Protein AF-A8LVW7-F1 (afdb_monomer_lite)

Sequence (489 aa):
MTRQVVLPPLFDLSLEPVLAPGDGLLDANAEFLGRLAGPTGLHTLSATFARPQPGVEATEQATKALFVQAAKTIMDRGRYDWGRLRAVGLALRLAAETDPAIRLAVDDVELVNGTTESGADVVSAAARTPLFAPEADRARAYAPGARVHLLVETDQQLPAAAALAVALGPHRVVLCGRFAAAHQEALRTLAPFAAAGFEDWSPSWRLRREWTPEGDGVRWVRDASEWSPGGPWAGWMAPEQAALLPAQAWRECQGVTLTVARLTSWSAVTGASGARTDLEPVRRLAGDDRLAVELLVGSPGMDADATATTVRLLRSGPGPRLAGLSPFRLTSLARQRGPSHWDGVPLTRLPSPRHDLPRWDRFHGPGSLDDVDRQLTTSTLTTELGAETDLYPGRLACCSLARGIQSPTTWEPSATVVAASGPGPDGRGPGSFVVNLRTGSAFRLHPRLAPVVQRLASGDATVWQHLSETVRSKLSGQLVRAGAIRSAQ

Secondary structure (DSSP, 8-state):
---EEEE-SSS-TTEEEEPPTT-EEEEHHHHHHHHHHSHHHHHHHHHHHTSPPTTS-HHHHHHHHHHHHHHHHHHTT---SHHHHHHHHHHHHHHTTT-SSEEE-SS-EEESSS-TT-HHHHHHHHHH--TTHHHHHHHHHHSSSS-EEEE--SGGGHHHHHHHHHHH-GGGEEEESHHHHHTHHHHHHSTTTTT-EE-----EEEE-GGGSGGG---EEESSGGG--SSS-EEEEE-HHHHHHS-HHHHHHEEEEEEEESEEEETTEEE-TT--EE--HHHHHHH-TTTEEEEEEET-TT--HHHHHHHHHHHHHSSSSEEEEEEE--EE--TT--SEEEETTEEEEEE--TT-SS--EEEEE-TT---HHHHHHHHHHHHHHHTTTS---SSS-GGGGS-GGGS---SB-TTEEEEEESS--TTS-SSEEEEEETTTTEEEEPPTTTHHHHHHHHTT-GGGGGGS-HHHHHHHHHHHHHTTSBPPP-

pLDDT: mean 90.96, std 9.02, range [37.56, 98.44]

Structure (mmCIF, N/CA/C/O backbone):
data_AF-A8LVW7-F1
#
_entry.id   AF-A8LVW7-F1
#
loop_
_atom_site.group_PDB
_atom_site.id
_atom_site.type_symbol
_atom_site.label_atom_id
_atom_site.label_alt_id
_atom_site.label_comp_id
_atom_site.label_asym_id
_atom_site.label_entity_id
_atom_site.label_seq_id
_atom_site.pdbx_PDB_ins_code
_atom_site.Cartn_x
_atom_site.Cartn_y
_atom_site.Cartn_z
_atom_site.occupancy
_atom_site.B_iso_or_equiv
_atom_site.auth_seq_id
_atom_site.auth_comp_id
_atom_site.auth_asym_id
_atom_site.auth_atom_id
_atom_site.pdbx_PDB_model_num
ATOM 1 N N . MET A 1 1 ? -27.072 -9.237 17.062 1.00 66.50 1 MET A N 1
ATOM 2 C CA . MET A 1 1 ? -27.368 -7.947 16.403 1.00 66.50 1 MET A CA 1
ATOM 3 C C . MET A 1 1 ? -26.669 -7.955 15.060 1.00 66.50 1 MET A C 1
ATOM 5 O O . MET A 1 1 ? -25.513 -8.348 15.034 1.00 66.50 1 MET A O 1
ATOM 9 N N . THR A 1 2 ? -27.357 -7.582 13.984 1.00 89.12 2 THR A N 1
ATOM 10 C CA . THR A 1 2 ? -26.773 -7.435 12.641 1.00 89.12 2 THR A CA 1
ATOM 11 C C . THR A 1 2 ? -26.102 -6.070 12.520 1.00 89.12 2 THR A C 1
ATOM 13 O O . THR A 1 2 ? -26.735 -5.049 12.811 1.00 89.12 2 THR A O 1
ATOM 16 N N . ARG A 1 3 ? -24.840 -6.031 12.101 1.00 94.62 3 ARG A N 1
ATOM 17 C CA . ARG A 1 3 ? -24.076 -4.798 11.896 1.00 94.62 3 ARG A CA 1
ATOM 18 C C . ARG A 1 3 ? -24.273 -4.271 10.480 1.00 94.62 3 ARG A C 1
ATOM 20 O O . ARG A 1 3 ? -24.298 -5.028 9.518 1.00 94.62 3 ARG A O 1
ATOM 27 N N . GLN A 1 4 ? -24.382 -2.952 10.359 1.00 97.00 4 GLN A N 1
ATOM 28 C CA . GLN A 1 4 ? -24.204 -2.239 9.095 1.00 97.00 4 GLN A CA 1
ATOM 29 C C . GLN A 1 4 ? -22.781 -1.694 9.084 1.00 97.00 4 GLN A C 1
ATOM 31 O O . GLN A 1 4 ? -22.493 -0.759 9.829 1.00 97.00 4 GLN A O 1
ATOM 36 N N . VAL A 1 5 ? -21.893 -2.324 8.322 1.00 97.81 5 VAL A N 1
ATOM 37 C CA . VAL A 1 5 ? -20.460 -2.023 8.300 1.00 97.81 5 VAL A CA 1
ATOM 38 C C . VAL A 1 5 ? -20.143 -1.166 7.082 1.00 97.81 5 VAL A C 1
ATOM 40 O O . VAL A 1 5 ? -20.546 -1.489 5.969 1.00 97.81 5 VAL A O 1
ATOM 43 N N . VAL A 1 6 ? -19.400 -0.083 7.285 1.00 98.38 6 VAL A N 1
ATOM 44 C CA . VAL A 1 6 ? -18.794 0.707 6.210 1.00 98.38 6 VAL A CA 1
ATOM 45 C C . VAL A 1 6 ? -17.285 0.564 6.333 1.00 98.38 6 VAL A C 1
ATOM 47 O O . VAL A 1 6 ? -16.729 0.875 7.388 1.00 98.38 6 VAL A O 1
ATOM 50 N N . LEU A 1 7 ? -16.630 0.114 5.261 1.00 98.44 7 LEU A N 1
ATOM 51 C CA . LEU A 1 7 ? -15.171 0.113 5.142 1.00 98.44 7 LEU A CA 1
ATOM 52 C C . LEU A 1 7 ? -14.733 1.411 4.443 1.00 98.44 7 LEU A C 1
ATOM 54 O O . LEU A 1 7 ? -14.944 1.524 3.233 1.00 98.44 7 LEU A O 1
ATOM 58 N N . PRO A 1 8 ? -14.160 2.399 5.161 1.00 98.19 8 PRO A N 1
ATOM 59 C CA . PRO A 1 8 ? -13.695 3.643 4.562 1.00 98.19 8 PRO A CA 1
ATOM 60 C C . PRO A 1 8 ? -12.640 3.409 3.474 1.00 98.19 8 PRO A C 1
ATOM 62 O O . PRO A 1 8 ? -11.858 2.458 3.594 1.00 98.19 8 PRO A O 1
ATOM 65 N N . PRO A 1 9 ? -12.564 4.307 2.473 1.00 97.75 9 PRO A N 1
ATOM 66 C CA . PRO A 1 9 ? -11.459 4.367 1.526 1.00 97.75 9 PRO A CA 1
ATOM 67 C C . PRO A 1 9 ? -10.074 4.332 2.166 1.00 97.75 9 PRO A C 1
ATOM 69 O O . PRO A 1 9 ? -9.906 4.732 3.317 1.00 97.75 9 PRO A O 1
ATOM 72 N N . LEU A 1 10 ? -9.087 3.948 1.349 1.00 95.50 10 LEU A N 1
ATOM 73 C CA . LEU A 1 10 ? -7.662 3.880 1.698 1.00 95.50 10 LEU A CA 1
ATOM 74 C C . LEU A 1 10 ? -7.335 2.731 2.659 1.00 95.50 10 LEU A C 1
ATOM 76 O O . LEU A 1 10 ? -6.474 2.838 3.527 1.00 95.50 10 LEU A O 1
ATOM 80 N N . PHE A 1 11 ? -8.040 1.617 2.477 1.00 96.25 11 PHE A N 1
ATOM 81 C CA . PHE A 1 11 ? -7.673 0.326 3.041 1.00 96.25 11 PHE A CA 1
ATOM 82 C C . PHE A 1 11 ? -7.082 -0.579 1.957 1.00 96.25 11 PHE A C 1
ATOM 84 O O . PHE A 1 11 ? -7.279 -0.346 0.761 1.00 96.25 11 PHE A O 1
ATOM 91 N N . ASP A 1 12 ? -6.396 -1.644 2.370 1.00 96.81 12 ASP A N 1
ATOM 92 C CA . ASP A 1 12 ? -5.823 -2.634 1.463 1.00 96.81 12 ASP A CA 1
ATOM 93 C C . ASP A 1 12 ? -6.878 -3.173 0.481 1.00 96.81 12 ASP A C 1
ATOM 95 O O . ASP A 1 12 ? -7.842 -3.849 0.851 1.00 96.81 12 ASP A O 1
ATOM 99 N N . LEU A 1 13 ? -6.677 -2.867 -0.802 1.00 95.31 13 LEU A N 1
ATOM 100 C CA . LEU A 1 13 ? -7.590 -3.220 -1.887 1.00 95.31 13 LEU A CA 1
ATOM 101 C C . LEU A 1 13 ? -7.696 -4.726 -2.136 1.00 95.31 13 LEU A C 1
ATOM 103 O O . LEU A 1 13 ? -8.623 -5.181 -2.807 1.00 95.31 13 LEU A O 1
ATOM 107 N N . SER A 1 14 ? -6.732 -5.498 -1.640 1.00 95.56 14 SER A N 1
ATOM 108 C CA . SER A 1 14 ? -6.681 -6.945 -1.809 1.00 95.56 14 SER A CA 1
ATOM 109 C C . SER A 1 14 ? -7.354 -7.711 -0.678 1.00 95.56 14 SER A C 1
ATOM 111 O O . SER A 1 14 ? -7.515 -8.924 -0.790 1.00 95.56 14 SER A O 1
ATOM 113 N N . LEU A 1 15 ? -7.801 -7.018 0.371 1.00 96.44 15 LEU A N 1
ATOM 114 C CA . LEU A 1 15 ? -8.477 -7.611 1.515 1.00 96.44 15 LEU A CA 1
ATOM 115 C C . LEU A 1 15 ? -9.973 -7.296 1.526 1.00 96.44 15 LEU A C 1
ATOM 117 O O . LEU A 1 15 ? -10.426 -6.238 1.078 1.00 96.44 15 LEU A O 1
ATOM 121 N N . GLU A 1 16 ? -10.737 -8.224 2.092 1.00 95.94 16 GLU A N 1
ATOM 122 C CA . GLU A 1 16 ? -12.136 -8.034 2.461 1.00 95.94 16 GLU A CA 1
ATOM 123 C C . GLU A 1 16 ? -12.413 -8.589 3.869 1.00 95.94 16 GLU A C 1
ATOM 125 O O . GLU A 1 16 ? -11.780 -9.572 4.286 1.00 95.94 16 GLU A O 1
ATOM 130 N N . PRO A 1 17 ? -13.332 -7.963 4.629 1.00 96.50 17 PRO A N 1
ATOM 131 C CA . PRO A 1 17 ? -13.667 -8.416 5.969 1.00 96.50 17 PRO A CA 1
ATOM 132 C C . PRO A 1 17 ? -14.543 -9.673 5.919 1.00 96.50 17 PRO A C 1
ATOM 134 O O . PRO A 1 17 ? -15.473 -9.784 5.118 1.00 96.50 17 PRO A O 1
ATOM 137 N N . VAL A 1 18 ? -14.289 -10.614 6.826 1.00 94.94 18 VAL A N 1
ATOM 138 C CA . VAL A 1 18 ? -15.161 -11.768 7.065 1.00 94.94 18 VAL A CA 1
ATOM 139 C C . VAL A 1 18 ? -16.237 -11.356 8.065 1.00 94.94 18 VAL A C 1
ATOM 141 O O . VAL A 1 18 ? -15.959 -11.165 9.249 1.00 94.94 18 VAL A O 1
ATOM 144 N N . LEU A 1 19 ? -17.467 -11.200 7.578 1.00 94.81 19 LEU A N 1
ATOM 145 C CA . LEU A 1 19 ? -18.609 -10.759 8.378 1.00 94.81 19 LEU A CA 1
ATOM 146 C C . LEU A 1 19 ? -19.485 -11.926 8.845 1.00 94.81 19 LEU A C 1
ATOM 148 O O . LEU A 1 19 ? -19.512 -12.993 8.224 1.00 94.81 19 LEU A O 1
ATOM 152 N N . ALA A 1 20 ? -20.219 -11.715 9.940 1.00 93.81 20 ALA A N 1
ATOM 153 C CA . ALA A 1 20 ? -21.175 -12.698 10.429 1.00 93.81 20 ALA A CA 1
ATOM 154 C C . ALA A 1 20 ? -22.404 -12.781 9.500 1.00 93.81 20 ALA A C 1
ATOM 156 O O . ALA A 1 20 ? -22.741 -11.805 8.823 1.00 93.81 20 ALA A O 1
ATOM 157 N N . PRO A 1 21 ? -23.123 -13.919 9.476 1.00 93.69 21 PRO A N 1
ATOM 158 C CA . PRO A 1 21 ? -24.373 -14.020 8.732 1.00 93.69 21 PRO A CA 1
ATOM 159 C C . PRO A 1 21 ? -25.363 -12.909 9.120 1.00 93.69 21 PRO A C 1
ATOM 161 O O . PRO A 1 21 ? -25.699 -12.747 10.292 1.00 93.69 21 PRO A O 1
ATOM 164 N N . GLY A 1 22 ? -25.846 -12.164 8.122 1.00 91.38 22 GLY A N 1
ATOM 165 C CA . GLY A 1 22 ? -26.803 -11.066 8.300 1.00 91.38 22 GLY A CA 1
ATOM 166 C C . GLY A 1 22 ? -26.182 -9.683 8.526 1.00 91.38 22 GLY A C 1
ATOM 167 O O . GLY A 1 22 ? -26.917 -8.697 8.501 1.00 91.38 22 GLY A O 1
ATOM 168 N N . ASP A 1 23 ? -24.863 -9.583 8.704 1.00 95.44 23 ASP A N 1
ATOM 169 C CA . ASP A 1 23 ? -24.168 -8.295 8.656 1.00 95.44 23 ASP A CA 1
ATOM 170 C C . ASP A 1 23 ? -24.134 -7.772 7.210 1.00 95.44 23 ASP A C 1
ATOM 172 O O . ASP A 1 23 ? -23.942 -8.530 6.256 1.00 95.44 23 ASP A O 1
ATOM 176 N N . GLY A 1 24 ? -24.330 -6.466 7.046 1.00 95.75 24 GLY A N 1
ATOM 177 C CA . GLY A 1 24 ? -24.229 -5.781 5.760 1.00 95.75 24 GLY A CA 1
ATOM 178 C C . GLY A 1 24 ? -22.894 -5.051 5.616 1.00 95.75 24 GLY A C 1
ATOM 179 O O . GLY A 1 24 ? -22.373 -4.522 6.600 1.00 95.75 24 GLY A O 1
ATOM 180 N N . LEU A 1 25 ? -22.373 -4.983 4.387 1.00 97.06 25 LEU A N 1
ATOM 181 C CA . LEU A 1 25 ? -21.156 -4.249 4.043 1.00 97.06 25 LEU A CA 1
ATOM 182 C C . LEU A 1 25 ? -21.421 -3.214 2.947 1.00 97.06 25 LEU A C 1
ATOM 184 O O . LEU A 1 25 ? -21.842 -3.570 1.847 1.00 97.06 25 LEU A O 1
ATOM 188 N N . LEU A 1 26 ? -21.055 -1.963 3.216 1.00 97.81 26 LEU A N 1
ATOM 189 C CA . LEU A 1 26 ? -20.708 -0.986 2.190 1.00 97.81 26 LEU A CA 1
ATOM 190 C C . LEU A 1 26 ? -19.185 -0.884 2.097 1.00 97.81 26 LEU A C 1
ATOM 192 O O . LEU A 1 26 ? -18.519 -0.323 2.972 1.00 97.81 26 LEU A O 1
ATOM 196 N N . ASP A 1 27 ? -18.635 -1.406 1.009 1.00 98.00 27 ASP A N 1
ATOM 197 C CA . ASP A 1 27 ? -17.208 -1.346 0.716 1.00 98.00 27 ASP A CA 1
ATOM 198 C C . ASP A 1 27 ? -16.858 -0.041 -0.016 1.00 98.00 27 ASP A C 1
ATOM 200 O O . ASP A 1 27 ? -16.608 -0.015 -1.224 1.00 98.00 27 ASP A O 1
ATOM 204 N N . ALA A 1 28 ? -16.872 1.071 0.725 1.00 98.38 28 ALA A N 1
ATOM 205 C CA . ALA A 1 28 ? -16.548 2.385 0.173 1.00 98.38 28 ALA A CA 1
ATOM 206 C C . ALA A 1 28 ? -15.102 2.449 -0.359 1.00 98.38 28 ALA A C 1
ATOM 208 O O . ALA A 1 28 ? -14.818 3.229 -1.267 1.00 98.38 28 ALA A O 1
ATOM 209 N N . ASN A 1 29 ? -14.201 1.595 0.139 1.00 97.81 29 ASN A N 1
ATOM 210 C CA . ASN A 1 29 ? -12.860 1.431 -0.412 1.00 97.81 29 ASN A CA 1
ATOM 211 C C . ASN A 1 29 ? -12.870 0.888 -1.844 1.00 97.81 29 ASN A C 1
ATOM 213 O O . ASN A 1 29 ? -12.290 1.508 -2.738 1.00 97.81 29 ASN A O 1
ATOM 217 N N . ALA A 1 30 ? -13.561 -0.225 -2.094 1.00 96.94 30 ALA A N 1
ATOM 218 C CA . ALA A 1 30 ? -13.669 -0.783 -3.441 1.00 96.94 30 ALA A CA 1
ATOM 219 C C . ALA A 1 30 ? -14.346 0.194 -4.416 1.00 96.94 30 ALA A C 1
ATOM 221 O O . ALA A 1 30 ? -13.919 0.322 -5.565 1.00 96.94 30 ALA A O 1
ATOM 222 N N . GLU A 1 31 ? -15.364 0.925 -3.961 1.00 97.19 31 GLU A N 1
ATOM 223 C CA . GLU A 1 31 ? -16.053 1.927 -4.774 1.00 97.19 31 GLU A CA 1
ATOM 224 C C . GLU A 1 31 ? -15.165 3.124 -5.138 1.00 97.19 31 GLU A C 1
ATOM 226 O O . GLU A 1 31 ? -15.127 3.527 -6.305 1.00 97.19 31 GLU A O 1
ATOM 231 N N . PHE A 1 32 ? -14.419 3.652 -4.164 1.00 98.12 32 PHE A N 1
ATOM 232 C CA . PHE A 1 32 ? -13.451 4.729 -4.362 1.00 98.12 32 PHE A CA 1
ATOM 233 C C . PHE A 1 32 ? -12.390 4.336 -5.396 1.00 98.12 32 PHE A C 1
ATOM 235 O O . PHE A 1 32 ? -12.142 5.059 -6.367 1.00 98.12 32 PHE A O 1
ATOM 242 N N . LEU A 1 33 ? -11.817 3.139 -5.243 1.00 96.88 33 LEU A N 1
ATOM 243 C CA . LEU A 1 33 ? -10.830 2.593 -6.173 1.00 96.88 33 LEU A CA 1
ATOM 244 C C . LEU A 1 33 ? -11.433 2.344 -7.559 1.00 96.88 33 LEU A C 1
ATOM 246 O O . LEU A 1 33 ? -10.821 2.691 -8.567 1.00 96.88 33 LEU A O 1
ATOM 250 N N . GLY A 1 34 ? -12.647 1.798 -7.635 1.00 96.31 34 GLY A N 1
ATOM 251 C CA . GLY A 1 34 ? -13.356 1.586 -8.896 1.00 96.31 34 GLY A CA 1
ATOM 252 C C . GLY A 1 34 ? -13.629 2.892 -9.644 1.00 96.31 34 GLY A C 1
ATOM 253 O O . GLY A 1 34 ? -13.507 2.944 -10.869 1.00 96.31 34 GLY A O 1
ATOM 254 N N . ARG A 1 35 ? -13.934 3.974 -8.923 1.00 96.75 35 ARG A N 1
ATOM 255 C CA . ARG A 1 35 ? -14.161 5.299 -9.509 1.00 96.75 35 ARG A CA 1
ATOM 256 C C . ARG A 1 35 ? -12.876 5.939 -10.029 1.00 96.75 35 ARG A C 1
ATOM 258 O O . ARG A 1 35 ? -12.891 6.484 -11.131 1.00 96.75 35 ARG A O 1
ATOM 265 N N . LEU A 1 36 ? -11.788 5.889 -9.258 1.00 96.56 36 LEU A N 1
ATOM 266 C CA . LEU A 1 36 ? -10.534 6.563 -9.617 1.00 96.56 36 LEU A CA 1
ATOM 267 C C . LEU A 1 36 ? -9.658 5.748 -10.576 1.00 96.56 36 LEU A C 1
ATOM 269 O O . LEU A 1 36 ? -9.094 6.306 -11.514 1.00 96.56 36 LEU A O 1
ATOM 273 N N . ALA A 1 37 ? -9.564 4.437 -10.366 1.00 96.00 37 ALA A N 1
ATOM 274 C CA . ALA A 1 37 ? -8.673 3.548 -11.110 1.00 96.00 37 ALA A CA 1
ATOM 275 C C . ALA A 1 37 ? -9.401 2.609 -12.087 1.00 96.00 37 ALA A C 1
ATOM 277 O O . ALA A 1 37 ? -8.750 1.915 -12.868 1.00 96.00 37 ALA A O 1
ATOM 278 N N . GLY A 1 38 ? -10.737 2.570 -12.075 1.00 94.44 38 GLY A N 1
ATOM 279 C CA . GLY A 1 38 ? -11.511 1.803 -13.050 1.00 94.44 38 GLY A CA 1
ATOM 280 C C . GLY A 1 38 ? -11.515 2.426 -14.455 1.00 94.44 38 GLY A C 1
ATOM 281 O O . GLY A 1 38 ? -10.975 3.517 -14.666 1.00 94.44 38 GLY A O 1
ATOM 282 N N . PRO A 1 39 ? -12.166 1.767 -15.434 1.00 92.81 39 PRO A N 1
ATOM 283 C CA . PRO A 1 39 ? -12.170 2.204 -16.834 1.00 92.81 39 PRO A CA 1
ATOM 284 C C . PRO A 1 39 ? -12.610 3.662 -17.029 1.00 92.81 39 PRO A C 1
ATOM 286 O O . PRO A 1 39 ? -11.987 4.403 -17.791 1.00 92.81 39 PRO A O 1
ATOM 289 N N . THR A 1 40 ? -13.647 4.093 -16.304 1.00 92.81 40 THR A N 1
ATOM 290 C CA . THR A 1 40 ? -14.154 5.472 -16.352 1.00 92.81 40 THR A CA 1
ATOM 291 C C . THR A 1 40 ? -13.152 6.472 -15.775 1.00 92.81 40 THR A C 1
ATOM 293 O O . THR A 1 40 ? -12.930 7.522 -16.375 1.00 92.81 40 THR A O 1
ATOM 296 N N . GLY A 1 41 ? -12.510 6.149 -14.647 1.00 94.00 41 GLY A N 1
ATOM 297 C CA . GLY A 1 41 ? -11.494 7.003 -14.025 1.00 94.00 41 GLY A CA 1
ATOM 298 C C . GLY A 1 41 ? -10.283 7.208 -14.934 1.00 94.00 41 GLY A C 1
ATOM 299 O O . GLY A 1 41 ? -9.891 8.341 -15.210 1.00 94.00 41 GLY A O 1
ATOM 300 N N . LEU A 1 42 ? -9.766 6.123 -15.516 1.00 94.12 42 LEU A N 1
ATOM 301 C CA . LEU A 1 42 ? -8.651 6.175 -16.466 1.00 94.12 42 LEU A CA 1
ATOM 302 C C . LEU A 1 42 ? -9.008 6.901 -17.767 1.00 94.12 42 LEU A C 1
ATOM 304 O O . LEU A 1 42 ? -8.168 7.609 -18.322 1.00 94.12 42 LEU A O 1
ATOM 308 N N . HIS A 1 43 ? -10.247 6.775 -18.251 1.00 92.25 43 HIS A N 1
ATOM 309 C CA . HIS A 1 43 ? -10.721 7.564 -19.389 1.00 92.25 43 HIS A CA 1
ATOM 310 C C . HIS A 1 43 ? -10.741 9.064 -19.063 1.00 92.25 43 HIS A C 1
ATOM 312 O O . HIS A 1 43 ? -10.269 9.870 -19.863 1.00 92.25 43 HIS A O 1
ATOM 318 N N . THR A 1 44 ? -11.234 9.441 -17.881 1.00 93.38 44 THR A N 1
ATOM 319 C CA . THR A 1 44 ? -11.220 10.834 -17.411 1.00 93.38 44 THR A CA 1
ATOM 320 C C . THR A 1 44 ? -9.794 11.371 -17.318 1.00 93.38 44 THR A C 1
ATOM 32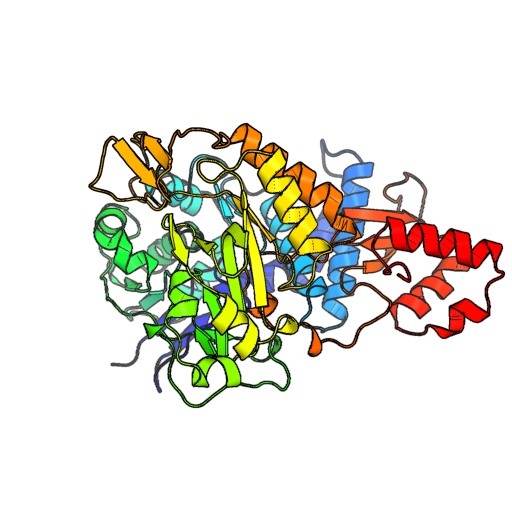2 O O . THR A 1 44 ? -9.517 12.432 -17.870 1.00 93.38 44 THR A O 1
ATOM 325 N N . LEU A 1 45 ? -8.863 10.622 -16.714 1.00 94.38 45 LEU A N 1
ATOM 326 C CA . LEU A 1 45 ? -7.448 11.007 -16.653 1.00 94.38 45 LEU A CA 1
ATOM 327 C C . LEU A 1 45 ? -6.841 11.169 -18.054 1.00 94.38 45 LEU A C 1
ATOM 329 O O . LEU A 1 45 ? -6.156 12.153 -18.322 1.00 94.38 45 LEU A O 1
ATOM 333 N N . SER A 1 46 ? -7.130 10.246 -18.974 1.00 90.56 46 SER A N 1
ATOM 334 C CA . SER A 1 46 ? -6.644 10.321 -20.356 1.00 90.56 46 SER A CA 1
ATOM 335 C C . SER A 1 46 ? -7.144 11.587 -21.060 1.00 90.56 46 SER A C 1
ATOM 337 O O . SER A 1 46 ? -6.354 12.303 -21.675 1.00 90.56 46 SER A O 1
ATOM 339 N N . ALA A 1 47 ? -8.429 11.919 -20.906 1.00 89.31 47 ALA A N 1
ATOM 340 C CA . ALA A 1 47 ? -9.011 13.140 -21.455 1.00 89.31 47 ALA A CA 1
ATOM 341 C C . ALA A 1 47 ? -8.408 14.414 -20.834 1.00 89.31 47 ALA A C 1
ATOM 343 O O . ALA A 1 47 ? -8.175 15.389 -21.552 1.00 89.31 47 ALA A O 1
ATOM 344 N N . THR A 1 48 ? -8.122 14.397 -19.528 1.00 89.81 48 THR A N 1
ATOM 345 C CA . THR A 1 48 ? -7.458 15.497 -18.813 1.00 89.81 48 THR A CA 1
ATOM 346 C C . THR A 1 48 ? -6.060 15.757 -19.363 1.00 89.81 48 THR A C 1
ATOM 348 O O . THR A 1 48 ? -5.727 16.904 -19.661 1.00 89.81 48 THR A O 1
ATOM 351 N N . PHE A 1 49 ? -5.252 14.711 -19.555 1.00 88.56 49 PHE A N 1
ATOM 352 C CA . PHE A 1 49 ? -3.875 14.871 -20.028 1.00 88.56 49 PHE A CA 1
ATOM 353 C C . PHE A 1 49 ? -3.748 15.035 -21.547 1.00 88.56 49 PHE A C 1
ATOM 355 O O . PHE A 1 49 ? -2.696 15.466 -22.011 1.00 88.56 49 PHE A O 1
ATOM 362 N N . ALA A 1 50 ? -4.806 14.785 -22.322 1.00 82.69 50 ALA A N 1
ATOM 363 C CA . ALA A 1 50 ? -4.829 15.055 -23.762 1.00 82.69 50 ALA A CA 1
ATOM 364 C C . ALA A 1 50 ? -4.882 16.556 -24.117 1.00 82.69 50 ALA A C 1
ATOM 366 O O . ALA A 1 50 ? -4.609 16.922 -25.260 1.00 82.69 50 ALA A O 1
ATOM 367 N N . ARG A 1 51 ? -5.254 17.433 -23.173 1.00 81.44 51 ARG A N 1
ATOM 368 C CA . ARG A 1 51 ? -5.398 18.883 -23.398 1.00 81.44 51 ARG A CA 1
ATOM 369 C C . ARG A 1 51 ? -4.245 19.652 -22.754 1.00 81.44 51 ARG A C 1
ATOM 371 O O . ARG A 1 51 ? -4.011 19.408 -21.577 1.00 81.44 51 ARG A O 1
ATOM 378 N N . PRO A 1 52 ? -3.593 20.611 -23.438 1.00 78.31 52 PRO A N 1
ATOM 379 C CA . PRO A 1 52 ? -2.532 21.418 -22.835 1.00 78.31 52 PRO A CA 1
ATOM 380 C C . PRO A 1 52 ? -2.972 22.056 -21.513 1.00 78.31 52 PRO A C 1
ATOM 382 O O . PRO A 1 52 ? -4.027 22.694 -21.458 1.00 78.31 52 PRO A O 1
ATOM 385 N N . GLN A 1 53 ? -2.173 21.884 -20.461 1.00 80.00 53 GLN A N 1
ATOM 386 C CA . GLN A 1 53 ? -2.407 22.497 -19.158 1.00 80.00 53 GLN A CA 1
ATOM 387 C C . GLN A 1 53 ? -1.512 23.731 -18.968 1.00 80.00 53 GLN A C 1
ATOM 389 O O . GLN A 1 53 ? -0.317 23.675 -19.265 1.00 80.00 53 GLN A O 1
ATOM 394 N N . PRO A 1 54 ? -2.057 24.861 -18.477 1.00 76.62 54 PRO A N 1
ATOM 395 C CA . PRO A 1 54 ? -1.250 26.035 -18.162 1.00 76.62 54 PRO A CA 1
ATOM 396 C C . PRO A 1 54 ? -0.156 25.705 -17.140 1.00 76.62 54 PRO A C 1
ATOM 398 O O . PRO A 1 54 ? -0.444 25.137 -16.091 1.00 76.62 54 PRO A O 1
ATOM 401 N N . GLY A 1 55 ? 1.088 26.089 -17.434 1.00 78.88 55 GLY A N 1
ATOM 402 C CA . GLY A 1 55 ? 2.220 25.924 -16.514 1.00 78.88 55 GLY A CA 1
ATOM 403 C C . GLY A 1 55 ? 2.832 24.520 -16.453 1.00 78.88 55 GLY A C 1
ATOM 404 O O . GLY A 1 55 ? 3.776 24.332 -15.695 1.00 78.88 55 GLY A O 1
ATOM 405 N N . VAL A 1 56 ? 2.346 23.562 -17.250 1.00 81.38 56 VAL A N 1
ATOM 406 C CA . VAL A 1 56 ? 2.933 22.216 -17.369 1.00 81.38 56 VAL A CA 1
ATOM 407 C C . VAL A 1 56 ? 3.724 22.120 -18.670 1.00 81.38 56 VAL A C 1
ATOM 409 O O . VAL A 1 56 ? 3.242 22.519 -19.734 1.00 81.38 56 VAL A O 1
ATOM 412 N N . GLU A 1 57 ? 4.943 21.584 -18.611 1.00 86.38 57 GLU A N 1
ATOM 413 C CA . GLU A 1 57 ? 5.747 21.377 -19.815 1.00 86.38 57 GLU A CA 1
ATOM 414 C C . GLU A 1 57 ? 5.091 20.345 -20.745 1.00 86.38 57 GLU A C 1
ATOM 416 O O . GLU A 1 57 ? 4.624 19.289 -20.313 1.00 86.38 57 GLU A O 1
ATOM 421 N N . ALA A 1 58 ? 5.104 20.606 -22.058 1.00 85.44 58 ALA A N 1
ATOM 422 C CA . ALA A 1 58 ? 4.482 19.717 -23.045 1.00 85.44 58 ALA A CA 1
ATOM 423 C C . ALA A 1 58 ? 5.023 18.275 -22.973 1.00 85.44 58 ALA A C 1
ATOM 425 O O . ALA A 1 58 ? 4.274 17.318 -23.168 1.00 85.44 58 ALA A O 1
ATOM 426 N N . THR A 1 59 ? 6.310 18.115 -22.654 1.00 87.31 59 THR A N 1
ATOM 427 C CA . THR A 1 59 ? 6.968 16.813 -22.481 1.00 87.31 59 THR A CA 1
ATOM 428 C C . THR A 1 59 ? 6.459 16.063 -21.250 1.00 87.31 59 THR A C 1
ATOM 430 O O . THR A 1 59 ? 6.195 14.860 -21.321 1.00 87.31 59 THR A O 1
ATOM 433 N N . GLU A 1 60 ? 6.282 16.761 -20.127 1.00 90.12 60 GLU A N 1
ATOM 434 C CA . GLU A 1 60 ? 5.727 16.187 -18.899 1.00 90.12 60 GLU A CA 1
ATOM 435 C C . GLU A 1 60 ? 4.290 15.719 -19.140 1.00 90.12 60 GLU A C 1
ATOM 437 O O . GLU A 1 60 ? 3.921 14.587 -18.817 1.00 90.12 60 GLU A O 1
ATOM 442 N N . GLN A 1 61 ? 3.497 16.553 -19.807 1.00 89.00 61 GLN A N 1
ATOM 443 C CA . GLN A 1 61 ? 2.124 16.226 -20.147 1.00 89.00 61 GLN A CA 1
ATOM 444 C C . GLN A 1 61 ? 2.020 15.033 -21.110 1.00 89.00 61 GLN A C 1
ATOM 446 O O . GLN A 1 61 ? 1.229 14.115 -20.873 1.00 89.00 61 GLN A O 1
ATOM 451 N N . ALA A 1 62 ? 2.849 14.995 -22.158 1.00 89.62 62 ALA A N 1
ATOM 452 C CA . ALA A 1 62 ? 2.928 13.856 -23.072 1.00 89.62 62 ALA A CA 1
ATOM 453 C C . ALA A 1 62 ? 3.329 12.565 -22.341 1.00 89.62 62 ALA A C 1
ATOM 455 O O . ALA A 1 62 ? 2.800 11.490 -22.632 1.00 89.62 62 ALA A O 1
ATOM 456 N N . THR A 1 63 ? 4.218 12.672 -21.350 1.00 92.44 63 THR A N 1
ATOM 457 C CA . THR A 1 63 ? 4.606 11.553 -20.484 1.00 92.44 63 THR A CA 1
ATOM 458 C C . THR A 1 63 ? 3.423 11.067 -19.659 1.00 92.44 63 THR A C 1
ATOM 460 O O . THR A 1 63 ? 3.078 9.889 -19.737 1.00 92.44 63 THR A O 1
ATOM 463 N N . LYS A 1 64 ? 2.722 11.951 -18.944 1.00 93.44 64 LYS A N 1
ATOM 464 C CA . LYS A 1 64 ? 1.537 11.579 -18.154 1.00 93.44 64 LYS A CA 1
ATOM 465 C C . LYS A 1 64 ? 0.462 10.910 -19.014 1.00 93.44 64 LYS A C 1
ATOM 467 O O . LYS A 1 64 ? -0.019 9.835 -18.658 1.00 93.44 64 LYS A O 1
ATOM 472 N N . ALA A 1 65 ? 0.150 11.473 -20.183 1.00 92.31 65 ALA A N 1
ATOM 473 C CA . ALA A 1 65 ? -0.811 10.886 -21.117 1.00 92.31 65 ALA A CA 1
ATOM 474 C C . ALA A 1 65 ? -0.403 9.468 -21.561 1.00 92.31 65 ALA A C 1
ATOM 476 O O . ALA A 1 65 ? -1.230 8.551 -21.570 1.00 92.31 65 ALA A O 1
ATOM 477 N N . LEU A 1 66 ? 0.882 9.267 -21.875 1.00 94.62 66 LEU A N 1
ATOM 478 C CA . LEU A 1 66 ? 1.421 7.968 -22.273 1.00 94.62 66 LEU A CA 1
ATOM 479 C C . LEU A 1 66 ? 1.311 6.926 -21.147 1.00 94.62 66 LEU A C 1
ATOM 481 O O . LEU A 1 66 ? 0.911 5.786 -21.389 1.00 94.62 66 LEU A O 1
ATOM 485 N N . PHE A 1 67 ? 1.629 7.317 -19.913 1.00 96.31 67 PHE A N 1
ATOM 486 C CA . PHE A 1 67 ? 1.565 6.441 -18.744 1.00 96.31 67 PHE A CA 1
ATOM 487 C C . PHE A 1 67 ? 0.123 6.097 -18.346 1.00 96.31 67 PHE A C 1
ATOM 489 O O . PHE A 1 67 ? -0.150 4.949 -17.996 1.00 96.31 67 PHE A O 1
ATOM 496 N N . VAL A 1 68 ? -0.827 7.028 -18.485 1.00 96.25 68 VAL A N 1
ATOM 497 C CA . VAL A 1 68 ? -2.259 6.729 -18.305 1.00 96.25 68 VAL A CA 1
ATOM 498 C C . VAL A 1 68 ? -2.745 5.725 -19.348 1.00 96.25 68 VAL A C 1
ATOM 500 O O . VAL A 1 68 ? -3.442 4.770 -19.003 1.00 96.25 68 VAL A O 1
ATOM 503 N N . GLN A 1 69 ? -2.337 5.879 -20.611 1.00 95.56 69 GLN A N 1
ATOM 504 C CA . GLN A 1 69 ? -2.680 4.912 -21.655 1.00 95.56 69 GLN A CA 1
ATOM 505 C C . GLN A 1 69 ? -2.076 3.528 -21.369 1.00 95.56 69 GLN A C 1
ATOM 507 O O . GLN A 1 69 ? -2.709 2.502 -21.642 1.00 95.56 69 GLN A O 1
ATOM 512 N N . ALA A 1 70 ? -0.873 3.484 -20.792 1.00 96.69 70 ALA A N 1
ATOM 513 C CA . ALA A 1 70 ? -0.240 2.242 -20.367 1.00 96.69 70 ALA A CA 1
ATOM 514 C C . ALA A 1 70 ? -1.009 1.574 -19.220 1.00 96.69 70 ALA A C 1
ATOM 516 O O . ALA A 1 70 ? -1.322 0.388 -19.322 1.00 96.69 70 ALA A O 1
ATOM 517 N N . ALA A 1 71 ? -1.393 2.333 -18.188 1.00 97.56 71 ALA A N 1
ATOM 518 C CA . ALA A 1 71 ? -2.240 1.839 -17.103 1.00 97.56 71 ALA A CA 1
ATOM 519 C C . ALA A 1 71 ? -3.579 1.309 -17.619 1.00 97.56 71 ALA A C 1
ATOM 521 O O . ALA A 1 71 ? -3.952 0.194 -17.272 1.00 97.56 71 ALA A O 1
ATOM 522 N N . LYS A 1 72 ? -4.253 2.039 -18.514 1.00 96.50 72 LYS A N 1
ATOM 523 C CA . LYS A 1 72 ? -5.477 1.563 -19.172 1.00 96.50 72 LYS A CA 1
ATOM 524 C C . LYS A 1 72 ? -5.260 0.228 -19.880 1.00 96.50 72 LYS A C 1
ATOM 526 O O . LYS A 1 72 ? -5.972 -0.728 -19.604 1.00 96.50 72 LYS A O 1
ATOM 531 N N . THR A 1 73 ? -4.226 0.137 -20.713 1.00 95.19 73 THR A N 1
ATOM 532 C CA . THR A 1 73 ? -3.910 -1.096 -21.451 1.00 95.19 73 THR A CA 1
ATOM 533 C C . THR A 1 73 ? -3.616 -2.267 -20.511 1.00 95.19 73 THR A C 1
ATOM 535 O O . THR A 1 73 ? -3.964 -3.399 -20.824 1.00 95.19 73 THR A O 1
ATOM 538 N N . ILE A 1 74 ? -2.979 -2.021 -19.362 1.00 95.31 74 ILE A N 1
ATOM 539 C CA . ILE A 1 74 ? -2.719 -3.045 -18.342 1.00 95.31 74 ILE A CA 1
ATOM 540 C C . ILE A 1 74 ? -4.016 -3.470 -17.643 1.00 95.31 74 ILE A C 1
ATOM 542 O O . ILE A 1 74 ? -4.252 -4.667 -17.495 1.00 95.31 74 ILE A O 1
ATOM 546 N N . MET A 1 75 ? -4.876 -2.522 -17.269 1.00 94.81 75 MET A N 1
ATOM 547 C CA . MET A 1 75 ? -6.172 -2.804 -16.641 1.00 94.81 75 MET A CA 1
ATOM 548 C C . MET A 1 75 ? -7.110 -3.585 -17.571 1.00 94.81 75 MET A C 1
ATOM 550 O O . MET A 1 75 ? -7.763 -4.527 -17.119 1.00 94.81 75 MET A O 1
ATOM 554 N N . ASP A 1 76 ? -7.119 -3.255 -18.867 1.00 94.00 76 ASP A N 1
ATOM 555 C CA . ASP A 1 76 ? -7.940 -3.901 -19.901 1.00 94.00 76 ASP A CA 1
ATOM 556 C C . ASP A 1 76 ? -7.566 -5.381 -20.124 1.00 94.00 76 ASP A C 1
ATOM 558 O O . ASP A 1 76 ? -8.364 -6.148 -20.661 1.00 94.00 76 ASP A O 1
ATOM 562 N N . ARG A 1 77 ? -6.386 -5.829 -19.663 1.00 91.19 77 ARG A N 1
ATOM 563 C CA . ARG A 1 77 ? -6.002 -7.257 -19.684 1.00 91.19 77 ARG A CA 1
ATOM 564 C C . ARG A 1 77 ? -6.851 -8.111 -18.744 1.00 91.19 77 ARG A C 1
ATOM 566 O O . ARG A 1 77 ? -6.820 -9.332 -18.868 1.00 91.19 77 ARG A O 1
ATOM 573 N N . GLY A 1 78 ? -7.523 -7.501 -17.764 1.00 89.69 78 GLY A N 1
ATOM 574 C CA . GLY A 1 78 ? -8.354 -8.206 -16.783 1.00 89.69 78 GLY A CA 1
ATOM 575 C C . GLY A 1 78 ? -7.582 -9.097 -15.802 1.00 89.69 78 GLY A C 1
ATOM 576 O O . GLY A 1 78 ? -8.198 -9.872 -15.077 1.00 89.69 78 GLY A O 1
ATOM 577 N N . ARG A 1 79 ? -6.246 -9.006 -15.763 1.00 90.06 79 ARG A N 1
ATOM 578 C CA . ARG A 1 79 ? -5.397 -9.790 -14.853 1.00 90.06 79 ARG A CA 1
ATOM 579 C C . ARG A 1 79 ? -5.257 -9.095 -13.501 1.00 90.06 79 ARG A C 1
ATOM 581 O O . ARG A 1 79 ? -5.131 -7.873 -13.441 1.00 90.06 79 ARG A O 1
ATOM 588 N N . TYR A 1 80 ? -5.246 -9.885 -12.433 1.00 89.69 80 TYR A N 1
ATOM 589 C CA . TYR A 1 80 ? -5.012 -9.439 -11.060 1.00 89.69 80 TYR A CA 1
ATOM 590 C C . TYR A 1 80 ? -3.570 -9.770 -10.667 1.00 89.69 80 TYR A C 1
ATOM 592 O O . TYR A 1 80 ? -3.272 -10.777 -10.031 1.00 89.69 80 TYR A O 1
ATOM 600 N N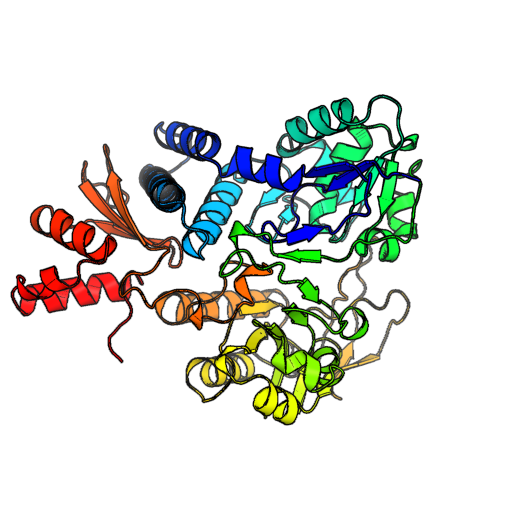 . ASP A 1 81 ? -2.654 -8.928 -11.140 1.00 89.81 81 ASP A N 1
ATOM 601 C CA . ASP A 1 81 ? -1.211 -9.073 -10.968 1.00 89.81 81 ASP A CA 1
ATOM 602 C C . ASP A 1 81 ? -0.561 -7.755 -10.508 1.00 89.81 81 ASP A C 1
ATOM 604 O O . ASP A 1 81 ? -1.228 -6.749 -10.250 1.00 89.81 81 ASP A O 1
ATOM 608 N N . TRP A 1 82 ? 0.767 -7.740 -10.388 1.00 90.19 82 TRP A N 1
ATOM 609 C CA . TRP A 1 82 ? 1.499 -6.544 -9.960 1.00 90.19 82 TRP A CA 1
ATOM 610 C C . TRP A 1 82 ? 1.423 -5.397 -10.974 1.00 90.19 82 TRP A C 1
ATOM 612 O O . TRP A 1 82 ? 1.522 -4.233 -10.582 1.00 90.19 82 TRP A O 1
ATOM 622 N N . GLY A 1 83 ? 1.181 -5.697 -12.255 1.00 92.75 83 GLY A N 1
ATOM 623 C CA . GLY A 1 83 ? 0.913 -4.684 -13.270 1.00 92.75 83 GLY A CA 1
ATOM 624 C C . GLY A 1 83 ? -0.362 -3.913 -12.943 1.00 92.75 83 GLY A C 1
ATOM 625 O O . GLY A 1 83 ? -0.351 -2.679 -12.955 1.00 92.75 83 GLY A O 1
ATOM 626 N N . ARG A 1 84 ? -1.433 -4.623 -12.562 1.00 95.19 84 ARG A N 1
ATOM 627 C CA . ARG A 1 84 ? -2.689 -4.014 -12.091 1.00 95.19 84 ARG A CA 1
ATOM 628 C C . ARG A 1 84 ? -2.461 -3.113 -10.879 1.00 95.19 84 ARG A C 1
ATOM 630 O O . ARG A 1 84 ? -2.933 -1.982 -10.874 1.00 95.19 84 ARG A O 1
ATOM 637 N N . LEU A 1 85 ? -1.709 -3.574 -9.880 1.00 95.56 85 LEU A N 1
ATOM 638 C CA . LEU A 1 85 ? -1.411 -2.780 -8.679 1.00 95.56 85 LEU A CA 1
ATOM 639 C C . LEU A 1 85 ? -0.661 -1.484 -9.012 1.00 95.56 85 LEU A C 1
ATOM 641 O O . LEU A 1 85 ? -1.030 -0.416 -8.528 1.00 95.56 85 LEU A O 1
ATOM 645 N N . ARG A 1 86 ? 0.348 -1.549 -9.891 1.00 95.44 86 ARG A N 1
ATOM 646 C CA . ARG A 1 86 ? 1.086 -0.359 -10.345 1.00 95.44 86 ARG A CA 1
ATOM 647 C C . ARG A 1 86 ? 0.206 0.578 -11.181 1.00 95.44 86 ARG A C 1
ATOM 649 O O . ARG A 1 86 ? 0.326 1.794 -11.049 1.00 95.44 86 ARG A O 1
ATOM 656 N N . ALA A 1 87 ? -0.709 0.040 -11.990 1.00 97.38 87 ALA A N 1
ATOM 657 C CA . ALA A 1 87 ? -1.694 0.833 -12.727 1.00 97.38 87 ALA A CA 1
ATOM 658 C C . ALA A 1 87 ? -2.672 1.561 -11.788 1.00 97.38 87 ALA A C 1
ATOM 660 O O . ALA A 1 87 ? -2.919 2.752 -11.980 1.00 97.38 87 ALA A O 1
ATOM 661 N N . VAL A 1 88 ? -3.167 0.885 -10.744 1.00 97.50 88 VAL A N 1
ATOM 662 C CA . VAL A 1 88 ? -4.002 1.498 -9.698 1.00 97.50 88 VAL A CA 1
ATOM 663 C C . VAL A 1 88 ? -3.223 2.586 -8.960 1.00 97.50 88 VAL A C 1
ATOM 665 O O . VAL A 1 88 ? -3.716 3.704 -8.842 1.00 97.50 88 VAL A O 1
ATOM 668 N N . GLY A 1 89 ? -1.986 2.309 -8.537 1.00 96.88 89 GLY A N 1
ATOM 669 C CA . GLY A 1 89 ? -1.133 3.295 -7.869 1.00 96.88 89 GLY A CA 1
ATOM 670 C C . GLY A 1 89 ? -0.870 4.543 -8.715 1.00 96.88 89 GLY A C 1
ATOM 671 O O . GLY A 1 89 ? -0.946 5.660 -8.206 1.00 96.88 89 GLY A O 1
ATOM 672 N N . LEU A 1 90 ? -0.628 4.377 -10.021 1.00 97.56 90 LEU A N 1
ATOM 673 C CA . LEU A 1 90 ? -0.499 5.506 -10.944 1.00 97.56 90 LEU A CA 1
ATOM 674 C C . LEU A 1 90 ? -1.805 6.307 -11.046 1.00 97.56 90 LEU A C 1
ATOM 676 O O . LEU A 1 90 ? -1.768 7.535 -10.990 1.00 97.56 90 LEU A O 1
ATOM 680 N N . ALA A 1 91 ? -2.948 5.630 -11.191 1.00 97.62 91 ALA A N 1
ATOM 681 C CA . ALA A 1 91 ? -4.245 6.291 -11.297 1.00 97.62 91 ALA A CA 1
ATOM 682 C C . ALA A 1 91 ? -4.569 7.113 -10.042 1.00 97.62 91 ALA A C 1
ATOM 684 O O . ALA A 1 91 ? -4.982 8.263 -10.161 1.00 97.62 91 ALA A O 1
ATOM 685 N N . LEU A 1 92 ? -4.317 6.558 -8.853 1.00 97.44 92 LEU A N 1
ATOM 686 C CA . LEU A 1 92 ? -4.505 7.250 -7.577 1.00 97.44 92 LEU A CA 1
ATOM 687 C C . LEU A 1 92 ? -3.621 8.493 -7.468 1.00 97.44 92 LEU A C 1
ATOM 689 O O . LEU A 1 92 ? -4.124 9.574 -7.158 1.00 97.44 92 LEU A O 1
ATOM 693 N N . ARG A 1 93 ? -2.330 8.361 -7.793 1.00 97.12 93 ARG A N 1
ATOM 694 C CA . ARG A 1 93 ? -1.382 9.479 -7.759 1.00 97.12 93 ARG A CA 1
ATOM 695 C C . ARG A 1 93 ? -1.817 10.621 -8.671 1.00 97.12 93 ARG A C 1
ATOM 697 O O . ARG A 1 93 ? -1.812 11.770 -8.248 1.00 97.12 93 ARG A O 1
ATOM 704 N N . LEU A 1 94 ? -2.209 10.306 -9.906 1.00 96.19 94 LEU A N 1
ATOM 705 C CA . LEU A 1 94 ? -2.638 11.311 -10.881 1.00 96.19 94 LEU A CA 1
ATOM 706 C C . LEU A 1 94 ? -4.005 11.914 -10.534 1.00 96.19 94 LEU A C 1
ATOM 708 O O . LEU A 1 94 ? -4.210 13.105 -10.737 1.00 96.19 94 LEU A O 1
ATOM 712 N N . ALA A 1 95 ? -4.930 11.128 -9.978 1.00 95.19 95 ALA A N 1
ATOM 713 C CA . ALA A 1 95 ? -6.233 11.629 -9.541 1.00 95.19 95 ALA A CA 1
ATOM 714 C C . ALA A 1 95 ? -6.125 12.604 -8.356 1.00 95.19 95 ALA A C 1
ATOM 716 O O . ALA A 1 95 ? -6.921 13.535 -8.261 1.00 95.19 95 ALA A O 1
ATOM 717 N N . ALA A 1 96 ? -5.144 12.403 -7.472 1.00 95.38 96 ALA A N 1
ATOM 718 C CA . ALA A 1 96 ? -4.887 13.268 -6.322 1.00 95.38 96 ALA A CA 1
ATOM 719 C C . ALA A 1 96 ? -3.810 14.338 -6.570 1.00 95.38 96 ALA A C 1
ATOM 721 O O . ALA A 1 96 ? -3.487 15.096 -5.658 1.00 95.38 96 ALA A O 1
ATOM 722 N N . GLU A 1 97 ? -3.249 14.429 -7.779 1.00 92.88 97 GLU A N 1
ATOM 723 C CA . GLU A 1 97 ? -2.150 15.354 -8.087 1.00 92.88 97 GLU A CA 1
ATOM 724 C C . GLU A 1 97 ? -2.536 16.815 -7.812 1.00 92.88 97 GLU A C 1
ATOM 726 O O . GLU A 1 97 ? -1.768 17.570 -7.216 1.00 92.88 97 GLU A O 1
ATOM 731 N N . THR A 1 98 ? -3.762 17.192 -8.183 1.00 90.38 98 THR A N 1
ATOM 732 C CA . THR A 1 98 ? -4.307 18.541 -7.982 1.00 90.38 98 THR A CA 1
ATOM 733 C C . THR A 1 98 ? -5.157 18.671 -6.718 1.00 90.38 98 THR A C 1
ATOM 735 O O . THR A 1 98 ? -5.783 19.711 -6.512 1.00 90.38 98 THR A O 1
ATOM 738 N N . ASP A 1 99 ? -5.238 17.633 -5.882 1.00 95.81 99 ASP A N 1
ATOM 739 C CA . ASP A 1 99 ? -5.999 17.715 -4.637 1.00 95.81 99 ASP A CA 1
ATOM 740 C C . ASP A 1 99 ? -5.302 18.693 -3.665 1.00 95.81 99 ASP A C 1
ATOM 742 O O . ASP A 1 99 ? -4.073 18.699 -3.552 1.00 95.81 99 ASP A O 1
ATOM 746 N N . PRO A 1 100 ? -6.032 19.578 -2.969 1.00 95.94 100 PRO A N 1
ATOM 747 C CA . PRO A 1 100 ? -5.408 20.589 -2.116 1.00 95.94 100 PRO A CA 1
ATOM 748 C C . PRO A 1 100 ? -4.984 20.066 -0.731 1.00 95.94 100 PRO A C 1
ATOM 750 O O . PRO A 1 100 ? -4.382 20.819 0.045 1.00 95.94 100 PRO A O 1
ATOM 753 N N . ALA A 1 101 ? -5.350 18.834 -0.379 1.00 97.50 101 ALA A N 1
ATOM 754 C CA . ALA A 1 101 ? -5.315 18.316 0.981 1.00 97.50 101 ALA A CA 1
ATOM 755 C C . ALA A 1 101 ? -4.575 16.984 1.119 1.00 97.50 101 ALA A C 1
ATOM 757 O O . ALA A 1 101 ? -3.890 16.801 2.125 1.00 97.50 101 ALA A O 1
ATOM 758 N N . ILE A 1 102 ? -4.673 16.086 0.137 1.00 97.69 102 ILE A N 1
ATOM 759 C CA . ILE A 1 102 ? -4.079 14.748 0.200 1.00 97.69 102 ILE A CA 1
ATOM 760 C C . ILE A 1 102 ? -3.307 14.375 -1.070 1.00 97.69 102 ILE A C 1
ATOM 762 O O . ILE A 1 102 ? -3.600 14.828 -2.175 1.00 97.69 102 ILE A O 1
ATOM 766 N N . ARG A 1 103 ? -2.306 13.514 -0.912 1.00 97.50 103 ARG A N 1
ATOM 767 C CA . ARG A 1 103 ? -1.610 12.797 -1.984 1.00 97.50 103 ARG A CA 1
ATOM 768 C C . ARG A 1 103 ? -1.844 11.311 -1.777 1.00 97.50 103 ARG A C 1
ATOM 770 O O . ARG A 1 103 ? -1.848 10.845 -0.642 1.00 97.50 103 ARG A O 1
ATOM 777 N N . LEU A 1 104 ? -2.057 10.582 -2.867 1.00 96.88 104 LEU A N 1
ATOM 778 C CA . LEU A 1 104 ? -2.400 9.164 -2.817 1.00 96.88 104 LEU A CA 1
ATOM 779 C C . LEU A 1 104 ? -1.309 8.305 -3.453 1.00 96.88 104 LEU A C 1
ATOM 781 O O . LEU A 1 104 ? -0.816 8.602 -4.545 1.00 96.88 104 LEU A O 1
ATOM 785 N N . ALA A 1 105 ? -1.003 7.202 -2.784 1.00 93.75 105 ALA A N 1
ATOM 786 C CA . ALA A 1 105 ? -0.296 6.046 -3.310 1.00 93.75 105 ALA A CA 1
ATOM 787 C C . ALA A 1 105 ? -1.211 4.812 -3.217 1.00 93.75 105 ALA A C 1
ATOM 789 O O . ALA A 1 105 ? -2.341 4.895 -2.739 1.00 93.75 105 ALA A O 1
ATOM 790 N N . VAL A 1 106 ? -0.757 3.662 -3.724 1.00 93.38 106 VAL A N 1
ATOM 791 C CA . VAL A 1 106 ? -1.574 2.433 -3.698 1.00 93.38 106 VAL A CA 1
ATOM 792 C C . VAL A 1 106 ? -1.764 1.887 -2.279 1.00 93.38 106 VAL A C 1
ATOM 794 O O . VAL A 1 106 ? -2.762 1.235 -1.994 1.00 93.38 106 VAL A O 1
ATOM 797 N N . ASP A 1 107 ? -0.806 2.167 -1.408 1.00 90.88 107 ASP A N 1
ATOM 798 C CA . ASP A 1 107 ? -0.672 1.656 -0.050 1.00 90.88 107 ASP A CA 1
ATOM 799 C C . ASP A 1 107 ? -0.430 2.774 0.973 1.00 90.88 107 ASP A C 1
ATOM 801 O O . ASP A 1 107 ? -0.101 2.478 2.120 1.00 90.88 107 ASP A O 1
ATOM 805 N N . ASP A 1 108 ? -0.556 4.045 0.569 1.00 91.94 108 ASP A N 1
ATOM 806 C CA . ASP A 1 108 ? -0.343 5.182 1.463 1.00 91.94 108 ASP A CA 1
ATOM 807 C C . ASP A 1 108 ? -1.146 6.434 1.094 1.00 91.94 108 ASP A C 1
ATOM 809 O O . ASP A 1 108 ? -1.600 6.615 -0.041 1.00 91.94 108 ASP A O 1
ATOM 813 N N . VAL A 1 109 ? -1.289 7.316 2.082 1.00 94.88 109 VAL A N 1
ATOM 814 C CA . VAL A 1 109 ? -1.822 8.668 1.932 1.00 94.88 109 VAL A CA 1
ATOM 815 C C . VAL A 1 109 ? -0.950 9.649 2.699 1.00 94.88 109 VAL A C 1
ATOM 817 O O . VAL A 1 109 ? -0.674 9.479 3.885 1.00 94.88 109 VAL A O 1
ATOM 820 N N . GLU A 1 110 ? -0.567 10.725 2.026 1.00 95.31 110 GLU A N 1
ATOM 821 C CA . GLU A 1 110 ? 0.149 11.833 2.646 1.00 95.31 110 GLU A CA 1
ATOM 822 C C . GLU A 1 110 ? -0.765 13.053 2.709 1.00 95.31 110 GLU A C 1
ATOM 824 O O . GLU A 1 110 ? -1.484 13.365 1.755 1.00 95.31 110 GLU A O 1
ATOM 829 N N . LEU A 1 111 ? -0.736 13.768 3.832 1.00 96.12 111 LEU A N 1
ATOM 830 C CA . LEU A 1 111 ? -1.403 15.060 3.927 1.00 96.12 111 LEU A CA 1
ATOM 831 C C . LEU A 1 111 ? -0.493 16.114 3.296 1.00 96.12 111 LEU A C 1
ATOM 833 O O . LEU A 1 111 ? 0.680 16.205 3.641 1.00 96.12 111 LEU A O 1
ATOM 837 N N . VAL A 1 112 ? -1.037 16.943 2.404 1.00 96.44 112 VAL A N 1
ATOM 838 C CA . VAL A 1 112 ? -0.278 18.037 1.766 1.00 96.44 112 VAL A CA 1
ATOM 839 C C . VAL A 1 112 ? 0.270 19.001 2.818 1.00 96.44 112 VAL A C 1
ATOM 841 O O . VAL A 1 112 ? 1.391 19.484 2.699 1.00 96.44 112 VAL A O 1
ATOM 844 N N . ASN A 1 113 ? -0.525 19.262 3.858 1.00 93.00 113 ASN A N 1
ATOM 845 C CA . ASN A 1 113 ? -0.139 20.069 5.006 1.00 93.00 113 ASN A CA 1
ATOM 846 C C . ASN A 1 113 ? -0.398 19.261 6.282 1.00 93.00 113 ASN A C 1
ATOM 848 O O . ASN A 1 113 ? -1.559 19.049 6.632 1.00 93.00 113 ASN A O 1
ATOM 852 N N . GLY A 1 114 ? 0.666 18.853 6.977 1.00 92.56 114 GLY A N 1
ATOM 853 C CA . GLY A 1 114 ? 0.572 18.162 8.266 1.00 92.56 114 GLY A CA 1
ATOM 854 C C . GLY A 1 114 ? 0.882 16.667 8.197 1.00 92.56 114 GLY A C 1
ATOM 855 O O . GLY A 1 114 ? 1.626 16.217 7.331 1.00 92.56 114 GLY A O 1
ATOM 856 N N . THR A 1 115 ? 0.342 15.899 9.142 1.00 92.00 115 THR A N 1
ATOM 857 C CA . THR A 1 115 ? 0.577 14.448 9.267 1.00 92.00 115 THR A CA 1
ATOM 858 C C . THR A 1 115 ? -0.681 13.714 9.722 1.00 92.00 115 THR A C 1
ATOM 860 O O . THR A 1 115 ? -1.477 14.257 10.483 1.00 92.00 115 THR A O 1
ATOM 863 N N . THR A 1 116 ? -0.844 12.447 9.331 1.00 93.00 116 THR A N 1
ATOM 864 C CA . THR A 1 116 ? -1.921 11.598 9.874 1.00 93.00 116 THR A CA 1
ATOM 865 C C . THR A 1 116 ? -1.706 11.218 11.348 1.00 93.00 116 THR A C 1
ATOM 867 O O . THR A 1 116 ? -2.595 10.641 11.964 1.00 93.00 116 THR A O 1
ATOM 870 N N . GLU A 1 117 ? -0.563 11.585 11.948 1.00 91.44 117 GLU A N 1
ATOM 871 C CA . GLU A 1 117 ? -0.342 11.509 13.404 1.00 91.44 117 GLU A CA 1
ATOM 872 C C . GLU A 1 117 ? -0.955 12.687 14.187 1.00 91.44 117 GLU A C 1
ATOM 874 O O . GLU A 1 117 ? -0.922 12.680 15.416 1.00 91.44 117 GLU A O 1
ATOM 879 N N . SER A 1 118 ? -1.505 13.690 13.494 1.00 93.69 118 SER A N 1
ATOM 880 C CA . SER A 1 118 ? -2.194 14.853 14.063 1.00 93.69 118 SER A CA 1
ATOM 881 C C . SER A 1 118 ? -3.667 14.808 13.668 1.00 93.69 118 SER A C 1
ATOM 883 O O . SER A 1 118 ? -4.027 14.991 12.502 1.00 93.69 118 SER A O 1
ATOM 885 N N . GLY A 1 119 ? -4.548 14.589 14.640 1.00 95.00 119 GLY A N 1
ATOM 886 C CA . GLY A 1 119 ? -5.989 14.545 14.428 1.00 95.00 119 GLY A CA 1
ATOM 887 C C . GLY A 1 119 ? -6.536 15.861 13.869 1.00 95.00 119 GLY A C 1
ATOM 888 O O . GLY A 1 119 ? -7.426 15.850 13.020 1.00 95.00 119 GLY A O 1
ATOM 889 N N . ALA A 1 120 ? -5.958 17.000 14.261 1.00 95.06 120 ALA A N 1
ATOM 890 C CA . ALA A 1 120 ? -6.313 18.304 13.704 1.00 95.06 120 ALA A CA 1
ATOM 891 C C . ALA A 1 120 ? -5.985 18.410 12.202 1.00 95.06 120 ALA A C 1
ATOM 893 O O . ALA A 1 120 ? -6.811 18.898 11.425 1.00 95.06 120 ALA A O 1
ATOM 894 N N . ASP A 1 121 ? -4.817 17.912 11.782 1.00 96.50 121 ASP A N 1
ATOM 895 C CA . ASP A 1 121 ? -4.410 17.919 10.372 1.00 96.50 121 ASP A CA 1
ATOM 896 C C . ASP A 1 121 ? -5.295 16.976 9.549 1.00 96.50 121 ASP A C 1
ATOM 898 O O . ASP A 1 121 ? -5.747 17.340 8.464 1.00 96.50 121 ASP A O 1
ATOM 902 N N . VAL A 1 122 ? -5.624 15.801 10.096 1.00 96.81 122 VAL A N 1
ATOM 903 C CA . VAL A 1 122 ? -6.559 14.839 9.492 1.00 96.81 122 VAL A CA 1
ATOM 904 C C . VAL A 1 122 ? -7.931 15.468 9.255 1.00 96.81 122 VAL A C 1
ATOM 906 O O . VAL A 1 122 ? -8.463 15.375 8.149 1.00 96.81 122 VAL A O 1
ATOM 909 N N . VAL A 1 123 ? -8.514 16.120 10.267 1.00 96.81 123 VAL A N 1
ATOM 910 C CA . VAL A 1 123 ? -9.834 16.765 10.147 1.00 96.81 123 VAL A CA 1
ATOM 911 C C . VAL A 1 123 ? -9.790 17.909 9.131 1.00 96.81 123 VAL A C 1
ATOM 913 O O . VAL A 1 123 ? -10.701 18.044 8.312 1.00 96.81 123 VAL A O 1
ATOM 916 N N . SER A 1 124 ? -8.715 18.701 9.138 1.00 97.00 124 SER A N 1
ATOM 917 C CA . SER A 1 124 ? -8.488 19.767 8.157 1.00 97.00 124 SER A CA 1
ATOM 918 C C . SER A 1 124 ? -8.398 19.219 6.729 1.00 97.00 124 SER A C 1
ATOM 920 O O . SER A 1 124 ? -9.036 19.746 5.814 1.00 97.00 124 SER A O 1
ATOM 922 N N . ALA A 1 125 ? -7.657 18.127 6.528 1.00 97.56 125 ALA A N 1
ATOM 923 C CA . ALA A 1 125 ? -7.529 17.482 5.230 1.00 97.56 125 ALA A CA 1
ATOM 924 C C . ALA A 1 125 ? -8.865 16.900 4.748 1.00 97.56 125 ALA A C 1
ATOM 926 O O . ALA A 1 125 ? -9.262 17.154 3.610 1.00 97.56 125 ALA A O 1
ATOM 927 N N . ALA A 1 126 ? -9.594 16.202 5.626 1.00 97.56 126 ALA A N 1
ATOM 928 C CA . ALA A 1 126 ? -10.910 15.631 5.335 1.00 97.56 126 ALA A CA 1
ATOM 929 C C . ALA A 1 126 ? -11.928 16.687 4.876 1.00 97.56 126 ALA A C 1
ATOM 931 O O . ALA A 1 126 ? -12.717 16.428 3.973 1.00 97.56 126 ALA A O 1
ATOM 932 N N . ALA A 1 127 ? -11.893 17.886 5.465 1.00 96.56 127 ALA A N 1
ATOM 933 C CA . ALA A 1 127 ? -12.785 18.985 5.096 1.00 96.56 127 ALA A CA 1
ATOM 934 C C . ALA A 1 127 ? -12.421 19.656 3.758 1.00 96.56 127 ALA A C 1
ATOM 936 O O . ALA A 1 127 ? -13.272 20.287 3.132 1.00 96.56 127 ALA A O 1
ATOM 937 N N . ARG A 1 128 ? -11.155 19.565 3.332 1.00 97.19 128 ARG A N 1
ATOM 938 C CA . ARG A 1 128 ? -10.633 20.259 2.143 1.00 97.19 128 ARG A CA 1
ATOM 939 C C . ARG A 1 128 ? -10.583 19.383 0.894 1.00 97.19 128 ARG A C 1
ATOM 941 O O . ARG A 1 128 ? -10.590 19.932 -0.207 1.00 97.19 128 ARG A O 1
ATOM 948 N N . THR A 1 129 ? -10.507 18.061 1.039 1.00 97.44 129 THR A N 1
ATOM 949 C CA . THR A 1 129 ? -10.507 17.148 -0.110 1.00 97.44 129 THR A CA 1
ATOM 950 C C . THR A 1 129 ? -11.932 16.890 -0.618 1.00 97.44 129 THR A C 1
ATOM 952 O O . THR A 1 129 ? -12.801 16.477 0.152 1.00 97.44 129 THR A O 1
ATOM 955 N N . PRO A 1 130 ? -12.207 17.070 -1.922 1.00 96.00 130 PRO A N 1
ATOM 956 C CA . PRO A 1 130 ? -13.472 16.651 -2.519 1.00 96.00 130 PRO A CA 1
ATOM 957 C C . PRO A 1 130 ? -13.510 15.147 -2.832 1.00 96.00 130 PRO A C 1
ATOM 959 O O . PRO A 1 130 ? -14.556 14.632 -3.231 1.00 96.00 130 PRO A O 1
ATOM 962 N N . LEU A 1 131 ? -12.386 14.430 -2.698 1.00 96.69 131 LEU A N 1
ATOM 963 C CA . LEU A 1 131 ? -12.238 13.080 -3.240 1.00 96.69 131 LEU A CA 1
ATOM 964 C C . LEU A 1 131 ? -13.157 12.049 -2.584 1.00 96.69 131 LEU A C 1
ATOM 966 O O . LEU A 1 131 ? -13.492 11.081 -3.257 1.00 96.69 131 LEU A O 1
ATOM 970 N N . PHE A 1 132 ? -13.584 12.249 -1.335 1.00 97.12 132 PHE A N 1
ATOM 971 C CA . PHE A 1 132 ? -14.432 11.298 -0.599 1.00 97.12 132 PHE A CA 1
ATOM 972 C C . PHE A 1 132 ? -15.932 11.612 -0.658 1.00 97.12 132 PHE A C 1
ATOM 974 O O . PHE A 1 132 ? -16.738 10.847 -0.126 1.00 97.12 132 PHE A O 1
ATOM 981 N N . ALA A 1 133 ? -16.330 12.732 -1.272 1.00 96.19 133 ALA A N 1
ATOM 982 C CA . ALA A 1 133 ? -17.729 13.160 -1.283 1.00 96.19 133 ALA A CA 1
ATOM 983 C C . ALA A 1 133 ? -18.689 12.108 -1.888 1.00 96.19 133 ALA A C 1
ATOM 985 O O . ALA A 1 133 ? -19.714 11.833 -1.261 1.00 96.19 133 ALA A O 1
ATOM 986 N N . PRO A 1 134 ? -18.369 11.445 -3.024 1.00 97.00 134 PRO A N 1
ATOM 987 C CA . PRO A 1 134 ? -19.254 10.427 -3.592 1.00 97.00 134 PRO A CA 1
ATOM 988 C C . PRO A 1 134 ? -19.496 9.238 -2.654 1.00 97.00 134 PRO A C 1
ATOM 990 O O . PRO A 1 134 ? -20.623 8.755 -2.539 1.00 97.00 134 PRO A O 1
ATOM 993 N N . GLU A 1 135 ? -18.460 8.769 -1.959 1.00 97.50 135 GLU A N 1
ATOM 994 C CA . GLU A 1 135 ? -18.572 7.658 -1.011 1.00 97.50 135 GLU A CA 1
ATOM 995 C C . GLU A 1 135 ? -19.324 8.075 0.263 1.00 97.50 135 GLU A C 1
ATOM 997 O O . GLU A 1 135 ? -20.079 7.282 0.826 1.00 97.50 135 GLU A O 1
ATOM 1002 N N . ALA A 1 136 ? -19.197 9.337 0.678 1.00 95.75 136 ALA A N 1
ATOM 1003 C CA . ALA A 1 136 ? -19.951 9.904 1.793 1.00 95.75 136 ALA A CA 1
ATOM 1004 C C . ALA A 1 136 ? -21.459 9.985 1.521 1.00 95.75 136 ALA A C 1
ATOM 1006 O O . ALA A 1 136 ? -22.265 9.644 2.394 1.00 95.75 136 ALA A O 1
ATOM 1007 N N . ASP A 1 137 ? -21.856 10.357 0.305 1.00 95.69 137 ASP A N 1
ATOM 1008 C CA . ASP A 1 137 ? -23.265 10.358 -0.090 1.00 95.69 137 ASP A CA 1
ATOM 1009 C C . ASP A 1 137 ? -23.845 8.938 -0.157 1.00 95.69 137 ASP A C 1
ATOM 1011 O O . ASP A 1 137 ? -24.967 8.700 0.302 1.00 95.69 137 ASP A O 1
ATOM 1015 N N . ARG A 1 138 ? -23.068 7.963 -0.644 1.00 95.81 138 ARG A N 1
ATOM 1016 C CA . ARG A 1 138 ? -23.479 6.549 -0.659 1.00 95.81 138 ARG A CA 1
ATOM 1017 C C . ARG A 1 138 ? -23.606 5.963 0.741 1.00 95.81 138 ARG A C 1
ATOM 1019 O O . ARG A 1 138 ? -24.597 5.292 1.021 1.00 95.81 138 ARG A O 1
ATOM 1026 N N . ALA A 1 139 ? -22.676 6.270 1.645 1.00 95.06 139 ALA A N 1
ATOM 1027 C CA . ALA A 1 139 ? -22.764 5.848 3.041 1.00 95.06 139 ALA A CA 1
ATOM 1028 C C . ALA A 1 139 ? -24.043 6.364 3.715 1.00 95.06 139 ALA A C 1
ATOM 1030 O O . ALA A 1 139 ? -24.710 5.617 4.434 1.00 95.06 139 ALA A O 1
ATOM 1031 N N . ARG A 1 140 ? -24.444 7.610 3.428 1.00 93.56 140 ARG A N 1
ATOM 1032 C CA . ARG A 1 140 ? -25.706 8.180 3.924 1.00 93.56 140 ARG A CA 1
ATOM 1033 C C . ARG A 1 140 ? -26.930 7.401 3.432 1.00 93.56 140 ARG A C 1
ATOM 1035 O O . ARG A 1 140 ? -27.860 7.193 4.211 1.00 93.56 140 ARG A O 1
ATOM 1042 N N . ALA A 1 141 ? -26.922 6.973 2.169 1.00 93.62 141 ALA A N 1
ATOM 1043 C CA . ALA A 1 141 ? -28.013 6.215 1.557 1.00 93.62 141 ALA A CA 1
ATOM 1044 C C . ALA A 1 141 ? -28.070 4.746 2.013 1.00 93.62 141 ALA A C 1
ATOM 1046 O O . ALA A 1 141 ? -29.155 4.176 2.091 1.00 93.62 141 ALA A O 1
ATOM 1047 N N . TYR A 1 142 ? -26.922 4.145 2.329 1.00 93.25 142 TYR A N 1
ATOM 1048 C CA . TYR A 1 142 ? -26.790 2.725 2.661 1.00 93.25 142 TYR A CA 1
ATOM 1049 C C . TYR A 1 142 ? -27.565 2.307 3.920 1.00 93.25 142 TYR A C 1
ATOM 1051 O O . TYR A 1 142 ? -28.169 1.239 3.965 1.00 93.25 142 TYR A O 1
ATOM 1059 N N . ALA A 1 143 ? -27.581 3.161 4.942 1.00 83.94 143 ALA A N 1
ATOM 1060 C CA . ALA A 1 143 ? -28.225 2.867 6.215 1.00 83.94 143 ALA A CA 1
ATOM 1061 C C . ALA A 1 143 ? -29.069 4.069 6.663 1.00 83.94 143 ALA A C 1
ATOM 1063 O O . ALA A 1 143 ? -28.616 4.833 7.514 1.00 83.94 143 ALA A O 1
ATOM 1064 N N . PRO A 1 144 ? -30.276 4.300 6.114 1.00 83.81 144 PRO A N 1
ATOM 1065 C CA . PRO A 1 144 ? -31.097 5.450 6.487 1.00 83.81 144 PRO A CA 1
ATOM 1066 C C . PRO A 1 144 ? -31.593 5.304 7.933 1.00 83.81 144 PRO A C 1
ATOM 1068 O O . PRO A 1 144 ? -32.231 4.320 8.295 1.00 83.81 144 PRO A O 1
ATOM 1071 N N . GLY A 1 145 ? -31.261 6.265 8.795 1.00 79.88 145 GLY A N 1
ATOM 1072 C CA . GLY A 1 145 ? -31.669 6.288 10.208 1.00 79.88 145 GLY A CA 1
ATOM 1073 C C . GLY A 1 145 ? -30.985 5.275 11.144 1.00 79.88 145 GLY A C 1
ATOM 1074 O O . GLY A 1 145 ? -31.022 5.469 12.355 1.00 79.88 145 GLY A O 1
ATOM 1075 N N . ALA A 1 146 ? -30.308 4.242 10.634 1.00 87.62 146 ALA A N 1
ATOM 1076 C CA . ALA A 1 146 ? -29.632 3.237 11.463 1.00 87.62 146 ALA A CA 1
ATOM 1077 C C . ALA A 1 146 ? -28.244 3.691 11.958 1.00 87.62 146 ALA A C 1
ATOM 1079 O O . ALA A 1 146 ? -27.659 4.638 11.419 1.00 87.62 146 ALA A O 1
ATOM 1080 N N . ARG A 1 147 ? -27.716 3.005 12.984 1.00 94.38 147 ARG A N 1
ATOM 1081 C CA . ARG A 1 147 ? -26.314 3.142 13.407 1.00 94.38 147 ARG A CA 1
ATOM 1082 C C . ARG A 1 147 ? -25.399 2.345 12.478 1.00 94.38 147 ARG A C 1
ATOM 1084 O O . ARG A 1 147 ? -25.753 1.245 12.059 1.00 94.38 147 ARG A O 1
ATOM 1091 N N . VAL A 1 148 ? -24.224 2.895 12.197 1.00 97.00 148 VAL A N 1
ATOM 1092 C CA . VAL A 1 148 ? -23.239 2.355 11.256 1.00 97.00 148 VAL A CA 1
ATOM 1093 C C . VAL A 1 148 ? -21.924 2.093 11.977 1.00 97.00 148 VAL A C 1
ATOM 1095 O O . VAL A 1 148 ? -21.442 2.953 12.711 1.00 97.00 148 VAL A O 1
ATOM 1098 N N . HIS A 1 149 ? -21.340 0.922 11.739 1.00 98.19 149 HIS A N 1
ATOM 1099 C CA . HIS A 1 149 ? -20.013 0.550 12.213 1.00 98.19 149 HIS A CA 1
ATOM 1100 C C . HIS A 1 149 ? -19.003 0.986 11.158 1.00 98.19 149 HIS A C 1
ATOM 1102 O O . HIS A 1 149 ? -18.976 0.445 10.054 1.00 98.19 149 HIS A O 1
ATOM 1108 N N . LEU A 1 150 ? -18.216 2.006 11.476 1.00 98.25 150 LEU A N 1
ATOM 1109 C CA . LEU A 1 150 ? -17.184 2.525 10.593 1.00 98.25 150 LEU A CA 1
ATOM 1110 C C . LEU A 1 150 ? -15.865 1.837 10.953 1.00 98.25 150 LEU A C 1
ATOM 1112 O O . LEU A 1 150 ? -15.341 2.035 12.052 1.00 98.25 150 LEU A O 1
ATOM 1116 N N . LEU A 1 151 ? -15.385 0.979 10.053 1.00 98.38 151 LEU A N 1
ATOM 1117 C CA . LEU A 1 151 ? -14.264 0.074 10.299 1.00 98.38 151 LEU A CA 1
ATOM 1118 C C . LEU A 1 151 ? -12.924 0.746 9.973 1.00 98.38 151 LEU A C 1
ATOM 1120 O O . LEU A 1 151 ? -12.526 0.816 8.812 1.00 98.38 151 LEU A O 1
ATOM 1124 N N . VAL A 1 152 ? -12.234 1.238 11.001 1.00 98.06 152 VAL A N 1
ATOM 1125 C CA . VAL A 1 152 ? -10.955 1.955 10.904 1.00 98.06 152 VAL A CA 1
ATOM 1126 C C . VAL A 1 152 ? -9.829 1.067 11.440 1.00 98.06 152 VAL A C 1
ATOM 1128 O O . VAL A 1 152 ? -9.621 0.918 12.646 1.00 98.06 152 VAL A O 1
ATOM 1131 N N . GLU A 1 153 ? -9.096 0.462 10.514 1.00 95.94 153 GLU A N 1
ATOM 1132 C CA . GLU A 1 153 ? -7.994 -0.469 10.762 1.00 95.94 153 GLU A CA 1
ATOM 1133 C C . GLU A 1 153 ? -6.623 0.197 10.709 1.00 95.94 153 GLU A C 1
ATOM 1135 O O . GLU A 1 153 ? -5.698 -0.264 11.378 1.00 95.94 153 GLU A O 1
ATOM 1140 N N . THR A 1 154 ? -6.486 1.265 9.926 1.00 94.00 154 THR A N 1
ATOM 1141 C CA . THR A 1 154 ? -5.235 2.010 9.757 1.00 94.00 154 THR A CA 1
ATOM 1142 C C . THR A 1 154 ? -5.488 3.509 9.857 1.00 94.00 154 THR A C 1
ATOM 1144 O O . THR A 1 154 ? -6.607 3.990 9.668 1.00 94.00 154 THR A O 1
ATOM 1147 N N . ASP A 1 155 ? -4.435 4.273 10.131 1.00 93.19 155 ASP A N 1
ATOM 1148 C CA . ASP A 1 155 ? -4.524 5.732 10.164 1.00 93.19 155 ASP A CA 1
ATOM 1149 C C . ASP A 1 155 ? -4.788 6.342 8.775 1.00 93.19 155 ASP A C 1
ATOM 1151 O O . ASP A 1 155 ? -5.390 7.408 8.666 1.00 93.19 155 ASP A O 1
ATOM 1155 N N . GLN A 1 156 ? -4.386 5.644 7.707 1.00 94.00 156 GLN A N 1
ATOM 1156 C CA . GLN A 1 156 ? -4.568 6.073 6.318 1.00 94.00 156 GLN A CA 1
ATOM 1157 C C . GLN A 1 156 ? -6.051 6.246 5.965 1.00 94.00 156 GLN A C 1
ATOM 1159 O O . GLN A 1 156 ? -6.418 7.091 5.152 1.00 94.00 156 GLN A O 1
ATOM 1164 N N . GLN A 1 157 ? -6.927 5.496 6.633 1.00 96.88 157 GLN A N 1
ATOM 1165 C CA . GLN A 1 157 ? -8.371 5.609 6.462 1.00 96.88 157 GLN A CA 1
ATOM 1166 C C . GLN A 1 157 ? -8.963 6.850 7.143 1.00 96.88 157 GLN A C 1
ATOM 1168 O O . GLN A 1 157 ? -10.107 7.202 6.854 1.00 96.88 157 GLN A O 1
ATOM 1173 N N . LEU A 1 158 ? -8.244 7.524 8.051 1.00 97.06 158 LEU A N 1
ATOM 1174 C CA . LEU A 1 158 ? -8.824 8.563 8.906 1.00 97.06 158 LEU A CA 1
ATOM 1175 C C . LEU A 1 158 ? -9.399 9.770 8.157 1.00 97.06 158 LEU A C 1
ATOM 1177 O O . LEU A 1 158 ? -10.498 10.188 8.530 1.00 97.06 158 LEU A O 1
ATOM 1181 N N . PRO A 1 159 ? -8.751 10.336 7.116 1.00 97.81 159 PRO A N 1
ATOM 1182 C CA . PRO A 1 159 ? -9.346 11.445 6.374 1.00 97.81 159 PRO A CA 1
ATOM 1183 C C . PRO A 1 159 ? -10.696 11.055 5.757 1.00 97.81 159 PRO A C 1
ATOM 1185 O O . PRO A 1 159 ? -11.672 11.802 5.849 1.00 97.81 159 PRO A O 1
ATOM 1188 N N . ALA A 1 160 ? -10.784 9.844 5.201 1.00 98.19 160 ALA A N 1
ATOM 1189 C CA . ALA A 1 160 ? -12.021 9.332 4.633 1.00 98.19 160 ALA A CA 1
ATOM 1190 C C . ALA A 1 160 ? -13.052 9.012 5.727 1.00 98.19 160 ALA A C 1
ATOM 1192 O O . ALA A 1 160 ? -14.212 9.399 5.615 1.00 98.19 160 ALA A O 1
ATOM 1193 N N . ALA A 1 161 ? -12.637 8.381 6.827 1.00 98.31 161 ALA A N 1
ATOM 1194 C CA . ALA A 1 161 ? -13.500 8.076 7.964 1.00 98.31 161 ALA A CA 1
ATOM 1195 C C . ALA A 1 161 ? -14.102 9.346 8.592 1.00 98.31 161 ALA A C 1
ATOM 1197 O O . ALA A 1 161 ? -15.285 9.360 8.926 1.00 98.31 161 ALA A O 1
ATOM 1198 N N . ALA A 1 162 ? -13.327 10.429 8.698 1.00 98.31 162 ALA A N 1
ATOM 1199 C CA . ALA A 1 162 ? -13.807 11.722 9.173 1.00 98.31 162 ALA A CA 1
ATOM 1200 C C . ALA A 1 162 ? -14.869 12.314 8.230 1.00 98.31 162 ALA A C 1
ATOM 1202 O O . ALA A 1 162 ? -15.937 12.718 8.695 1.00 98.31 162 ALA A O 1
ATOM 1203 N N . ALA A 1 163 ? -14.626 12.303 6.914 1.00 97.75 163 ALA A N 1
ATOM 1204 C CA . ALA A 1 163 ? -15.600 12.765 5.921 1.00 97.75 163 ALA A CA 1
ATOM 1205 C C . ALA A 1 163 ? -16.906 11.944 5.965 1.00 97.75 163 ALA A C 1
ATOM 1207 O O . ALA A 1 163 ? -18.004 12.507 5.978 1.00 97.75 163 ALA A O 1
ATOM 1208 N N . LEU A 1 164 ? -16.793 10.615 6.067 1.00 97.81 164 LEU A N 1
ATOM 1209 C CA . LEU A 1 164 ? -17.931 9.702 6.204 1.00 97.81 164 LEU A CA 1
ATOM 1210 C C . LEU A 1 164 ? -18.712 9.956 7.503 1.00 97.81 164 LEU A C 1
ATOM 1212 O O . LEU A 1 164 ? -19.940 10.033 7.474 1.00 97.81 164 LEU A O 1
ATOM 1216 N N . ALA A 1 165 ? -18.028 10.126 8.637 1.00 97.62 165 ALA A N 1
ATOM 1217 C CA . ALA A 1 165 ? -18.672 10.359 9.929 1.00 97.62 165 ALA A CA 1
ATOM 1218 C C . ALA A 1 165 ? -19.446 11.685 9.969 1.00 97.62 165 ALA A C 1
ATOM 1220 O O . ALA A 1 165 ? -20.572 11.725 10.472 1.00 97.62 165 ALA A O 1
ATOM 1221 N N . VAL A 1 166 ? -18.893 12.746 9.371 1.00 96.56 166 VAL A N 1
ATOM 1222 C CA . VAL A 1 166 ? -19.600 14.025 9.196 1.00 96.56 166 VAL A CA 1
ATOM 1223 C C . VAL A 1 166 ? -20.858 13.836 8.344 1.00 96.56 166 VAL A C 1
ATOM 1225 O O . VAL A 1 166 ? -21.931 14.294 8.731 1.00 96.56 166 VAL A O 1
ATOM 1228 N N . ALA A 1 167 ? -20.762 13.122 7.220 1.00 95.06 167 ALA A N 1
ATOM 1229 C CA .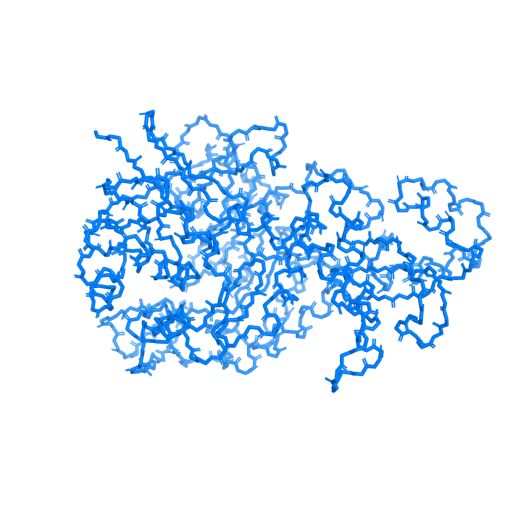 ALA A 1 167 ? -21.889 12.916 6.310 1.00 95.06 167 ALA A CA 1
ATOM 1230 C C . ALA A 1 167 ? -23.006 12.023 6.876 1.00 95.06 167 ALA A C 1
ATOM 1232 O O . ALA A 1 167 ? -24.178 12.229 6.544 1.00 95.06 167 ALA A O 1
ATOM 1233 N N . LEU A 1 168 ? -22.648 11.036 7.703 1.00 95.44 168 LEU A N 1
ATOM 1234 C CA . LEU A 1 168 ? -23.574 10.125 8.382 1.00 95.44 168 LEU A CA 1
ATOM 1235 C C . LEU A 1 168 ? -24.253 10.772 9.597 1.00 95.44 168 LEU A C 1
ATOM 1237 O O . LEU A 1 168 ? -25.389 10.414 9.921 1.00 95.44 168 LEU A O 1
ATOM 1241 N N . GLY A 1 169 ? -23.564 11.711 10.251 1.00 95.56 169 GLY A N 1
ATOM 1242 C CA . GLY A 1 169 ? -23.908 12.248 11.563 1.00 95.56 169 GLY A CA 1
ATOM 1243 C C . GLY A 1 169 ? -23.179 11.477 12.677 1.00 95.56 169 GLY A C 1
ATOM 1244 O O . GLY A 1 169 ? -23.473 10.295 12.865 1.00 95.56 169 GLY A O 1
ATOM 1245 N N . PRO A 1 170 ? -22.292 12.112 13.473 1.00 95.00 170 PRO A N 1
ATOM 1246 C CA . PRO A 1 170 ? -21.418 11.406 14.422 1.00 95.00 170 PRO A CA 1
ATOM 1247 C C . PRO A 1 170 ? -22.146 10.515 15.442 1.00 95.00 170 PRO A C 1
ATOM 1249 O O . PRO A 1 170 ? -21.693 9.417 15.738 1.00 95.00 170 PRO A O 1
ATOM 1252 N N . HIS A 1 171 ? -23.330 10.923 15.911 1.00 96.12 171 HIS A N 1
ATOM 1253 C CA . HIS A 1 171 ? -24.176 10.159 16.845 1.00 96.12 171 HIS A CA 1
ATOM 1254 C C . HIS A 1 171 ? -24.671 8.810 16.289 1.00 96.12 171 HIS A C 1
ATOM 1256 O O . HIS A 1 171 ? -25.101 7.931 17.038 1.00 96.12 171 HIS A O 1
ATOM 1262 N N . ARG A 1 172 ? -24.622 8.636 14.966 1.00 95.94 172 ARG A N 1
ATOM 1263 C CA . ARG A 1 172 ? -25.013 7.404 14.271 1.00 95.94 172 ARG A CA 1
ATOM 1264 C C . ARG A 1 172 ? -23.826 6.485 14.019 1.00 95.94 172 ARG A C 1
ATOM 1266 O O . ARG A 1 172 ? -24.027 5.353 13.593 1.00 95.94 172 ARG A O 1
ATOM 1273 N N . VAL A 1 173 ? -22.612 6.942 14.294 1.00 97.94 173 VAL A N 1
ATOM 1274 C CA . VAL A 1 173 ? -21.387 6.193 14.037 1.00 97.94 173 VAL A CA 1
ATOM 1275 C C . VAL A 1 173 ? -20.988 5.399 15.278 1.00 97.94 173 VAL A C 1
ATOM 1277 O O . VAL A 1 173 ? -21.100 5.862 16.415 1.00 97.94 173 VAL A O 1
ATOM 1280 N N . VAL A 1 174 ? -20.525 4.178 15.046 1.00 98.25 174 VAL A N 1
ATOM 1281 C CA . VAL A 1 174 ? -19.744 3.371 15.980 1.00 98.25 174 VAL A CA 1
ATOM 1282 C C . VAL A 1 174 ? -18.388 3.153 15.323 1.00 98.25 174 VAL A C 1
ATOM 1284 O O . VAL A 1 174 ? -18.311 2.519 14.274 1.00 98.25 174 VAL A O 1
ATOM 1287 N N . LEU A 1 175 ? -17.326 3.710 15.896 1.00 98.44 175 LEU A N 1
ATOM 1288 C CA . LEU A 1 175 ? -15.966 3.442 15.441 1.00 98.44 175 LEU A CA 1
ATOM 1289 C C . LEU A 1 175 ? -15.525 2.066 15.941 1.00 98.44 175 LEU A C 1
ATOM 1291 O O . LEU A 1 175 ? -15.706 1.733 17.114 1.00 98.44 175 LEU A O 1
ATOM 1295 N N . CYS A 1 176 ? -14.953 1.279 15.040 1.00 98.19 176 CYS A N 1
ATOM 1296 C CA . CYS A 1 176 ? -14.464 -0.071 15.303 1.00 98.19 176 CYS A CA 1
ATOM 1297 C C . CYS A 1 176 ? -13.204 -0.343 14.468 1.00 98.19 176 CYS A C 1
ATOM 1299 O O . CYS A 1 176 ? -12.833 0.477 13.628 1.00 98.19 176 CYS A O 1
ATOM 1301 N N . GLY A 1 177 ? -12.545 -1.474 14.697 1.00 97.00 177 GLY A N 1
ATOM 1302 C CA . GLY A 1 177 ? -11.270 -1.829 14.077 1.00 97.00 177 GLY A CA 1
ATOM 1303 C C . GLY A 1 177 ? -10.055 -1.533 14.954 1.00 97.00 177 GLY A C 1
ATOM 1304 O O . GLY A 1 177 ? -10.130 -0.810 15.953 1.00 97.00 177 GLY A O 1
ATOM 1305 N N . ARG A 1 178 ? -8.913 -2.120 14.579 1.00 94.44 178 ARG A N 1
ATOM 1306 C CA . ARG A 1 178 ? -7.686 -2.113 15.402 1.00 94.44 178 ARG A CA 1
ATOM 1307 C C . ARG A 1 178 ? -7.173 -0.700 15.699 1.00 94.44 178 ARG A C 1
ATOM 1309 O O . ARG A 1 178 ? -6.786 -0.418 16.832 1.00 94.44 178 ARG A O 1
ATOM 1316 N N . PHE A 1 179 ? -7.202 0.197 14.712 1.00 94.69 179 PHE A N 1
ATOM 1317 C CA . PHE A 1 179 ? -6.745 1.576 14.898 1.00 94.69 179 PHE A CA 1
ATOM 1318 C C . PHE A 1 179 ? -7.702 2.373 15.792 1.00 94.69 179 PHE A C 1
ATOM 1320 O O . PHE A 1 179 ? -7.258 3.055 16.717 1.00 94.69 179 PHE A O 1
ATOM 1327 N N . ALA A 1 180 ? -9.016 2.251 15.571 1.00 96.56 180 ALA A N 1
ATOM 1328 C CA . ALA A 1 180 ? -10.010 2.920 16.410 1.00 96.56 180 ALA A CA 1
ATOM 1329 C C . ALA A 1 180 ? -9.922 2.495 17.883 1.00 96.56 180 ALA A C 1
ATOM 1331 O O . ALA A 1 180 ? -10.037 3.343 18.770 1.00 96.56 180 ALA A O 1
ATOM 1332 N N . ALA A 1 181 ? -9.691 1.204 18.142 1.00 94.69 181 ALA A N 1
ATOM 1333 C CA . ALA A 1 181 ? -9.512 0.677 19.490 1.00 94.69 181 ALA A CA 1
ATOM 1334 C C . ALA A 1 181 ? -8.250 1.246 20.164 1.00 94.69 181 ALA A C 1
ATOM 1336 O O . ALA A 1 181 ? -8.320 1.732 21.293 1.00 94.69 181 ALA A O 1
ATOM 1337 N N . ALA A 1 182 ? -7.114 1.260 19.456 1.00 91.69 182 ALA A N 1
ATOM 1338 C CA . ALA A 1 182 ? -5.839 1.746 19.987 1.00 91.69 182 ALA A CA 1
ATOM 1339 C C . ALA A 1 182 ? -5.819 3.263 20.265 1.00 91.69 182 ALA A C 1
ATOM 1341 O O . ALA A 1 182 ? -5.150 3.709 21.196 1.00 91.69 182 ALA A O 1
ATOM 1342 N N . HIS A 1 183 ? -6.566 4.055 19.488 1.00 93.06 183 HIS A N 1
ATOM 1343 C CA . HIS A 1 183 ? -6.547 5.523 19.548 1.00 93.06 183 HIS A CA 1
ATOM 1344 C C . HIS A 1 183 ? -7.867 6.139 20.029 1.00 93.06 183 HIS A C 1
ATOM 1346 O O . HIS A 1 183 ? -8.150 7.308 19.766 1.00 93.06 183 HIS A O 1
ATOM 1352 N N . GLN A 1 184 ? -8.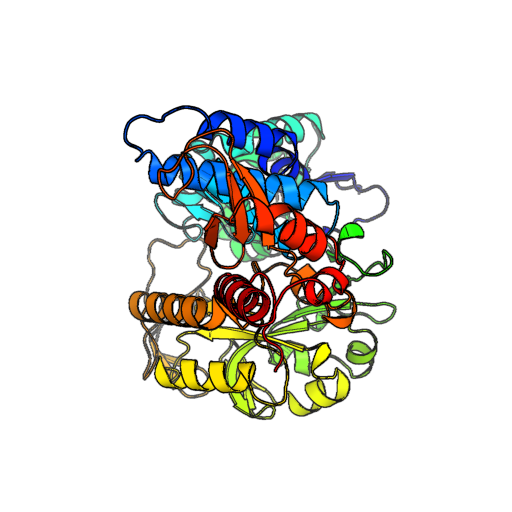681 5.375 20.759 1.00 94.81 184 GLN A N 1
ATOM 1353 C CA . GLN A 1 184 ? -10.018 5.787 21.185 1.00 94.81 184 GLN A CA 1
ATOM 1354 C C . GLN A 1 184 ? -10.048 7.151 21.899 1.00 94.81 184 GLN A C 1
ATOM 1356 O O . GLN A 1 184 ? -10.925 7.969 21.623 1.00 94.81 184 GLN A O 1
ATOM 1361 N N . GLU A 1 185 ? -9.119 7.398 22.828 1.00 93.12 185 GLU A N 1
ATOM 1362 C CA . GLU A 1 185 ? -9.072 8.648 23.601 1.00 93.12 185 GLU A CA 1
ATOM 1363 C C . GLU A 1 185 ? -8.859 9.863 22.695 1.00 93.12 185 GLU A C 1
ATOM 1365 O O . GLU A 1 185 ? -9.631 10.816 22.762 1.00 93.12 185 GLU A O 1
ATOM 1370 N N . ALA A 1 186 ? -7.874 9.791 21.799 1.00 93.69 186 ALA A N 1
ATOM 1371 C CA . ALA A 1 186 ? -7.585 10.850 20.842 1.00 93.69 186 ALA A CA 1
ATOM 1372 C C . ALA A 1 186 ? -8.734 11.043 19.847 1.00 93.69 186 ALA A C 1
ATOM 1374 O O . ALA A 1 186 ? -9.170 12.164 19.618 1.00 93.69 186 ALA A O 1
ATOM 1375 N N . LEU A 1 187 ? -9.303 9.960 19.310 1.00 96.50 187 LEU A N 1
ATOM 1376 C CA . LEU A 1 187 ? -10.404 10.056 18.352 1.00 96.50 187 LEU A CA 1
ATOM 1377 C C . LEU A 1 187 ? -11.638 10.742 18.954 1.00 96.50 187 LEU A C 1
ATOM 1379 O O . LEU A 1 187 ? -12.277 11.530 18.265 1.00 96.50 187 LEU A O 1
ATOM 1383 N N . ARG A 1 188 ? -11.946 10.523 20.241 1.00 96.50 188 ARG A N 1
ATOM 1384 C CA . ARG A 1 188 ? -13.070 11.190 20.931 1.00 96.50 188 ARG A CA 1
ATOM 1385 C C . ARG A 1 188 ? -12.950 12.712 20.995 1.00 96.50 188 ARG A C 1
ATOM 1387 O O . ARG A 1 188 ? -13.973 13.379 21.122 1.00 96.50 188 ARG A O 1
ATOM 1394 N N . THR A 1 189 ? -11.741 13.268 20.945 1.00 95.31 189 THR A N 1
ATOM 1395 C CA . THR A 1 189 ? -11.551 14.727 21.008 1.00 95.31 189 THR A CA 1
ATOM 1396 C C . THR A 1 189 ? -11.783 15.400 19.653 1.00 95.31 189 THR A C 1
ATOM 1398 O O . THR A 1 189 ? -11.986 16.613 19.593 1.00 95.31 189 THR A O 1
ATOM 1401 N N . LEU A 1 190 ? -11.802 14.626 18.563 1.00 96.62 190 LEU A N 1
ATOM 1402 C CA . LEU A 1 190 ? -11.967 15.141 17.210 1.00 96.62 190 LEU A CA 1
ATOM 1403 C C . LEU A 1 190 ? -13.445 15.371 16.892 1.00 96.62 190 LEU A C 1
ATOM 1405 O O . LEU A 1 190 ? -14.285 14.486 17.060 1.00 96.62 190 LEU A O 1
ATOM 1409 N N . ALA A 1 191 ? -13.764 16.550 16.353 1.00 96.25 191 ALA A N 1
ATOM 1410 C CA . ALA A 1 191 ? -15.144 16.955 16.071 1.00 96.25 191 ALA A CA 1
ATOM 1411 C C . ALA A 1 191 ? -15.963 15.932 15.243 1.00 96.25 191 ALA A C 1
ATOM 1413 O O . ALA A 1 191 ? -17.117 15.694 15.606 1.00 96.25 191 ALA A O 1
ATOM 1414 N N . PRO A 1 192 ? -15.414 15.263 14.201 1.00 97.44 192 PRO A N 1
ATOM 1415 C CA . PRO A 1 192 ? -16.150 14.234 13.455 1.00 97.44 192 PRO A CA 1
ATOM 1416 C C . PRO A 1 192 ? -16.572 13.009 14.274 1.00 97.44 192 PRO A C 1
ATOM 1418 O O . PRO A 1 192 ? -17.483 12.293 13.868 1.00 97.44 192 PRO A O 1
ATOM 1421 N N . PHE A 1 193 ? -15.924 12.749 15.411 1.00 97.81 193 PHE A N 1
ATOM 1422 C CA . PHE A 1 193 ? -16.105 11.525 16.195 1.00 97.81 193 PHE A CA 1
ATOM 1423 C C . PHE A 1 193 ? -16.546 11.784 17.641 1.00 97.81 193 PHE A C 1
ATOM 1425 O O . PHE A 1 193 ? -16.844 10.834 18.359 1.00 97.81 193 PHE A O 1
ATOM 1432 N N . ALA A 1 194 ? -16.647 13.045 18.068 1.00 95.81 194 ALA A N 1
ATOM 1433 C CA . ALA A 1 194 ? -16.965 13.424 19.445 1.00 95.81 194 ALA A CA 1
ATOM 1434 C C . ALA A 1 194 ? -18.259 12.797 20.000 1.00 95.81 194 ALA A C 1
ATOM 1436 O O . ALA A 1 194 ? -18.334 12.489 21.187 1.00 95.81 194 ALA A O 1
ATOM 1437 N N . ALA A 1 195 ? -19.271 12.574 19.151 1.00 97.00 195 ALA A N 1
ATOM 1438 C CA . ALA A 1 195 ? -20.520 11.904 19.537 1.00 97.00 195 ALA A CA 1
ATOM 1439 C C . ALA A 1 195 ? -20.616 10.438 19.067 1.00 97.00 195 ALA A C 1
ATOM 1441 O O . ALA A 1 195 ? -21.674 9.824 19.212 1.00 97.00 195 ALA A O 1
ATOM 1442 N N . ALA A 1 196 ? -19.550 9.879 18.488 1.00 97.69 196 ALA A N 1
ATOM 1443 C CA . ALA A 1 196 ? -19.531 8.497 18.027 1.00 97.69 196 ALA A CA 1
ATOM 1444 C C . ALA A 1 196 ? -19.432 7.512 19.201 1.00 97.69 196 ALA A C 1
ATOM 1446 O O . ALA A 1 196 ? -18.774 7.754 20.215 1.00 97.69 196 ALA A O 1
ATOM 1447 N N . GLY A 1 197 ? -20.079 6.358 19.040 1.00 98.00 197 GLY A N 1
ATOM 1448 C CA . GLY A 1 197 ? -19.814 5.192 19.877 1.00 98.00 197 GLY A CA 1
ATOM 1449 C C . GLY A 1 197 ? -18.481 4.543 19.507 1.00 98.00 197 GLY A C 1
ATOM 1450 O O . GLY A 1 197 ? -17.934 4.799 18.438 1.00 98.00 197 GLY A O 1
ATOM 1451 N N . PHE A 1 198 ? -17.992 3.659 20.369 1.00 97.88 198 PHE A N 1
ATOM 1452 C CA . PHE A 1 198 ? -16.817 2.837 20.095 1.00 97.88 198 PHE A CA 1
ATOM 1453 C C . PHE A 1 198 ? -17.108 1.395 20.483 1.00 97.88 198 PHE A C 1
ATOM 1455 O O . PHE A 1 198 ? -17.720 1.155 21.525 1.00 97.88 198 PHE A O 1
ATOM 1462 N N . GLU A 1 199 ? -16.647 0.461 19.664 1.00 96.69 199 GLU A N 1
ATOM 1463 C CA . GLU A 1 199 ? -16.740 -0.973 19.918 1.00 96.69 199 GLU A CA 1
ATOM 1464 C C . GLU A 1 199 ? -15.375 -1.612 19.662 1.00 96.69 199 GLU A C 1
ATOM 1466 O O . GLU A 1 199 ? -14.751 -1.359 18.631 1.00 96.69 199 GLU A O 1
ATOM 1471 N N . ASP A 1 200 ? -14.922 -2.446 20.600 1.00 94.81 200 ASP A N 1
ATOM 1472 C CA . ASP A 1 200 ? -13.709 -3.254 20.449 1.00 94.81 200 ASP A CA 1
ATOM 1473 C C . ASP A 1 200 ? -14.012 -4.495 19.597 1.00 94.81 200 ASP A C 1
ATOM 1475 O O . ASP A 1 200 ? -14.077 -5.630 20.065 1.00 94.81 200 ASP A O 1
ATOM 1479 N N . TRP A 1 201 ? -14.327 -4.240 18.330 1.00 95.19 201 TRP A N 1
ATOM 1480 C CA . TRP A 1 201 ? -14.603 -5.255 17.326 1.00 95.19 201 TRP A CA 1
ATOM 1481 C C . TRP A 1 201 ? -13.750 -4.981 16.090 1.00 95.19 201 TRP A C 1
ATOM 1483 O O . TRP A 1 201 ? -13.737 -3.867 15.572 1.00 95.19 201 TRP A O 1
ATOM 1493 N N . SER A 1 202 ? -13.065 -6.009 15.597 1.00 94.12 202 SER A N 1
ATOM 1494 C CA . SER A 1 202 ? -12.385 -6.025 14.301 1.00 94.12 202 SER A CA 1
ATOM 1495 C C . SER A 1 202 ? -12.680 -7.375 13.641 1.00 94.12 202 SER A C 1
ATOM 1497 O O . SER A 1 202 ? -12.646 -8.403 14.329 1.00 94.12 202 SER A O 1
ATOM 1499 N N . PRO A 1 203 ? -13.042 -7.412 12.347 1.00 95.12 203 PRO A N 1
ATOM 1500 C CA . PRO A 1 203 ? -13.312 -8.666 11.666 1.00 95.12 203 PRO A CA 1
ATOM 1501 C C . PRO A 1 203 ? -12.011 -9.425 11.398 1.00 95.12 203 PRO A C 1
ATOM 1503 O O . PRO A 1 203 ? -10.934 -8.843 11.270 1.00 95.12 203 PRO A O 1
ATOM 1506 N N . SER A 1 204 ? -12.122 -10.740 11.219 1.00 95.00 204 SER A N 1
ATOM 1507 C CA . SER A 1 204 ? -11.071 -11.486 10.528 1.00 95.00 204 SER A CA 1
ATOM 1508 C C . SER A 1 204 ? -11.010 -11.052 9.063 1.00 95.00 204 SER A C 1
ATOM 1510 O O . SER A 1 204 ? -12.016 -10.648 8.478 1.00 95.00 204 SER A O 1
ATOM 1512 N N . TRP A 1 205 ? -9.837 -11.175 8.452 1.00 96.31 205 TRP A N 1
ATOM 1513 C CA . TRP A 1 205 ? -9.601 -10.735 7.081 1.00 96.31 205 TRP A CA 1
ATOM 1514 C C . TRP A 1 205 ? -9.307 -11.920 6.171 1.00 96.31 205 TRP A C 1
ATOM 1516 O O . TRP A 1 205 ? -8.729 -12.927 6.586 1.00 96.31 205 TRP A O 1
ATOM 1526 N N . ARG A 1 206 ? -9.680 -11.790 4.902 1.00 95.69 206 ARG A N 1
ATOM 1527 C CA . ARG A 1 206 ? -9.250 -12.706 3.847 1.00 95.69 206 ARG A CA 1
ATOM 1528 C C . ARG A 1 206 ? -8.854 -11.924 2.608 1.00 95.69 206 ARG A C 1
ATOM 1530 O O . ARG A 1 206 ? -9.319 -10.802 2.402 1.00 95.69 206 ARG A O 1
ATOM 1537 N N . LEU A 1 207 ? -8.004 -12.529 1.791 1.00 95.31 207 LEU A N 1
ATOM 1538 C CA . LEU A 1 207 ? -7.737 -12.022 0.455 1.00 95.31 207 LEU A CA 1
ATOM 1539 C C . LEU A 1 207 ? -9.007 -12.136 -0.387 1.00 95.31 207 LEU A C 1
ATOM 1541 O O . LEU A 1 207 ? -9.730 -13.134 -0.310 1.00 95.31 207 LEU A O 1
ATOM 1545 N N . ARG A 1 208 ? -9.279 -11.111 -1.194 1.00 93.94 208 ARG A N 1
ATOM 1546 C CA . ARG A 1 208 ? -10.366 -11.177 -2.170 1.00 93.94 208 ARG A CA 1
ATOM 1547 C C . ARG A 1 208 ? -10.040 -12.232 -3.216 1.00 93.94 208 ARG A C 1
ATOM 1549 O O . ARG A 1 208 ? -8.883 -12.398 -3.605 1.00 93.94 208 ARG A O 1
ATOM 1556 N N . ARG A 1 209 ? -11.082 -12.906 -3.695 1.00 91.69 209 ARG A N 1
ATOM 1557 C CA . ARG A 1 209 ? -10.973 -14.054 -4.606 1.00 91.69 209 ARG A CA 1
ATOM 1558 C C . ARG A 1 209 ? -10.225 -13.737 -5.893 1.00 91.69 209 ARG A C 1
ATOM 1560 O O . ARG A 1 209 ? -9.571 -14.606 -6.446 1.00 91.69 209 ARG A O 1
ATOM 1567 N N . GLU A 1 210 ? -10.315 -12.505 -6.377 1.00 90.50 210 GLU A N 1
ATOM 1568 C CA . GLU A 1 210 ? -9.648 -12.098 -7.610 1.00 90.50 210 GLU A CA 1
ATOM 1569 C C . GLU A 1 210 ? -8.122 -12.052 -7.459 1.00 90.50 210 GLU A C 1
ATOM 1571 O O . GLU A 1 210 ? -7.410 -12.154 -8.453 1.00 90.50 210 GLU A O 1
ATOM 1576 N N . TRP A 1 211 ? -7.617 -11.920 -6.229 1.00 90.25 211 TRP A N 1
ATOM 1577 C CA . TRP A 1 211 ? -6.188 -11.903 -5.918 1.00 90.25 211 TRP A CA 1
ATOM 1578 C C . TRP A 1 211 ? -5.643 -13.259 -5.460 1.00 90.25 211 TRP A C 1
ATOM 1580 O O . TRP A 1 211 ? -4.439 -13.361 -5.214 1.00 90.25 211 TRP A O 1
ATOM 1590 N N . THR A 1 212 ? -6.485 -14.288 -5.323 1.00 86.62 212 THR A N 1
ATOM 1591 C CA . THR A 1 212 ? -6.056 -15.617 -4.873 1.00 86.62 212 THR A CA 1
ATOM 1592 C C . THR A 1 212 ? -5.924 -16.603 -6.038 1.00 86.62 212 THR A C 1
ATOM 1594 O O . THR A 1 212 ? -6.720 -16.566 -6.980 1.00 86.62 212 THR A O 1
ATOM 1597 N N . PRO A 1 213 ? -4.926 -17.510 -6.006 1.00 68.81 213 PRO A N 1
ATOM 1598 C CA . PRO A 1 213 ? -4.937 -18.687 -6.873 1.00 68.81 213 PRO A CA 1
ATOM 1599 C C . PRO A 1 213 ? -6.234 -19.466 -6.651 1.00 68.81 213 PRO A C 1
ATOM 1601 O O . PRO A 1 213 ? -6.624 -19.697 -5.511 1.00 68.81 213 PRO A O 1
ATOM 1604 N N . GLU A 1 214 ? -6.901 -19.859 -7.734 1.00 67.50 214 GLU A N 1
ATOM 1605 C CA . GLU A 1 214 ? -8.041 -20.797 -7.708 1.00 67.50 214 GLU A CA 1
ATOM 1606 C C . GLU A 1 214 ? -9.305 -20.294 -6.975 1.00 67.50 214 GLU A C 1
ATOM 1608 O O . GLU A 1 214 ? -10.303 -21.006 -6.894 1.00 67.50 214 GLU A O 1
ATOM 1613 N N . GLY A 1 215 ? -9.321 -19.035 -6.518 1.00 64.50 215 GLY A N 1
ATOM 1614 C CA . GLY A 1 215 ? -10.452 -18.448 -5.794 1.00 64.50 215 GLY A CA 1
ATOM 1615 C C . GLY A 1 215 ? -10.588 -18.940 -4.349 1.00 64.50 215 GLY A C 1
ATOM 1616 O O . GLY A 1 215 ? -11.631 -18.713 -3.723 1.00 64.50 215 GLY A O 1
ATOM 1617 N N . ASP A 1 216 ? -9.549 -19.585 -3.814 1.00 67.19 216 ASP A N 1
ATOM 1618 C CA . ASP A 1 216 ? -9.516 -20.080 -2.443 1.00 67.19 216 ASP A CA 1
ATOM 1619 C C . ASP A 1 216 ? -9.647 -18.937 -1.432 1.00 67.19 216 ASP A C 1
ATOM 1621 O O . ASP A 1 216 ? -9.117 -17.836 -1.614 1.00 67.19 216 ASP A O 1
ATOM 1625 N N . GLY A 1 217 ? -10.346 -19.210 -0.327 1.00 82.94 217 GLY A N 1
ATOM 1626 C CA . GLY A 1 217 ? -10.522 -18.283 0.790 1.00 82.94 217 GLY A CA 1
ATOM 1627 C C . GLY A 1 217 ? -9.261 -18.159 1.645 1.00 82.94 217 GLY A C 1
ATOM 1628 O O . GLY A 1 217 ? -9.276 -18.560 2.808 1.00 82.94 217 GLY A O 1
ATOM 1629 N N . VAL A 1 218 ? -8.176 -17.624 1.076 1.00 94.19 218 VAL A N 1
ATOM 1630 C CA . VAL A 1 218 ? -6.903 -17.424 1.784 1.00 94.19 218 VAL A CA 1
ATOM 1631 C C . VAL A 1 218 ? -7.096 -16.399 2.898 1.00 94.19 218 VAL A C 1
ATOM 1633 O O . VAL A 1 218 ? -7.365 -15.221 2.651 1.00 94.19 218 VAL A O 1
ATOM 1636 N N . ARG A 1 219 ? -6.955 -16.850 4.143 1.00 95.88 219 ARG A N 1
ATOM 1637 C CA . ARG A 1 219 ? -7.079 -15.990 5.324 1.00 95.88 219 ARG A CA 1
ATOM 1638 C C . ARG A 1 219 ? -5.872 -15.075 5.444 1.00 95.88 219 ARG A C 1
ATOM 1640 O O . ARG A 1 219 ? -4.749 -15.486 5.157 1.00 95.88 219 ARG A O 1
ATOM 1647 N N . TRP A 1 220 ? -6.103 -13.857 5.905 1.00 96.69 220 TRP A N 1
ATOM 1648 C CA . TRP A 1 220 ? -5.038 -12.914 6.200 1.00 96.69 220 TRP A CA 1
ATOM 1649 C C . TRP A 1 220 ? -4.736 -12.921 7.695 1.00 96.69 220 TRP A C 1
ATOM 1651 O O . TRP A 1 220 ? -5.615 -12.629 8.503 1.00 96.69 220 TRP A O 1
ATOM 1661 N N . VAL A 1 221 ? -3.498 -13.271 8.042 1.00 96.62 221 VAL A N 1
ATOM 1662 C CA . VAL A 1 221 ? -3.010 -13.388 9.421 1.00 96.62 221 VAL A CA 1
ATOM 1663 C C . VAL A 1 221 ? -1.935 -12.331 9.646 1.00 96.62 221 VAL A C 1
ATOM 1665 O O . VAL A 1 221 ? -0.912 -12.323 8.956 1.00 96.62 221 VAL A O 1
ATOM 1668 N N . ARG A 1 222 ? -2.158 -11.435 10.609 1.00 91.50 222 ARG A N 1
ATOM 1669 C CA . ARG A 1 222 ? -1.205 -10.374 10.980 1.00 91.50 222 ARG A CA 1
ATOM 1670 C C . ARG A 1 222 ? -0.357 -10.763 12.186 1.00 91.50 222 ARG A C 1
ATOM 1672 O O . ARG A 1 222 ? 0.820 -10.421 12.240 1.00 91.50 222 ARG A O 1
ATOM 1679 N N . ASP A 1 223 ? -0.946 -11.518 13.108 1.00 93.50 223 ASP A N 1
ATOM 1680 C CA . ASP A 1 223 ? -0.325 -11.940 14.363 1.00 93.50 223 ASP A CA 1
ATOM 1681 C C . ASP A 1 223 ? -0.522 -13.441 14.594 1.00 93.50 223 ASP A C 1
ATOM 1683 O O . ASP A 1 223 ? -1.491 -14.036 14.117 1.00 93.50 223 ASP A O 1
ATOM 1687 N N . ALA A 1 224 ? 0.368 -14.067 15.368 1.00 95.62 224 ALA A N 1
ATOM 1688 C CA . ALA A 1 224 ? 0.312 -15.512 15.602 1.00 95.62 224 ALA A CA 1
ATOM 1689 C C . ALA A 1 224 ? -1.001 -15.963 16.265 1.00 95.62 224 ALA A C 1
ATOM 1691 O O . ALA A 1 224 ? -1.480 -17.066 16.009 1.00 95.62 224 ALA A O 1
ATOM 1692 N N . SER A 1 225 ? -1.604 -15.100 17.088 1.00 94.44 225 SER A N 1
ATOM 1693 C CA . SER A 1 225 ? -2.879 -15.351 17.769 1.00 94.44 225 SER A CA 1
ATOM 1694 C C . SER A 1 225 ? -4.099 -15.328 16.844 1.00 94.44 225 SER A C 1
ATOM 1696 O O . SER A 1 225 ? -5.142 -15.856 17.218 1.00 94.44 225 SER A O 1
ATOM 1698 N N . GLU A 1 226 ? -3.994 -14.726 15.656 1.00 93.88 226 GLU A N 1
ATOM 1699 C CA . GLU A 1 226 ? -5.078 -14.696 14.666 1.00 93.88 226 GLU A CA 1
ATOM 1700 C C . GLU A 1 226 ? -5.127 -15.982 13.831 1.00 93.88 226 GLU A C 1
ATOM 1702 O O . GLU A 1 226 ? -6.127 -16.264 13.164 1.00 93.88 226 GLU A O 1
ATOM 1707 N N . TRP A 1 227 ? -4.052 -16.774 13.850 1.00 95.44 227 TRP A N 1
ATOM 1708 C CA . TRP A 1 227 ? -4.016 -18.034 13.132 1.00 95.44 227 TRP A CA 1
ATOM 1709 C C . TRP A 1 227 ? -4.879 -19.093 13.825 1.00 95.44 227 TRP A C 1
ATOM 1711 O O . TRP A 1 227 ? -4.832 -19.300 15.036 1.00 95.44 227 TRP A O 1
ATOM 1721 N N . SER A 1 228 ? -5.621 -19.835 13.012 1.00 93.44 228 SER A N 1
ATOM 1722 C CA . SER A 1 228 ? -6.340 -21.040 13.424 1.00 93.44 228 SER A CA 1
ATOM 1723 C C . SER A 1 228 ? -6.145 -22.141 12.379 1.00 93.44 228 SER A C 1
ATOM 1725 O O . SER A 1 228 ? -5.903 -21.822 11.213 1.00 93.44 228 SER A O 1
ATOM 1727 N N . PRO A 1 229 ? -6.221 -23.430 12.736 1.00 92.56 229 PRO A N 1
ATOM 1728 C CA . PRO A 1 229 ? -6.118 -24.506 11.752 1.00 92.56 229 PRO A CA 1
ATOM 1729 C C . PRO A 1 229 ? -7.323 -24.518 10.800 1.00 92.56 229 PRO A C 1
ATOM 1731 O O . PRO A 1 229 ? -8.414 -24.083 11.171 1.00 92.56 229 PRO A O 1
ATOM 1734 N N . GLY A 1 230 ? -7.145 -25.083 9.602 1.00 88.00 230 GLY A N 1
ATOM 1735 C CA . GLY A 1 230 ? -8.270 -25.458 8.736 1.00 88.00 230 GLY A CA 1
ATOM 1736 C C . GLY A 1 230 ? -8.365 -24.713 7.408 1.00 88.00 230 GLY A C 1
ATOM 1737 O O . GLY A 1 230 ? -9.455 -24.631 6.847 1.00 88.00 230 GLY A O 1
ATOM 1738 N N . GLY A 1 231 ? -7.259 -24.178 6.884 1.00 90.12 231 GLY A N 1
ATOM 1739 C CA . GLY A 1 231 ? -7.264 -23.634 5.528 1.00 90.12 231 GLY A CA 1
ATOM 1740 C C . GLY A 1 231 ? -6.078 -22.733 5.207 1.00 90.12 231 GLY A C 1
ATOM 1741 O O . GLY A 1 231 ? -5.367 -22.297 6.118 1.00 90.12 231 GLY A O 1
ATOM 1742 N N . PRO A 1 232 ? -5.888 -22.407 3.917 1.00 94.12 232 PRO A N 1
ATOM 1743 C CA . PRO A 1 232 ? -4.760 -21.609 3.470 1.00 94.12 232 PRO A CA 1
ATOM 1744 C C . PRO A 1 232 ? -4.736 -20.233 4.139 1.00 94.12 232 PRO A C 1
ATOM 1746 O O . PRO A 1 232 ? -5.781 -19.622 4.397 1.00 94.12 232 PRO A O 1
ATOM 1749 N N . TRP A 1 233 ? -3.534 -19.729 4.401 1.00 95.62 233 TRP A N 1
ATOM 1750 C CA . TRP A 1 233 ? -3.338 -18.385 4.938 1.00 95.62 233 TRP A CA 1
ATOM 1751 C C . TRP A 1 233 ? -2.128 -17.691 4.318 1.00 95.62 233 TRP A C 1
ATOM 1753 O O . TRP A 1 233 ? -1.209 -18.336 3.815 1.00 95.62 233 TRP A O 1
ATOM 1763 N N . ALA A 1 234 ? -2.136 -16.366 4.372 1.00 96.19 234 ALA A N 1
ATOM 1764 C CA . ALA A 1 234 ? -1.014 -15.508 4.031 1.00 96.19 234 ALA A CA 1
ATOM 1765 C C . ALA A 1 234 ? -0.879 -14.399 5.080 1.00 96.19 234 ALA A C 1
ATOM 1767 O O . ALA A 1 234 ? -1.831 -14.128 5.819 1.00 96.19 234 ALA A O 1
ATOM 1768 N N . GLY A 1 235 ? 0.289 -13.763 5.163 1.00 96.31 235 GLY A N 1
ATOM 1769 C CA . GLY A 1 235 ? 0.505 -12.745 6.189 1.00 96.31 235 GLY A CA 1
ATOM 1770 C C . GLY A 1 235 ? 1.590 -11.719 5.906 1.00 96.31 235 GLY A C 1
ATOM 1771 O O . GLY A 1 235 ? 2.375 -11.814 4.957 1.00 96.31 235 GLY A O 1
ATOM 1772 N N . TRP A 1 236 ? 1.632 -10.729 6.789 1.00 96.12 236 TRP A N 1
ATOM 1773 C CA . TRP A 1 236 ? 2.702 -9.747 6.907 1.00 96.12 236 TRP A CA 1
ATOM 1774 C C . TRP A 1 236 ? 2.963 -9.538 8.390 1.00 96.12 236 TRP A C 1
ATOM 1776 O O . TRP A 1 236 ? 2.083 -9.045 9.092 1.00 96.12 236 TRP A O 1
ATOM 1786 N N . MET A 1 237 ? 4.124 -9.961 8.883 1.00 95.00 237 MET A N 1
ATOM 1787 C CA . MET A 1 237 ? 4.343 -10.066 10.326 1.00 95.00 237 MET A CA 1
ATOM 1788 C C . MET A 1 237 ? 5.779 -9.777 10.747 1.00 95.00 237 MET A C 1
ATOM 1790 O O . MET A 1 237 ? 6.722 -9.834 9.955 1.00 95.00 237 MET A O 1
ATOM 1794 N N . ALA A 1 238 ? 5.935 -9.475 12.032 1.00 95.38 238 ALA A N 1
ATOM 1795 C CA . ALA A 1 238 ? 7.239 -9.350 12.659 1.00 95.38 238 ALA A CA 1
ATOM 1796 C C . ALA A 1 238 ? 7.899 -10.739 12.844 1.00 95.38 238 ALA A C 1
ATOM 1798 O O . ALA A 1 238 ? 7.183 -11.732 13.022 1.00 95.38 238 ALA A O 1
ATOM 1799 N N . PRO A 1 239 ? 9.243 -10.831 12.838 1.00 96.81 239 PRO A N 1
ATOM 1800 C CA . PRO A 1 239 ? 9.992 -12.067 13.080 1.00 96.81 239 PRO A CA 1
ATOM 1801 C C . PRO A 1 239 ? 9.513 -12.850 14.306 1.00 96.81 239 PRO A C 1
ATOM 1803 O O . PRO A 1 239 ? 9.270 -14.052 14.224 1.00 96.81 239 PRO A O 1
ATOM 1806 N N . GLU A 1 240 ? 9.310 -12.165 15.427 1.00 95.94 240 GLU A N 1
ATOM 1807 C CA . GLU A 1 240 ? 8.872 -12.768 16.682 1.00 95.94 240 GLU A CA 1
ATOM 1808 C C . GLU A 1 240 ? 7.479 -13.403 16.579 1.00 95.94 240 GLU A C 1
ATOM 1810 O O . GLU A 1 240 ? 7.247 -14.450 17.172 1.00 95.94 240 GLU A O 1
ATOM 1815 N N . GLN A 1 241 ? 6.567 -12.835 15.782 1.00 97.25 241 GLN A N 1
ATOM 1816 C CA . GLN A 1 241 ? 5.242 -13.418 15.551 1.00 97.25 241 GLN A CA 1
ATOM 1817 C C . GLN A 1 241 ? 5.340 -14.669 14.675 1.00 97.25 241 GLN A C 1
ATOM 1819 O O . GLN A 1 241 ? 4.704 -15.678 14.968 1.00 97.25 241 GLN A O 1
ATOM 1824 N N . ALA A 1 242 ? 6.191 -14.645 13.646 1.00 97.19 242 ALA A N 1
ATOM 1825 C CA . ALA A 1 242 ? 6.425 -15.816 12.807 1.00 97.19 242 ALA A CA 1
ATOM 1826 C C . ALA A 1 242 ? 6.967 -17.001 13.626 1.00 97.19 242 ALA A C 1
ATOM 1828 O O . ALA A 1 242 ? 6.502 -18.129 13.473 1.00 97.19 242 ALA A O 1
ATOM 1829 N N . ALA A 1 243 ? 7.901 -16.752 14.545 1.00 97.12 243 ALA A N 1
ATOM 1830 C CA . ALA A 1 243 ? 8.476 -17.800 15.387 1.00 97.12 243 ALA A CA 1
ATOM 1831 C C . ALA A 1 243 ? 7.475 -18.437 16.373 1.00 97.12 243 ALA A C 1
ATOM 1833 O O . ALA A 1 243 ? 7.700 -19.561 16.820 1.00 97.12 243 ALA A O 1
ATOM 1834 N N . LEU A 1 244 ? 6.372 -17.754 16.700 1.00 97.19 244 LEU A N 1
ATOM 1835 C CA . LEU A 1 244 ? 5.320 -18.277 17.581 1.00 97.19 244 LEU A CA 1
ATOM 1836 C C . LEU A 1 244 ? 4.328 -19.204 16.863 1.00 97.19 244 LEU A C 1
ATOM 1838 O O . LEU A 1 244 ? 3.578 -19.923 17.525 1.00 97.19 244 LEU A O 1
ATOM 1842 N N . LEU A 1 245 ? 4.300 -19.204 15.526 1.00 97.44 245 LEU A N 1
ATOM 1843 C CA . LEU A 1 245 ? 3.385 -20.050 14.766 1.00 97.44 245 LEU A CA 1
ATOM 1844 C C . LEU A 1 245 ? 3.793 -21.532 14.839 1.00 97.44 245 LEU A C 1
ATOM 1846 O O . LEU A 1 245 ? 4.962 -21.870 14.625 1.00 97.44 245 LEU A O 1
ATOM 1850 N N . PRO A 1 246 ? 2.839 -22.455 15.066 1.00 96.25 246 PRO A N 1
ATOM 1851 C CA . PRO A 1 246 ? 3.137 -23.881 15.101 1.00 96.25 246 PRO A CA 1
ATOM 1852 C C . PRO A 1 246 ? 3.535 -24.404 13.714 1.00 96.25 246 PRO A C 1
ATOM 1854 O O . PRO A 1 246 ? 3.097 -23.892 12.686 1.00 96.25 246 PRO A O 1
ATOM 1857 N N . ALA A 1 247 ? 4.284 -25.512 13.661 1.00 95.25 247 ALA A N 1
ATOM 1858 C CA . ALA A 1 247 ? 4.726 -26.128 12.401 1.00 95.25 247 ALA A CA 1
ATOM 1859 C C . ALA A 1 247 ? 3.577 -26.456 11.424 1.00 95.25 247 ALA A C 1
ATOM 1861 O O . ALA A 1 247 ? 3.764 -26.443 10.208 1.00 95.25 247 ALA A O 1
ATOM 1862 N N . GLN A 1 248 ? 2.373 -26.735 11.937 1.00 95.12 248 GLN A N 1
ATOM 1863 C CA . GLN A 1 248 ? 1.189 -26.923 11.099 1.00 95.12 248 GLN A CA 1
ATOM 1864 C C . GLN A 1 248 ? 0.823 -25.666 10.303 1.00 95.12 248 GLN A C 1
ATOM 1866 O O . GLN A 1 248 ? 0.476 -25.803 9.132 1.00 95.12 248 GLN A O 1
ATOM 1871 N N . ALA A 1 249 ? 0.940 -24.474 10.893 1.00 96.50 249 ALA A N 1
ATOM 1872 C CA . ALA A 1 249 ? 0.622 -23.226 10.210 1.00 96.50 249 ALA A CA 1
ATOM 1873 C C . ALA A 1 249 ? 1.442 -23.097 8.922 1.00 96.50 249 ALA A C 1
ATOM 1875 O O . ALA A 1 249 ? 0.893 -22.834 7.858 1.00 96.50 249 ALA A O 1
ATOM 1876 N N . TRP A 1 250 ? 2.738 -23.397 8.974 1.00 95.50 250 TRP A N 1
ATOM 1877 C CA . TRP A 1 250 ? 3.638 -23.268 7.826 1.00 95.50 250 TRP A CA 1
ATOM 1878 C C . TRP A 1 250 ? 3.296 -24.182 6.644 1.00 95.50 250 TRP A C 1
ATOM 1880 O O . TRP A 1 250 ? 3.519 -23.802 5.496 1.00 95.50 250 TRP A O 1
ATOM 1890 N N . ARG A 1 251 ? 2.664 -25.336 6.895 1.00 92.12 251 ARG A N 1
ATOM 1891 C CA . ARG A 1 251 ? 2.178 -26.220 5.822 1.00 92.12 251 ARG A CA 1
ATOM 1892 C C . ARG A 1 251 ? 1.026 -25.596 5.032 1.00 92.12 251 ARG A C 1
ATOM 1894 O O . ARG A 1 251 ? 0.978 -25.755 3.816 1.00 92.12 251 ARG A O 1
ATOM 1901 N N . GLU A 1 252 ? 0.146 -24.871 5.720 1.00 92.56 252 GLU A N 1
ATOM 1902 C CA . GLU A 1 252 ? -1.024 -24.174 5.159 1.00 92.56 252 GLU A CA 1
ATOM 1903 C C . GLU A 1 252 ? -0.678 -22.762 4.628 1.00 92.56 252 GLU A C 1
ATOM 1905 O O . GLU A 1 252 ? -1.533 -22.077 4.067 1.00 92.56 252 GLU A O 1
ATOM 1910 N N . CYS A 1 253 ? 0.569 -22.310 4.798 1.00 94.50 253 CYS A N 1
ATOM 1911 C CA . CYS A 1 253 ? 1.012 -20.984 4.376 1.00 94.50 253 CYS A CA 1
ATOM 1912 C C . CYS A 1 253 ? 1.141 -20.898 2.848 1.00 94.50 253 CYS A C 1
ATOM 1914 O O . CYS A 1 253 ? 1.846 -21.698 2.235 1.00 94.50 253 CYS A O 1
ATOM 1916 N N . GLN A 1 254 ? 0.493 -19.895 2.254 1.00 94.00 254 GLN A N 1
ATOM 1917 C CA . GLN A 1 254 ? 0.567 -19.537 0.831 1.00 94.00 254 GLN A CA 1
ATOM 1918 C C . GLN A 1 254 ? 1.577 -18.415 0.555 1.00 94.00 254 GLN A C 1
ATOM 1920 O O . GLN A 1 254 ? 1.898 -18.125 -0.597 1.00 94.00 254 GLN A O 1
ATOM 1925 N N . GLY A 1 255 ? 2.086 -17.781 1.609 1.00 94.81 255 GLY A N 1
ATOM 1926 C CA . GLY A 1 255 ? 3.140 -16.783 1.534 1.00 94.81 255 GLY A CA 1
ATOM 1927 C C . GLY A 1 255 ? 3.090 -15.798 2.698 1.00 94.81 255 GLY A C 1
ATOM 1928 O O . GLY A 1 255 ? 2.016 -15.417 3.168 1.00 94.81 255 GLY A O 1
ATOM 1929 N N . VAL A 1 256 ? 4.257 -15.383 3.179 1.00 96.19 256 VAL A N 1
ATOM 1930 C CA . VAL A 1 256 ? 4.380 -14.395 4.249 1.00 96.19 256 VAL A CA 1
ATOM 1931 C C . VAL A 1 256 ? 5.511 -13.419 3.958 1.00 96.19 256 VAL A C 1
ATOM 1933 O O . VAL A 1 256 ? 6.594 -13.794 3.504 1.00 96.19 256 VAL A O 1
ATOM 1936 N N . THR A 1 257 ? 5.257 -12.153 4.267 1.00 97.25 257 THR A N 1
ATOM 1937 C CA . THR A 1 257 ? 6.285 -11.115 4.276 1.00 97.25 257 THR A CA 1
ATOM 1938 C C . THR A 1 257 ? 6.704 -10.833 5.713 1.00 97.25 257 THR A C 1
ATOM 1940 O O . THR A 1 257 ? 5.869 -10.572 6.577 1.00 97.25 257 THR A O 1
ATOM 1943 N N . LEU A 1 258 ? 8.003 -10.910 5.976 1.00 97.50 258 LEU A N 1
ATOM 1944 C CA . LEU A 1 258 ? 8.610 -10.672 7.277 1.00 97.50 258 LEU A CA 1
ATOM 1945 C C . LEU A 1 258 ? 9.198 -9.261 7.312 1.00 97.50 258 LEU A C 1
ATOM 1947 O O . LEU A 1 258 ? 10.019 -8.913 6.461 1.00 97.50 258 LEU A O 1
ATOM 1951 N N . THR A 1 259 ? 8.803 -8.454 8.296 1.00 96.75 259 THR A N 1
ATOM 1952 C CA . THR A 1 259 ? 9.350 -7.102 8.485 1.00 96.75 259 THR A CA 1
ATOM 1953 C C . THR A 1 259 ? 10.640 -7.160 9.308 1.00 96.75 259 THR A C 1
ATOM 1955 O O . THR A 1 259 ? 10.610 -7.255 10.536 1.00 96.75 259 THR A O 1
ATOM 1958 N N . VAL A 1 260 ? 11.787 -7.108 8.633 1.00 97.31 260 VAL A N 1
ATOM 1959 C CA . VAL A 1 260 ? 13.120 -7.298 9.226 1.00 97.31 260 VAL A CA 1
ATOM 1960 C C . VAL A 1 260 ? 13.847 -5.965 9.314 1.00 97.31 260 VAL A C 1
ATOM 1962 O O . VAL A 1 260 ? 13.948 -5.262 8.323 1.00 97.31 260 VAL A O 1
ATOM 1965 N N . ALA A 1 261 ? 14.401 -5.622 10.473 1.00 96.31 261 ALA A N 1
ATOM 1966 C CA . ALA A 1 261 ? 15.226 -4.423 10.651 1.00 96.31 261 ALA A CA 1
ATOM 1967 C C . ALA A 1 261 ? 16.728 -4.721 10.587 1.00 96.31 261 ALA A C 1
ATOM 1969 O O . ALA A 1 261 ? 17.502 -3.940 10.042 1.00 96.31 261 ALA A O 1
ATOM 1970 N N . ARG A 1 262 ? 17.143 -5.881 11.104 1.00 95.38 262 ARG A N 1
ATOM 1971 C CA . ARG A 1 262 ? 18.530 -6.349 11.043 1.00 95.38 262 ARG A CA 1
ATOM 1972 C C . ARG A 1 262 ? 18.568 -7.837 10.718 1.00 95.38 262 ARG A C 1
ATOM 1974 O O . ARG A 1 262 ? 17.830 -8.620 11.315 1.00 95.38 262 ARG A O 1
ATOM 1981 N N . LEU A 1 263 ? 19.454 -8.212 9.798 1.00 94.94 263 LEU A N 1
ATOM 1982 C CA . LEU A 1 263 ? 19.695 -9.594 9.389 1.00 94.94 263 LEU A CA 1
ATOM 1983 C C . LEU A 1 263 ? 21.196 -9.896 9.447 1.00 94.94 263 LEU A C 1
ATOM 1985 O O . LEU A 1 263 ? 21.930 -9.586 8.513 1.00 94.94 263 LEU A O 1
ATOM 1989 N N . THR A 1 264 ? 21.644 -10.517 10.539 1.00 90.88 264 THR A N 1
ATOM 1990 C CA . THR A 1 264 ? 23.025 -11.026 10.652 1.00 90.88 264 THR A CA 1
ATOM 1991 C C . THR A 1 264 ? 23.117 -12.449 10.104 1.00 90.88 264 THR A C 1
ATOM 1993 O O . THR A 1 264 ? 24.031 -12.798 9.362 1.00 90.88 264 THR A O 1
ATOM 1996 N N . SER A 1 265 ? 22.135 -13.270 10.465 1.00 93.25 265 SER A N 1
ATOM 1997 C CA . SER A 1 265 ? 21.891 -14.618 9.962 1.00 93.25 265 SER A CA 1
ATOM 1998 C C . SER A 1 265 ? 20.409 -14.930 10.148 1.00 93.25 265 SER A C 1
ATOM 2000 O O . SER A 1 265 ? 19.718 -14.260 10.916 1.00 93.25 265 SER A O 1
ATOM 2002 N N . TRP A 1 266 ? 19.914 -15.986 9.510 1.00 94.56 266 TRP A N 1
ATOM 2003 C CA . TRP A 1 266 ? 18.542 -16.451 9.735 1.00 94.56 266 TRP A CA 1
ATOM 2004 C C . TRP A 1 266 ? 18.292 -16.941 11.167 1.00 94.56 266 TRP A C 1
ATOM 2006 O O . TRP A 1 266 ? 17.158 -16.901 11.624 1.00 94.56 266 TRP A O 1
ATOM 2016 N N . SER A 1 267 ? 19.341 -17.295 11.912 1.00 95.25 267 SER A N 1
ATOM 2017 C CA . SER A 1 267 ? 19.267 -17.587 13.349 1.00 95.25 267 SER A CA 1
ATOM 2018 C C . SER A 1 267 ? 19.323 -16.358 14.266 1.00 95.25 267 SER A C 1
ATOM 2020 O O . SER A 1 267 ? 19.192 -16.485 15.483 1.00 95.25 267 SER A O 1
ATOM 2022 N N . ALA A 1 268 ? 19.533 -15.167 13.704 1.00 95.12 268 ALA A N 1
ATOM 2023 C CA . ALA A 1 268 ? 19.662 -13.911 14.431 1.00 95.12 268 ALA A CA 1
ATOM 2024 C C . ALA A 1 268 ? 19.045 -12.760 13.619 1.00 95.12 268 ALA A C 1
ATOM 2026 O O . ALA A 1 268 ? 19.750 -11.891 13.095 1.00 95.12 268 ALA A O 1
ATOM 2027 N N . VAL A 1 269 ? 17.715 -12.775 13.520 1.00 96.75 269 VAL A N 1
ATOM 2028 C CA . VAL A 1 269 ? 16.913 -11.751 12.838 1.00 96.75 269 VAL A CA 1
ATOM 2029 C C . VAL A 1 269 ? 16.277 -10.831 13.873 1.00 96.75 269 VAL A C 1
ATOM 2031 O O . VAL A 1 269 ? 15.676 -11.312 14.831 1.00 96.75 269 VAL A O 1
ATOM 2034 N N . THR A 1 270 ? 16.363 -9.517 13.680 1.00 96.06 270 THR A N 1
ATOM 2035 C CA . THR A 1 270 ? 15.738 -8.538 14.583 1.00 96.06 270 THR A CA 1
ATOM 2036 C C . THR A 1 270 ? 14.626 -7.787 13.853 1.00 96.06 270 THR A C 1
ATOM 2038 O O . THR A 1 270 ? 14.847 -7.229 12.774 1.00 96.06 270 THR A O 1
ATOM 2041 N N . GLY A 1 271 ? 13.425 -7.778 14.438 1.00 94.75 271 GLY A N 1
ATOM 2042 C CA . GLY A 1 271 ? 12.266 -7.014 13.964 1.00 94.75 271 GLY A CA 1
ATOM 2043 C C . GLY A 1 271 ? 12.210 -5.583 14.507 1.00 94.75 271 GLY A C 1
ATOM 2044 O O . GLY A 1 271 ? 13.116 -5.121 15.200 1.00 94.75 271 GLY A O 1
ATOM 2045 N N . ALA A 1 272 ? 11.107 -4.879 14.241 1.00 92.38 272 ALA A N 1
ATOM 2046 C CA . ALA A 1 272 ? 10.899 -3.500 14.698 1.00 92.38 272 ALA A CA 1
ATOM 2047 C C . ALA A 1 272 ? 10.952 -3.340 16.232 1.00 92.38 272 ALA A C 1
ATOM 2049 O O . ALA A 1 272 ? 11.405 -2.309 16.727 1.00 92.38 272 ALA A O 1
ATOM 2050 N N . SER A 1 273 ? 10.553 -4.370 16.986 1.00 90.38 273 SER A N 1
ATOM 2051 C CA . SER A 1 273 ? 10.568 -4.383 18.457 1.00 90.38 273 SER A CA 1
ATOM 2052 C C . SER A 1 273 ? 11.974 -4.407 19.068 1.00 90.38 273 SER A C 1
ATOM 2054 O O . SER A 1 273 ? 12.137 -4.068 20.238 1.00 90.38 273 SER A O 1
ATOM 2056 N N . GLY A 1 274 ? 12.991 -4.802 18.296 1.00 91.62 274 GLY A N 1
ATOM 2057 C CA . GLY A 1 274 ? 14.348 -5.021 18.798 1.00 91.62 274 GLY A CA 1
ATOM 2058 C C . GLY A 1 274 ? 14.562 -6.409 19.403 1.00 91.62 274 GLY A C 1
ATOM 2059 O O . GLY A 1 274 ? 15.649 -6.680 19.910 1.00 91.62 274 GLY A O 1
ATOM 2060 N N . ALA A 1 275 ? 13.557 -7.292 19.353 1.00 91.75 275 ALA A N 1
ATOM 2061 C CA . ALA A 1 275 ? 13.697 -8.683 19.761 1.00 91.75 275 ALA A CA 1
ATOM 2062 C C . ALA A 1 275 ? 14.468 -9.483 18.701 1.00 91.75 275 ALA A C 1
ATOM 2064 O O . ALA A 1 275 ? 14.085 -9.521 17.528 1.00 91.75 275 ALA A O 1
ATOM 2065 N N . ARG A 1 276 ? 15.548 -10.145 19.126 1.00 95.06 276 ARG A N 1
ATOM 2066 C CA . ARG A 1 276 ? 16.299 -11.075 18.282 1.00 95.06 276 ARG A CA 1
ATOM 2067 C C . ARG A 1 276 ? 15.605 -12.432 18.259 1.00 95.06 276 ARG A C 1
ATOM 2069 O O . ARG A 1 276 ? 15.328 -13.002 19.311 1.00 95.06 276 ARG A O 1
ATOM 2076 N N . THR A 1 277 ? 15.368 -12.946 17.060 1.00 96.88 277 THR A N 1
ATOM 2077 C CA . THR A 1 277 ? 14.580 -14.152 16.809 1.00 96.88 277 THR A CA 1
ATOM 2078 C C . THR A 1 277 ? 15.342 -15.112 15.897 1.00 96.88 277 THR A C 1
ATOM 2080 O O . THR A 1 277 ? 15.940 -14.691 14.904 1.00 96.88 277 THR A O 1
ATOM 2083 N N . ASP A 1 278 ? 15.301 -16.403 16.227 1.00 97.31 278 ASP A N 1
ATOM 2084 C CA . ASP A 1 278 ? 15.781 -17.479 15.357 1.00 97.31 278 ASP A CA 1
ATOM 2085 C C . ASP A 1 278 ? 14.677 -17.871 14.364 1.00 97.31 278 ASP A C 1
ATOM 2087 O O . ASP A 1 278 ? 13.658 -18.455 14.737 1.00 97.31 278 ASP A O 1
ATOM 2091 N N . LEU A 1 279 ? 14.876 -17.525 13.092 1.00 96.81 279 LEU A N 1
ATOM 2092 C CA . LEU A 1 279 ? 13.982 -17.853 11.985 1.00 96.81 279 LEU A CA 1
ATOM 2093 C C . LEU A 1 279 ? 14.485 -19.018 11.125 1.00 96.81 279 LEU A C 1
ATOM 2095 O O . LEU A 1 279 ? 13.817 -19.381 10.157 1.00 96.81 279 LEU A O 1
ATOM 2099 N N . GLU A 1 280 ? 15.603 -19.660 11.465 1.00 96.12 280 GLU A N 1
ATOM 2100 C CA . GLU A 1 280 ? 16.083 -20.837 10.734 1.00 96.12 280 GLU A CA 1
ATOM 2101 C C . GLU A 1 280 ? 15.074 -22.010 10.785 1.00 96.12 280 GLU A C 1
ATOM 2103 O O . GLU A 1 280 ? 14.865 -22.675 9.764 1.00 96.12 280 GLU A O 1
ATOM 2108 N N . PRO A 1 281 ? 14.370 -22.284 11.907 1.00 95.62 281 PRO A N 1
ATOM 2109 C CA . PRO A 1 281 ? 13.273 -23.253 11.921 1.00 95.62 281 PRO A CA 1
ATOM 2110 C C . PRO A 1 281 ? 12.120 -22.866 10.988 1.00 95.62 281 PRO A C 1
ATOM 2112 O O . PRO A 1 281 ? 11.627 -23.718 10.251 1.00 95.62 281 PRO A O 1
ATOM 2115 N N . VAL A 1 282 ? 11.719 -21.590 10.985 1.00 95.69 282 VAL A N 1
ATOM 2116 C CA . VAL A 1 282 ? 10.635 -21.077 10.129 1.00 95.69 282 VAL A CA 1
ATOM 2117 C C . VAL A 1 282 ? 10.999 -21.243 8.659 1.00 95.69 282 VAL A C 1
ATOM 2119 O O . VAL A 1 282 ? 10.214 -21.785 7.886 1.00 95.69 282 VAL A O 1
ATOM 2122 N N . ARG A 1 283 ? 12.222 -20.858 8.288 1.00 94.81 283 ARG A N 1
ATOM 2123 C CA . ARG A 1 283 ? 12.758 -20.991 6.934 1.00 94.81 283 ARG A CA 1
ATOM 2124 C C . ARG A 1 283 ? 12.720 -22.436 6.435 1.00 94.81 283 ARG A C 1
ATOM 2126 O O . ARG A 1 283 ? 12.244 -22.692 5.333 1.00 94.81 283 ARG A O 1
ATOM 2133 N N . ARG A 1 284 ? 13.144 -23.389 7.271 1.00 94.25 284 ARG A N 1
ATOM 2134 C CA . ARG A 1 284 ? 13.108 -24.825 6.942 1.00 94.25 284 ARG A CA 1
ATOM 2135 C C . ARG A 1 284 ? 11.690 -25.380 6.798 1.00 94.25 284 ARG A C 1
ATOM 2137 O O . ARG A 1 284 ? 11.483 -26.281 5.993 1.00 94.25 284 ARG A O 1
ATOM 2144 N N . LEU A 1 285 ? 10.734 -24.877 7.581 1.00 94.81 285 LEU A N 1
ATOM 2145 C CA . LEU A 1 285 ? 9.342 -25.335 7.550 1.00 94.81 285 LEU A CA 1
ATOM 2146 C C . LEU A 1 285 ? 8.544 -24.739 6.385 1.00 94.81 285 LEU A C 1
ATOM 2148 O O . LEU A 1 285 ? 7.753 -25.449 5.769 1.00 94.81 285 LEU A O 1
ATOM 2152 N N . ALA A 1 286 ? 8.720 -23.446 6.114 1.00 92.88 286 ALA A N 1
ATOM 2153 C CA . ALA A 1 286 ? 7.964 -22.720 5.098 1.00 92.88 286 ALA A CA 1
ATOM 2154 C C . ALA A 1 286 ? 8.544 -22.893 3.687 1.00 92.88 286 ALA A C 1
ATOM 2156 O O . ALA A 1 286 ? 7.781 -22.939 2.726 1.00 92.88 286 ALA A O 1
ATOM 2157 N N . GLY A 1 287 ? 9.871 -22.993 3.569 1.00 91.94 287 GLY A N 1
ATOM 2158 C CA . GLY A 1 287 ? 10.576 -22.869 2.296 1.00 91.94 287 GLY A CA 1
ATOM 2159 C C . GLY A 1 287 ? 10.804 -21.407 1.895 1.00 91.94 287 GLY A C 1
ATOM 2160 O O . GLY A 1 287 ? 9.983 -20.525 2.156 1.00 91.94 287 GLY A O 1
ATOM 2161 N N . ASP A 1 288 ? 11.943 -21.144 1.251 1.00 90.62 288 ASP A N 1
ATOM 2162 C CA . ASP A 1 288 ? 12.380 -19.792 0.869 1.00 90.62 288 ASP A CA 1
ATOM 2163 C C . ASP A 1 288 ? 11.436 -19.115 -0.146 1.00 90.62 288 ASP A C 1
ATOM 2165 O O . ASP A 1 288 ? 11.348 -17.891 -0.198 1.00 90.62 288 ASP A O 1
ATOM 2169 N N . ASP A 1 289 ? 10.694 -19.890 -0.938 1.00 88.75 289 ASP A N 1
ATOM 2170 C CA . ASP A 1 289 ? 9.766 -19.417 -1.972 1.00 88.75 289 ASP A CA 1
ATOM 2171 C C . ASP A 1 289 ? 8.490 -18.768 -1.408 1.00 88.75 289 ASP A C 1
ATOM 2173 O O . ASP A 1 289 ? 7.899 -17.884 -2.049 1.00 88.75 289 ASP A O 1
ATOM 2177 N N . ARG A 1 290 ? 8.093 -19.181 -0.198 1.00 92.56 290 ARG A N 1
ATOM 2178 C CA . ARG A 1 290 ? 6.933 -18.656 0.537 1.00 92.56 290 ARG A CA 1
ATOM 2179 C C . ARG A 1 290 ? 7.282 -17.490 1.445 1.00 92.56 290 ARG A C 1
ATOM 2181 O O . ARG A 1 290 ? 6.383 -16.819 1.943 1.00 92.56 290 ARG A O 1
ATOM 2188 N N . LEU A 1 291 ? 8.566 -17.246 1.668 1.00 94.62 291 LEU A N 1
ATOM 2189 C CA . LEU A 1 291 ? 9.041 -16.178 2.527 1.00 94.62 291 LEU A CA 1
ATOM 2190 C C . LEU A 1 291 ? 9.526 -14.998 1.687 1.00 94.62 291 LEU A C 1
ATOM 2192 O O . LEU A 1 291 ? 10.229 -15.141 0.684 1.00 94.62 291 LEU A O 1
ATOM 2196 N N . ALA A 1 292 ? 9.186 -13.801 2.136 1.00 95.38 292 ALA A N 1
ATOM 2197 C CA . ALA A 1 292 ? 9.741 -12.569 1.610 1.00 95.38 292 ALA A CA 1
ATOM 2198 C C . ALA A 1 292 ? 10.110 -11.618 2.749 1.00 95.38 292 ALA A C 1
ATOM 2200 O O . ALA A 1 292 ? 9.611 -11.753 3.863 1.00 95.38 292 ALA A O 1
ATOM 2201 N N . VAL A 1 293 ? 10.987 -10.657 2.474 1.00 96.75 293 VAL A N 1
ATOM 2202 C CA . VAL A 1 293 ? 11.498 -9.705 3.464 1.00 96.75 293 VAL A CA 1
ATOM 2203 C C . VAL A 1 293 ? 11.166 -8.279 3.060 1.00 96.75 293 VAL A C 1
ATOM 2205 O O . VAL A 1 293 ? 11.606 -7.803 2.015 1.00 96.75 293 VAL A O 1
ATOM 2208 N N . GLU A 1 294 ? 10.435 -7.578 3.918 1.00 97.00 294 GLU A N 1
ATOM 2209 C CA . GLU A 1 294 ? 10.426 -6.118 3.938 1.00 97.00 294 GLU A CA 1
ATOM 2210 C C . GLU A 1 294 ? 11.558 -5.654 4.859 1.00 97.00 294 GLU A C 1
ATOM 2212 O O . GLU A 1 294 ? 11.497 -5.876 6.069 1.00 97.00 294 GLU A O 1
ATOM 2217 N N . LEU A 1 295 ? 12.596 -5.032 4.297 1.00 97.25 295 LEU A N 1
ATOM 2218 C CA . LEU A 1 295 ? 13.719 -4.523 5.081 1.00 97.25 295 LEU A CA 1
ATOM 2219 C C . LEU A 1 295 ? 13.400 -3.116 5.606 1.00 97.25 295 LEU A C 1
ATOM 2221 O O . LEU A 1 295 ? 13.108 -2.206 4.829 1.00 97.25 295 LEU A O 1
ATOM 2225 N N . LEU A 1 296 ? 13.494 -2.934 6.922 1.00 96.25 296 LEU A N 1
ATOM 2226 C CA . LEU A 1 296 ? 13.358 -1.648 7.591 1.00 96.25 296 LEU A CA 1
ATOM 2227 C C . LEU A 1 296 ? 14.694 -0.897 7.590 1.00 96.25 296 LEU A C 1
ATOM 2229 O O . LEU A 1 296 ? 15.640 -1.279 8.273 1.00 96.25 296 LEU A O 1
ATOM 2233 N N . VAL A 1 297 ? 14.760 0.196 6.840 1.00 95.88 297 VAL A N 1
ATOM 2234 C CA . VAL A 1 297 ? 15.959 1.015 6.641 1.00 95.88 297 VAL A CA 1
ATOM 2235 C C . VAL A 1 297 ? 16.137 1.991 7.802 1.00 95.88 297 VAL A C 1
ATOM 2237 O O . VAL A 1 297 ? 15.187 2.663 8.190 1.00 95.88 297 VAL A O 1
ATOM 2240 N N . GLY A 1 298 ? 17.354 2.123 8.334 1.00 93.38 298 GLY A N 1
ATOM 2241 C CA . GLY A 1 298 ? 17.689 3.127 9.354 1.00 93.38 298 GLY A CA 1
ATOM 2242 C C . GLY A 1 298 ? 17.367 2.737 10.800 1.00 93.38 298 GLY A C 1
ATOM 2243 O O . GLY A 1 298 ? 17.258 3.614 11.657 1.00 93.38 298 GLY A O 1
ATOM 2244 N N . SER A 1 299 ? 17.212 1.443 11.098 1.00 93.31 299 SER A N 1
ATOM 2245 C CA . SER A 1 299 ? 17.126 0.972 12.488 1.00 93.31 299 SER A CA 1
ATOM 2246 C C . SER A 1 299 ? 18.410 1.288 13.277 1.00 93.31 299 SER A C 1
ATOM 2248 O O . SER A 1 299 ? 19.474 1.397 12.666 1.00 93.31 299 SER A O 1
ATOM 2250 N N . PRO A 1 300 ? 18.368 1.391 14.619 1.00 92.75 300 PRO A N 1
ATOM 2251 C CA . PRO A 1 300 ? 19.565 1.623 15.430 1.00 92.75 300 PRO A CA 1
ATOM 2252 C C . PRO A 1 300 ? 20.706 0.648 15.100 1.00 92.75 300 PRO A C 1
ATOM 2254 O O . PRO A 1 300 ? 20.496 -0.560 15.016 1.00 92.75 300 PRO A O 1
ATOM 2257 N N . GLY A 1 301 ? 21.924 1.163 14.915 1.00 91.31 301 GLY A N 1
ATOM 2258 C CA . GLY A 1 301 ? 23.110 0.389 14.533 1.00 91.31 301 GLY A CA 1
ATOM 2259 C C . GLY A 1 301 ? 23.088 -0.191 13.113 1.00 91.31 301 GLY A C 1
ATOM 2260 O O . GLY A 1 301 ? 23.781 -1.175 12.876 1.00 91.31 301 GLY A O 1
ATOM 2261 N N . MET A 1 302 ? 22.268 0.350 12.208 1.00 93.38 302 MET A N 1
ATOM 2262 C CA . MET A 1 302 ? 22.223 -0.007 10.785 1.00 93.38 302 MET A CA 1
ATOM 2263 C C . MET A 1 302 ? 22.342 1.263 9.935 1.00 93.38 302 MET A C 1
ATOM 2265 O O . MET A 1 302 ? 21.341 1.916 9.628 1.00 93.38 302 MET A O 1
ATOM 2269 N N . ASP A 1 303 ? 23.571 1.592 9.548 1.00 94.06 303 ASP A N 1
ATOM 2270 C CA . ASP A 1 303 ? 23.851 2.694 8.630 1.00 94.06 303 ASP A CA 1
ATOM 2271 C C . ASP A 1 303 ? 23.535 2.316 7.166 1.00 94.06 303 ASP A C 1
ATOM 2273 O O . ASP A 1 303 ? 22.991 1.243 6.862 1.00 94.06 303 ASP A O 1
ATOM 2277 N N . ALA A 1 304 ? 23.842 3.226 6.239 1.00 94.25 304 ALA A N 1
ATOM 2278 C CA . ALA A 1 304 ? 23.589 3.030 4.816 1.00 94.25 304 ALA A CA 1
ATOM 2279 C C . ALA A 1 304 ? 24.378 1.838 4.239 1.00 94.25 304 ALA A C 1
ATOM 2281 O O . ALA A 1 304 ? 23.820 1.056 3.464 1.00 94.25 304 ALA A O 1
ATOM 2282 N N . ASP A 1 305 ? 25.630 1.635 4.660 1.00 94.62 305 ASP A N 1
ATOM 2283 C CA . ASP A 1 305 ? 26.497 0.563 4.157 1.00 94.62 305 ASP A CA 1
ATOM 2284 C C . ASP A 1 305 ? 26.061 -0.817 4.666 1.00 94.62 305 ASP A C 1
ATOM 2286 O O . ASP A 1 305 ? 26.010 -1.793 3.900 1.00 94.62 305 ASP A O 1
ATOM 2290 N N . ALA A 1 306 ? 25.683 -0.909 5.943 1.00 94.12 306 ALA A N 1
ATOM 2291 C CA . ALA A 1 306 ? 25.103 -2.110 6.535 1.00 94.12 306 ALA A CA 1
ATOM 2292 C C . ALA A 1 306 ? 23.763 -2.466 5.870 1.00 94.12 306 ALA A C 1
ATOM 2294 O O . ALA A 1 306 ? 23.503 -3.635 5.550 1.00 94.12 306 ALA A O 1
ATOM 2295 N N . THR A 1 307 ? 22.932 -1.456 5.590 1.00 95.31 307 THR A N 1
ATOM 2296 C CA . THR A 1 307 ? 21.672 -1.624 4.853 1.00 95.31 307 THR A CA 1
ATOM 2297 C C . THR A 1 307 ? 21.936 -2.148 3.440 1.00 95.31 307 THR A C 1
ATOM 2299 O O . THR A 1 307 ? 21.373 -3.172 3.050 1.00 95.31 307 THR A O 1
ATOM 2302 N N . ALA A 1 308 ? 22.836 -1.514 2.682 1.00 94.81 308 ALA A N 1
ATOM 2303 C CA . ALA A 1 308 ? 23.180 -1.926 1.322 1.00 94.81 308 ALA A CA 1
ATOM 2304 C C . ALA A 1 308 ? 23.755 -3.353 1.277 1.00 94.81 308 ALA A C 1
ATOM 2306 O O . ALA A 1 308 ? 23.453 -4.130 0.370 1.00 94.81 308 ALA A O 1
ATOM 2307 N N . THR A 1 309 ? 24.548 -3.734 2.279 1.00 94.12 309 THR A N 1
ATOM 2308 C CA . THR A 1 309 ? 25.076 -5.099 2.416 1.00 94.12 309 THR A CA 1
ATOM 2309 C C . THR A 1 309 ? 23.961 -6.117 2.642 1.00 94.12 309 THR A C 1
ATOM 2311 O O . THR A 1 309 ? 23.935 -7.151 1.972 1.00 94.12 309 THR A O 1
ATOM 2314 N N . THR A 1 310 ? 22.994 -5.796 3.502 1.00 94.88 310 THR A N 1
ATOM 2315 C CA . THR A 1 310 ? 21.817 -6.645 3.747 1.00 94.88 310 THR A CA 1
ATOM 2316 C C . THR A 1 310 ? 20.951 -6.782 2.493 1.00 94.88 310 THR A C 1
ATOM 2318 O O . THR A 1 310 ? 20.517 -7.881 2.152 1.00 94.88 310 THR A O 1
ATOM 2321 N N . VAL A 1 311 ? 20.753 -5.692 1.747 1.00 94.81 311 VAL A N 1
ATOM 2322 C CA . VAL A 1 311 ? 20.040 -5.712 0.461 1.00 94.81 311 VAL A CA 1
ATOM 2323 C C . VAL A 1 311 ? 20.740 -6.614 -0.553 1.00 94.81 311 VAL A C 1
ATOM 2325 O O . VAL A 1 311 ? 20.083 -7.440 -1.184 1.00 94.81 311 VAL A O 1
ATOM 2328 N N . ARG A 1 312 ? 22.068 -6.511 -0.697 1.00 91.62 312 ARG A N 1
ATOM 2329 C CA . ARG A 1 312 ? 22.838 -7.388 -1.597 1.00 91.62 312 ARG A CA 1
ATOM 2330 C C . ARG A 1 312 ? 22.706 -8.860 -1.207 1.00 91.62 312 ARG A C 1
ATOM 2332 O O . ARG A 1 312 ? 22.524 -9.697 -2.091 1.00 91.62 312 ARG A O 1
ATOM 2339 N N . LEU A 1 313 ? 22.741 -9.160 0.094 1.00 91.50 313 LEU A N 1
ATOM 2340 C CA . LEU A 1 313 ? 22.525 -10.509 0.619 1.00 91.50 313 LEU A CA 1
ATOM 2341 C C . LEU A 1 313 ? 21.132 -11.040 0.249 1.00 91.50 313 LEU A C 1
ATOM 2343 O O . LEU A 1 313 ? 21.032 -12.141 -0.276 1.00 91.50 313 LEU A O 1
ATOM 2347 N N . LEU A 1 314 ? 20.073 -10.255 0.463 1.00 91.88 314 LEU A N 1
ATOM 2348 C CA . LEU A 1 314 ? 18.691 -10.657 0.158 1.00 91.88 314 LEU A CA 1
ATOM 2349 C C . LEU A 1 314 ? 18.374 -10.700 -1.345 1.00 91.88 314 LEU A C 1
ATOM 2351 O O . LEU A 1 314 ? 17.427 -11.368 -1.760 1.00 91.88 314 LEU A O 1
ATOM 2355 N N . ARG A 1 315 ? 19.131 -9.971 -2.171 1.00 88.06 315 ARG A N 1
ATOM 2356 C CA . ARG A 1 315 ? 18.956 -9.959 -3.630 1.00 88.06 315 ARG A CA 1
ATOM 2357 C C . ARG A 1 315 ? 19.602 -11.165 -4.306 1.00 88.06 315 ARG A C 1
ATOM 2359 O O . ARG A 1 315 ? 19.040 -11.695 -5.259 1.00 88.06 315 ARG A O 1
ATOM 2366 N N . SER A 1 316 ? 20.807 -11.535 -3.878 1.00 79.94 316 SER A N 1
ATOM 2367 C CA . SER A 1 316 ? 21.664 -12.480 -4.611 1.00 79.94 316 SER A CA 1
ATOM 2368 C C . SER A 1 316 ? 22.074 -13.709 -3.797 1.00 79.94 316 SER A C 1
ATOM 2370 O O . SER A 1 316 ? 22.659 -14.634 -4.354 1.00 79.94 316 SER A O 1
ATOM 2372 N N . GLY A 1 317 ? 21.803 -13.724 -2.492 1.00 77.00 317 GLY A N 1
ATOM 2373 C CA . GLY A 1 317 ? 22.088 -14.851 -1.611 1.00 77.00 317 GLY A CA 1
ATOM 2374 C C . GLY A 1 317 ? 20.960 -15.889 -1.575 1.00 77.00 317 GLY A C 1
ATOM 2375 O O . GLY A 1 317 ? 19.838 -15.615 -2.002 1.00 77.00 317 GLY A O 1
ATOM 2376 N N . PRO A 1 318 ? 21.240 -17.095 -1.051 1.00 76.88 318 PRO A N 1
ATOM 2377 C CA . PRO A 1 318 ? 20.210 -18.091 -0.793 1.00 76.88 318 PRO A CA 1
ATOM 2378 C C . PRO A 1 318 ? 19.293 -17.614 0.339 1.00 76.88 318 PRO A C 1
ATOM 2380 O O . PRO A 1 318 ? 19.772 -17.200 1.398 1.00 76.88 318 PRO A O 1
ATOM 2383 N N . GLY A 1 319 ? 17.981 -17.716 0.149 1.00 85.38 319 GLY A N 1
ATOM 2384 C CA . GLY A 1 319 ? 17.020 -17.339 1.176 1.00 85.38 319 GLY A CA 1
ATOM 2385 C C . GLY A 1 319 ? 15.731 -16.720 0.640 1.00 85.38 319 GLY A C 1
ATOM 2386 O O . GLY A 1 319 ? 15.542 -16.591 -0.572 1.00 85.38 319 GLY A O 1
ATOM 2387 N N . PRO A 1 320 ? 14.858 -16.305 1.571 1.00 91.56 320 PRO A N 1
ATOM 2388 C CA . PRO A 1 320 ? 13.723 -15.431 1.315 1.00 91.56 320 PRO A CA 1
ATOM 2389 C C . PRO A 1 320 ? 14.085 -14.220 0.450 1.00 91.56 320 PRO A C 1
ATOM 2391 O O . PRO A 1 320 ? 15.109 -13.565 0.656 1.00 91.56 320 PRO A O 1
ATOM 2394 N N . ARG A 1 321 ? 13.201 -13.886 -0.492 1.00 88.81 321 ARG A N 1
ATOM 2395 C CA . ARG A 1 321 ? 13.400 -12.762 -1.420 1.00 88.81 321 ARG A CA 1
ATOM 2396 C C . ARG A 1 321 ? 13.268 -11.407 -0.723 1.00 88.81 321 ARG A C 1
ATOM 2398 O O . ARG A 1 321 ? 12.422 -11.243 0.153 1.00 88.81 321 ARG A O 1
ATOM 2405 N N . LEU A 1 322 ? 13.978 -10.391 -1.212 1.00 93.88 322 LEU A N 1
ATOM 2406 C CA . LEU A 1 322 ? 13.651 -8.997 -0.895 1.00 93.88 322 LEU A CA 1
ATOM 2407 C C . LEU A 1 322 ? 12.306 -8.606 -1.538 1.00 93.88 322 LEU A C 1
ATOM 2409 O O . LEU A 1 322 ? 12.155 -8.658 -2.760 1.00 93.88 322 LEU A O 1
ATOM 2413 N N . ALA A 1 323 ? 11.335 -8.222 -0.712 1.00 93.44 323 ALA A N 1
ATOM 2414 C CA . ALA A 1 323 ? 10.018 -7.734 -1.121 1.00 93.44 323 ALA A CA 1
ATOM 2415 C C . ALA A 1 323 ? 9.953 -6.209 -1.213 1.00 93.44 323 ALA A C 1
ATOM 2417 O O . ALA A 1 323 ? 9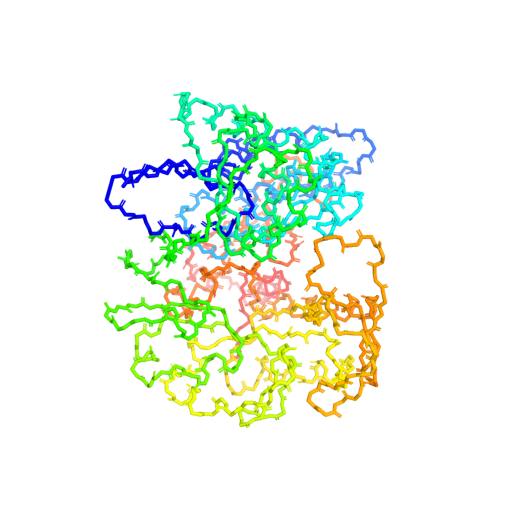.289 -5.682 -2.100 1.00 93.44 323 ALA A O 1
ATOM 2418 N N . GLY A 1 324 ? 10.618 -5.495 -0.309 1.00 94.25 324 GLY A N 1
ATOM 2419 C CA . GLY A 1 324 ? 10.487 -4.045 -0.216 1.00 94.25 324 GLY A CA 1
ATOM 2420 C C . GLY A 1 324 ? 11.465 -3.426 0.769 1.00 94.25 324 GLY A C 1
ATOM 2421 O O . GLY A 1 324 ? 12.109 -4.128 1.551 1.00 94.25 324 GLY A O 1
ATOM 2422 N N . LEU A 1 325 ? 11.555 -2.102 0.706 1.00 94.81 325 LEU A N 1
ATOM 2423 C CA . LEU A 1 325 ? 12.324 -1.264 1.614 1.00 94.81 325 LEU A CA 1
ATOM 2424 C C . LEU A 1 325 ? 11.353 -0.280 2.257 1.00 94.81 325 LEU A C 1
ATOM 2426 O O . LEU A 1 325 ? 10.677 0.460 1.545 1.00 94.81 325 LEU A O 1
ATOM 2430 N N . SER A 1 326 ? 11.303 -0.263 3.582 1.00 93.44 326 SER A N 1
ATOM 2431 C CA . SER A 1 326 ? 10.440 0.642 4.341 1.00 93.44 326 SER A CA 1
ATOM 2432 C C . SER A 1 326 ? 11.266 1.388 5.378 1.00 93.44 326 SER A C 1
ATOM 2434 O O . SER A 1 326 ? 12.257 0.853 5.866 1.00 93.44 326 SER A O 1
ATOM 2436 N N . PRO A 1 327 ? 10.908 2.623 5.752 1.00 93.12 327 PRO A N 1
ATOM 2437 C CA . PRO A 1 327 ? 11.608 3.300 6.830 1.00 93.12 327 PRO A CA 1
ATOM 2438 C C . PRO A 1 327 ? 11.414 2.524 8.135 1.00 93.12 327 PRO A C 1
ATOM 2440 O O . PRO A 1 327 ? 10.291 2.157 8.485 1.00 93.12 327 PRO A O 1
ATOM 2443 N N . PHE A 1 328 ? 12.491 2.309 8.886 1.00 93.94 328 PHE A N 1
ATOM 2444 C CA . PHE A 1 328 ? 12.377 1.874 10.268 1.00 93.94 328 PHE A CA 1
ATOM 2445 C C . PHE A 1 328 ? 11.658 2.954 11.067 1.00 93.94 328 PHE A C 1
ATOM 2447 O O . PHE A 1 328 ? 12.013 4.134 11.022 1.00 93.94 328 PHE A O 1
ATOM 2454 N N . ARG A 1 329 ? 10.642 2.535 11.813 1.00 89.56 329 ARG A N 1
ATOM 2455 C CA . ARG A 1 329 ? 9.885 3.411 12.691 1.00 89.56 329 ARG A CA 1
ATOM 2456 C C . ARG A 1 329 ? 9.774 2.750 14.056 1.00 89.56 329 ARG A C 1
ATOM 2458 O O . ARG A 1 329 ? 9.338 1.606 14.167 1.00 89.56 329 ARG A O 1
ATOM 2465 N N . LEU A 1 330 ? 10.205 3.465 15.090 1.00 88.31 330 LEU A N 1
ATOM 2466 C CA . LEU A 1 330 ? 10.173 2.966 16.457 1.00 88.31 330 LEU A CA 1
ATOM 2467 C C . LEU A 1 330 ? 8.751 3.107 16.996 1.00 88.31 330 LEU A C 1
ATOM 2469 O O . LEU A 1 330 ? 8.267 4.227 17.133 1.00 88.31 330 LEU A O 1
ATOM 2473 N N . THR A 1 331 ? 8.084 1.994 17.301 1.00 83.00 331 THR A N 1
ATOM 2474 C CA . THR A 1 331 ? 6.706 2.009 17.816 1.00 83.00 331 THR A CA 1
ATOM 2475 C C . THR A 1 331 ? 6.585 2.948 19.014 1.00 83.00 331 THR A C 1
ATOM 2477 O O . THR A 1 331 ? 7.402 2.884 19.946 1.00 83.00 331 THR A O 1
ATOM 2480 N N . SER A 1 332 ? 5.580 3.829 18.978 1.00 79.38 332 SER A N 1
ATOM 2481 C CA . SER A 1 332 ? 5.355 4.777 20.065 1.00 79.38 332 SER A CA 1
ATOM 2482 C C . SER A 1 332 ? 4.950 4.047 21.342 1.00 79.38 332 SER A C 1
ATOM 2484 O O . SER A 1 332 ? 4.053 3.204 21.348 1.00 79.38 332 SER A O 1
ATOM 2486 N N . LEU A 1 333 ? 5.619 4.379 22.443 1.00 70.06 333 LEU A N 1
ATOM 2487 C CA . LEU A 1 333 ? 5.221 3.954 23.778 1.00 70.06 333 LEU A CA 1
ATOM 2488 C C . LEU A 1 333 ? 4.765 5.213 24.496 1.00 70.06 333 LEU A C 1
ATOM 2490 O O . LEU A 1 333 ? 5.566 5.862 25.163 1.00 70.06 333 LEU A O 1
ATOM 2494 N N . ALA A 1 334 ? 3.479 5.550 24.359 1.00 58.75 334 ALA A N 1
ATOM 2495 C CA . ALA A 1 334 ? 2.858 6.814 24.784 1.00 58.75 334 ALA A CA 1
ATOM 2496 C C . ALA A 1 334 ? 3.175 7.282 26.229 1.00 58.75 334 ALA A C 1
ATOM 2498 O O . ALA A 1 334 ? 2.854 8.409 26.605 1.00 58.75 334 ALA A O 1
ATOM 2499 N N . ARG A 1 335 ? 3.807 6.440 27.061 1.00 56.72 335 ARG A N 1
ATOM 2500 C CA . ARG A 1 335 ? 4.162 6.709 28.462 1.00 56.72 335 ARG A CA 1
ATOM 2501 C C . ARG A 1 335 ? 5.629 6.452 28.837 1.00 56.72 335 ARG A C 1
ATOM 2503 O O . ARG A 1 335 ? 5.984 6.704 29.983 1.00 56.72 335 ARG A O 1
ATOM 2510 N N . GLN A 1 336 ? 6.489 5.991 27.925 1.00 58.34 336 GLN A N 1
ATOM 2511 C CA . GLN A 1 336 ? 7.911 5.758 28.216 1.00 58.34 336 GLN A CA 1
ATOM 2512 C C . GLN A 1 336 ? 8.787 6.783 27.496 1.00 58.34 336 GLN A C 1
ATOM 2514 O O . GLN A 1 336 ? 9.026 6.702 26.294 1.00 58.34 336 GLN A O 1
ATOM 2519 N N . ARG A 1 337 ? 9.271 7.766 28.260 1.00 63.41 337 ARG A N 1
ATOM 2520 C CA . ARG A 1 337 ? 10.227 8.782 27.804 1.00 63.41 337 ARG A CA 1
ATOM 2521 C C . ARG A 1 337 ? 11.585 8.516 28.445 1.00 63.41 337 ARG A C 1
ATOM 2523 O O . ARG A 1 337 ? 11.639 8.168 29.621 1.00 63.41 337 ARG A O 1
ATOM 2530 N N . GLY A 1 338 ? 12.660 8.735 27.694 1.00 60.28 338 GLY A N 1
ATOM 2531 C CA . GLY A 1 338 ? 14.030 8.642 28.199 1.00 60.28 338 GLY A CA 1
ATOM 2532 C C . GLY A 1 338 ? 14.894 7.601 27.481 1.00 60.28 338 GLY A C 1
ATOM 2533 O O . GLY A 1 338 ? 14.515 7.120 26.408 1.00 60.28 338 GLY A O 1
ATOM 2534 N N . PRO A 1 339 ? 16.074 7.290 28.047 1.00 64.06 339 PRO A N 1
ATOM 2535 C CA . PRO A 1 339 ? 16.980 6.280 27.517 1.00 64.06 339 PRO A CA 1
ATOM 2536 C C . PRO A 1 339 ? 16.275 4.929 27.423 1.00 64.06 339 PRO A C 1
ATOM 2538 O O . PRO A 1 339 ? 15.628 4.481 28.369 1.00 64.06 339 PRO A O 1
ATOM 2541 N N . SER A 1 340 ? 16.410 4.271 26.282 1.00 84.31 340 SER A N 1
ATOM 2542 C CA . SER A 1 340 ? 15.921 2.910 26.072 1.00 84.31 340 SER A CA 1
ATOM 2543 C C . SER A 1 340 ? 16.905 2.141 25.197 1.00 84.31 340 SER A C 1
ATOM 2545 O O . SER A 1 340 ? 17.933 2.685 24.793 1.00 84.31 340 SER A O 1
ATOM 2547 N N . HIS A 1 341 ? 16.624 0.866 24.945 1.00 86.19 341 HIS A N 1
ATOM 2548 C CA . HIS A 1 341 ? 17.481 0.015 24.126 1.00 86.19 341 HIS A CA 1
ATOM 2549 C C . HIS A 1 341 ? 16.663 -0.671 23.035 1.00 86.19 341 HIS A C 1
ATOM 2551 O O . HIS A 1 341 ? 15.490 -0.982 23.238 1.00 86.19 341 HIS A O 1
ATOM 2557 N N . TRP A 1 342 ? 17.307 -0.940 21.902 1.00 91.62 342 TRP A N 1
ATOM 2558 C CA . TRP A 1 342 ? 16.779 -1.736 20.797 1.00 91.62 342 TRP A CA 1
ATOM 2559 C C . TRP A 1 342 ? 17.854 -2.732 20.355 1.00 91.62 342 TRP A C 1
ATOM 2561 O O . TRP A 1 342 ? 18.933 -2.305 19.956 1.00 91.62 342 TRP A O 1
ATOM 2571 N N . ASP A 1 343 ? 17.618 -4.042 20.501 1.00 89.88 343 ASP A N 1
ATOM 2572 C CA . ASP A 1 343 ? 18.638 -5.096 20.285 1.00 89.88 343 ASP A CA 1
ATOM 2573 C C . ASP A 1 343 ? 19.990 -4.767 20.960 1.00 89.88 343 ASP A C 1
ATOM 2575 O O . ASP A 1 343 ? 21.061 -4.854 20.359 1.00 89.88 343 ASP A O 1
ATOM 2579 N N . GLY A 1 344 ? 19.930 -4.276 22.204 1.00 88.75 344 GLY A N 1
ATOM 2580 C CA . GLY A 1 344 ? 21.101 -3.845 22.980 1.00 88.75 344 GLY A CA 1
ATOM 2581 C C . GLY A 1 344 ? 21.721 -2.502 22.563 1.00 88.75 344 GLY A C 1
ATOM 2582 O O . GLY A 1 344 ? 22.603 -2.011 23.262 1.00 88.75 344 GLY A O 1
ATOM 2583 N N . VAL A 1 345 ? 21.258 -1.870 21.480 1.00 90.69 345 VAL A N 1
ATOM 2584 C CA . VAL A 1 345 ? 21.713 -0.543 21.043 1.00 90.69 345 VAL A CA 1
ATOM 2585 C C . VAL A 1 345 ? 20.999 0.539 21.859 1.00 90.69 345 VAL A C 1
ATOM 2587 O O . VAL A 1 345 ? 19.766 0.576 21.848 1.00 90.69 345 VAL A O 1
ATOM 2590 N N . PRO A 1 346 ? 21.723 1.431 22.560 1.00 91.38 346 PRO A N 1
ATOM 2591 C CA . PRO A 1 346 ? 21.102 2.518 23.307 1.00 91.38 346 PRO A CA 1
ATOM 2592 C C . PRO A 1 346 ? 20.480 3.545 22.356 1.00 91.38 346 PRO A C 1
ATOM 2594 O O . PRO A 1 346 ? 21.078 3.913 21.344 1.00 91.38 346 PRO A O 1
ATOM 2597 N N . LEU A 1 347 ? 19.291 4.037 22.696 1.00 91.12 347 LEU A N 1
ATOM 2598 C CA . LEU A 1 347 ? 18.607 5.086 21.946 1.00 91.12 347 LEU A CA 1
ATOM 2599 C C . LEU A 1 347 ? 17.890 6.077 22.864 1.00 91.12 347 LEU A C 1
ATOM 2601 O O . LEU A 1 347 ? 17.420 5.737 23.954 1.00 91.12 347 LEU A O 1
ATOM 2605 N N . THR A 1 348 ? 17.756 7.302 22.369 1.00 88.62 348 THR A N 1
ATOM 2606 C CA . THR A 1 348 ? 17.018 8.391 23.010 1.00 88.62 348 THR A CA 1
ATOM 2607 C C . THR A 1 348 ? 15.750 8.666 22.217 1.00 88.62 348 THR A C 1
ATOM 2609 O O . THR A 1 348 ? 15.829 9.035 21.045 1.00 88.62 348 THR A O 1
ATOM 2612 N N . ARG A 1 349 ? 14.581 8.514 22.851 1.00 88.31 349 ARG A N 1
ATOM 2613 C CA . ARG A 1 349 ? 13.288 8.909 22.265 1.00 88.31 349 ARG A CA 1
ATOM 2614 C C . ARG A 1 349 ? 13.112 10.425 22.350 1.00 88.31 349 ARG A C 1
ATOM 2616 O O . ARG A 1 349 ? 13.393 11.022 23.389 1.00 88.31 349 ARG A O 1
ATOM 2623 N N . LEU A 1 350 ? 12.632 11.037 21.272 1.00 82.81 350 LEU A N 1
ATOM 2624 C CA . LEU A 1 350 ? 12.449 12.482 21.146 1.00 82.81 350 LEU A CA 1
ATOM 2625 C C . LEU A 1 350 ? 10.962 12.860 21.236 1.00 82.81 350 LEU A C 1
ATOM 2627 O O . LEU A 1 350 ? 10.107 12.135 20.723 1.00 82.81 350 LEU A O 1
ATOM 2631 N N . PRO A 1 351 ? 10.627 14.007 21.851 1.00 70.62 351 PRO A N 1
ATOM 2632 C CA . PRO A 1 351 ? 9.249 14.472 21.935 1.00 70.62 351 PRO A CA 1
ATOM 2633 C C . PRO A 1 351 ? 8.698 14.897 20.564 1.00 70.62 351 PRO A C 1
ATOM 2635 O O . PRO A 1 351 ? 9.376 15.581 19.800 1.00 70.62 351 PRO A O 1
ATOM 2638 N N . SER A 1 352 ? 7.428 14.566 20.304 1.00 71.00 352 SER A N 1
ATOM 2639 C CA . SER A 1 352 ? 6.656 15.048 19.145 1.00 71.00 352 SER A CA 1
ATOM 2640 C C . SER A 1 352 ? 5.363 15.726 19.628 1.00 71.00 352 SER A C 1
ATOM 2642 O O . SER A 1 352 ? 4.315 15.090 19.690 1.00 71.00 352 SER A O 1
ATOM 2644 N N . PRO A 1 353 ? 5.411 17.011 20.038 1.00 60.91 353 PRO A N 1
ATOM 2645 C CA . PRO A 1 353 ? 4.351 17.656 20.828 1.00 60.91 353 PRO A CA 1
ATOM 2646 C C . PRO A 1 353 ? 3.030 17.925 20.084 1.00 60.91 353 PRO A C 1
ATOM 2648 O O . PRO A 1 353 ? 2.114 18.481 20.678 1.00 60.91 353 PRO A O 1
ATOM 2651 N N . ARG A 1 354 ? 2.917 17.562 18.801 1.00 68.50 354 ARG A N 1
ATOM 2652 C CA . ARG A 1 354 ? 1.712 17.771 17.976 1.00 68.50 354 ARG A CA 1
ATOM 2653 C C . ARG A 1 354 ? 1.025 16.474 17.543 1.00 68.50 354 ARG A C 1
ATOM 2655 O O . ARG A 1 354 ? 0.072 16.542 16.781 1.00 68.50 354 ARG A O 1
ATOM 2662 N N . HIS A 1 355 ? 1.530 15.316 17.968 1.00 84.88 355 HIS A N 1
ATOM 2663 C CA . HIS A 1 355 ? 1.014 14.022 17.527 1.00 84.88 355 HIS A CA 1
ATOM 2664 C C . HIS A 1 355 ? 0.102 13.436 18.613 1.00 84.88 355 HIS A C 1
ATOM 2666 O O . HIS A 1 355 ? 0.581 12.769 19.529 1.00 84.88 355 HIS A O 1
ATOM 2672 N N . ASP A 1 356 ? -1.196 13.735 18.552 1.00 87.50 356 ASP A N 1
ATOM 2673 C CA . ASP A 1 356 ? -2.236 13.134 19.403 1.00 87.50 356 ASP A CA 1
ATOM 2674 C C . ASP A 1 356 ? -2.677 11.747 18.901 1.00 87.50 356 ASP A C 1
ATOM 2676 O O . ASP A 1 356 ? -3.275 10.976 19.649 1.00 87.50 356 ASP A O 1
ATOM 2680 N N . LEU A 1 357 ? -2.284 11.379 17.679 1.00 88.94 357 LEU A N 1
ATOM 2681 C CA . LEU A 1 357 ? -2.390 10.038 17.106 1.00 88.94 357 LEU A CA 1
ATOM 2682 C C . LEU A 1 357 ? -0.985 9.457 16.834 1.00 88.94 357 LEU A C 1
ATOM 2684 O O . LEU A 1 357 ? -0.674 9.115 15.689 1.00 88.94 357 LEU A O 1
ATOM 2688 N N . PRO A 1 358 ? -0.090 9.373 17.844 1.00 85.75 358 PRO A N 1
ATOM 2689 C CA . PRO A 1 358 ? 1.292 8.985 17.609 1.00 85.75 358 PRO A CA 1
ATOM 2690 C C . PRO A 1 358 ? 1.357 7.519 17.185 1.00 85.75 358 PRO A C 1
ATOM 2692 O O . PRO A 1 358 ? 0.866 6.629 17.881 1.00 85.75 358 PRO A O 1
ATOM 2695 N N . ARG A 1 359 ? 1.995 7.262 16.046 1.00 80.94 359 ARG A N 1
ATOM 2696 C CA . ARG A 1 359 ? 2.280 5.908 15.562 1.00 80.94 359 ARG A CA 1
ATOM 2697 C C . ARG A 1 359 ? 3.707 5.522 15.920 1.00 80.94 359 ARG A C 1
ATOM 2699 O O . ARG A 1 359 ? 3.977 4.387 16.320 1.00 80.94 359 ARG A O 1
ATOM 2706 N N . TRP A 1 360 ? 4.614 6.490 15.821 1.00 86.19 360 TRP A N 1
ATOM 2707 C CA . TRP A 1 360 ? 6.044 6.263 15.954 1.00 86.19 360 TRP A CA 1
ATOM 2708 C C . TRP A 1 360 ? 6.699 7.357 16.784 1.00 86.19 360 TRP A C 1
ATOM 2710 O O . TRP A 1 360 ? 6.360 8.534 16.674 1.00 86.19 360 TRP A O 1
ATOM 2720 N N . ASP A 1 361 ? 7.684 6.971 17.584 1.00 85.88 361 ASP A N 1
ATOM 2721 C CA . ASP A 1 361 ? 8.532 7.932 18.268 1.00 85.88 361 ASP A CA 1
ATOM 2722 C C . ASP A 1 361 ? 9.734 8.263 17.387 1.00 85.88 361 ASP A C 1
ATOM 2724 O O . ASP A 1 361 ? 10.420 7.381 16.861 1.00 85.88 361 ASP A O 1
ATOM 2728 N N . ARG A 1 362 ? 10.031 9.557 17.274 1.00 86.69 362 ARG A N 1
ATOM 2729 C CA . ARG A 1 362 ? 11.331 10.006 16.776 1.00 86.69 362 ARG A CA 1
ATOM 2730 C C . ARG A 1 362 ? 12.415 9.544 17.745 1.00 86.69 362 ARG A C 1
ATOM 2732 O O . ARG A 1 362 ? 12.200 9.521 18.959 1.00 86.69 362 ARG A O 1
ATOM 2739 N N . PHE A 1 363 ? 13.587 9.201 17.230 1.00 89.81 363 PHE A N 1
ATOM 2740 C CA . PHE A 1 363 ? 14.682 8.711 18.056 1.00 89.81 363 PHE A CA 1
ATOM 2741 C C . PHE A 1 363 ? 16.048 9.087 17.483 1.00 89.81 363 PHE A C 1
ATOM 2743 O O . PHE A 1 363 ? 16.178 9.393 16.302 1.00 89.81 363 PHE A O 1
ATOM 2750 N N . HIS A 1 364 ? 17.066 9.008 18.335 1.00 88.56 364 HIS A N 1
ATOM 2751 C CA . HIS A 1 364 ? 18.471 8.998 17.937 1.00 88.56 364 HIS A CA 1
ATOM 2752 C C . HIS A 1 364 ? 19.188 7.829 18.608 1.00 88.56 364 HIS A C 1
ATOM 2754 O O . HIS A 1 364 ? 18.951 7.552 19.786 1.00 88.56 364 HIS A O 1
ATOM 2760 N N . GLY A 1 365 ? 20.081 7.164 17.878 1.00 89.25 365 GLY A N 1
ATOM 2761 C CA . GLY A 1 365 ? 20.962 6.130 18.412 1.00 89.25 365 GLY A CA 1
ATOM 2762 C C . GLY A 1 365 ? 22.239 5.989 17.576 1.00 89.25 365 GLY A C 1
ATOM 2763 O O . GLY A 1 365 ? 22.317 6.518 16.467 1.00 89.25 365 GLY A O 1
ATOM 2764 N N . PRO A 1 366 ? 23.267 5.289 18.078 1.00 90.88 366 PRO A N 1
ATOM 2765 C CA . PRO A 1 366 ? 24.473 5.015 17.305 1.00 90.88 366 PRO A CA 1
ATOM 2766 C C . PRO A 1 366 ? 24.141 4.289 15.997 1.00 90.88 366 PRO A C 1
ATOM 2768 O O . PRO A 1 366 ? 23.381 3.321 16.005 1.00 90.88 366 PRO A O 1
ATOM 2771 N N . GLY A 1 367 ? 24.700 4.756 14.878 1.00 88.12 367 GLY A N 1
ATOM 2772 C CA . GLY A 1 367 ? 24.522 4.136 13.561 1.00 88.12 367 GLY A CA 1
ATOM 2773 C C . GLY A 1 367 ? 23.084 4.129 13.028 1.00 88.12 367 GLY A C 1
ATOM 2774 O O . GLY A 1 367 ? 22.808 3.377 12.103 1.00 88.12 367 GLY A O 1
ATOM 2775 N N . SER A 1 368 ? 22.150 4.895 13.608 1.00 88.75 368 SER A N 1
ATOM 2776 C CA . SER A 1 368 ? 20.828 5.110 13.003 1.00 88.75 368 SER A CA 1
ATOM 2777 C C . SER A 1 368 ? 20.898 6.191 11.928 1.00 88.75 368 SER A C 1
ATOM 2779 O O . SER A 1 368 ? 21.595 7.186 12.120 1.00 88.75 368 SER A O 1
ATOM 2781 N N . LEU A 1 369 ? 20.110 6.045 10.866 1.00 92.38 369 LEU A N 1
ATOM 2782 C CA . LEU A 1 369 ? 19.916 7.099 9.870 1.00 92.38 369 LEU A CA 1
ATOM 2783 C C . LEU A 1 369 ? 18.839 8.078 10.344 1.00 92.38 369 LEU A C 1
ATOM 2785 O O . LEU A 1 369 ? 17.772 7.652 10.805 1.00 92.38 369 LEU A O 1
ATOM 2789 N N . ASP A 1 370 ? 19.098 9.377 10.198 1.00 89.81 370 ASP A N 1
ATOM 2790 C CA . ASP A 1 370 ? 18.049 10.380 10.356 1.00 89.81 370 ASP A CA 1
ATOM 2791 C C . ASP A 1 370 ? 17.009 10.283 9.222 1.00 89.81 370 ASP A C 1
ATOM 2793 O O . ASP A 1 370 ? 17.096 9.433 8.333 1.00 89.81 370 ASP A O 1
ATOM 2797 N N . ASP A 1 371 ? 15.964 11.109 9.276 1.00 86.56 371 ASP A N 1
ATOM 2798 C CA . ASP A 1 371 ? 14.859 11.026 8.317 1.00 86.56 371 ASP A CA 1
ATOM 2799 C C . ASP A 1 371 ? 15.305 11.316 6.871 1.00 86.56 371 ASP A C 1
ATOM 2801 O O . ASP A 1 371 ? 14.824 10.653 5.947 1.00 86.56 371 ASP A O 1
ATOM 2805 N N . VAL A 1 372 ? 16.239 12.254 6.678 1.00 90.88 372 VAL A N 1
ATOM 2806 C CA . VAL A 1 372 ? 16.730 12.671 5.355 1.00 90.88 372 VAL A CA 1
ATOM 2807 C C . VAL A 1 372 ? 17.621 11.584 4.766 1.00 90.88 372 VAL A C 1
ATOM 2809 O O . VAL A 1 372 ? 17.383 11.131 3.643 1.00 90.88 372 VAL A O 1
ATOM 2812 N N . ASP A 1 373 ? 18.588 11.100 5.542 1.00 93.44 373 ASP A N 1
ATOM 2813 C CA . ASP A 1 373 ? 19.521 10.061 5.111 1.00 93.44 373 ASP A CA 1
ATOM 2814 C C . ASP A 1 373 ? 18.807 8.730 4.869 1.00 93.44 373 ASP A C 1
ATOM 2816 O O . ASP A 1 373 ? 19.114 8.004 3.918 1.00 93.44 373 ASP A O 1
ATOM 2820 N N . ARG A 1 374 ? 17.798 8.407 5.686 1.00 93.75 374 ARG A N 1
ATOM 2821 C CA . ARG A 1 374 ? 16.963 7.214 5.499 1.00 93.75 374 ARG A CA 1
ATOM 2822 C C . ARG A 1 374 ? 16.152 7.295 4.209 1.00 93.75 374 ARG A C 1
ATOM 2824 O O . ARG A 1 374 ? 16.075 6.299 3.482 1.00 93.75 374 ARG A O 1
ATOM 2831 N N . GLN A 1 375 ? 15.563 8.453 3.905 1.00 92.81 375 GLN A N 1
ATOM 2832 C CA . GLN A 1 375 ? 14.820 8.665 2.661 1.00 92.81 375 GLN A CA 1
ATOM 2833 C C . GLN A 1 375 ? 15.742 8.575 1.439 1.00 92.81 375 GLN A C 1
ATOM 2835 O O . GLN A 1 375 ? 15.400 7.890 0.473 1.00 92.81 375 GLN A O 1
ATOM 2840 N N . LEU A 1 376 ? 16.921 9.201 1.499 1.00 94.38 376 LEU A N 1
ATOM 2841 C CA . LEU A 1 376 ? 17.930 9.143 0.440 1.00 94.38 376 LEU A CA 1
ATOM 2842 C C . LEU A 1 376 ? 18.444 7.715 0.211 1.00 94.38 376 LEU A C 1
ATOM 2844 O O . LEU A 1 376 ? 18.541 7.261 -0.929 1.00 94.38 376 LEU A O 1
ATOM 2848 N N . THR A 1 377 ? 18.730 6.979 1.285 1.00 94.56 377 THR A N 1
ATOM 2849 C CA . THR A 1 377 ? 19.174 5.579 1.211 1.00 94.56 377 THR A CA 1
ATOM 2850 C C . THR A 1 377 ? 18.095 4.704 0.575 1.00 94.56 377 THR A C 1
ATOM 2852 O O . THR A 1 377 ? 18.370 3.935 -0.345 1.00 94.56 377 THR A O 1
ATOM 2855 N N . THR A 1 378 ? 16.842 4.855 1.014 1.00 93.31 378 THR A N 1
ATOM 2856 C CA . THR A 1 378 ? 15.707 4.085 0.483 1.00 93.31 378 THR A CA 1
ATOM 2857 C C . THR A 1 378 ? 15.474 4.374 -1.001 1.00 93.31 378 THR A C 1
ATOM 2859 O O . THR A 1 378 ? 15.287 3.439 -1.784 1.00 93.31 378 THR A O 1
ATOM 2862 N N . SER A 1 379 ? 15.511 5.644 -1.417 1.00 90.94 379 SER A N 1
ATOM 2863 C CA . SER A 1 379 ? 15.302 6.036 -2.816 1.00 90.94 379 SER A CA 1
ATOM 2864 C C . SER A 1 379 ? 16.445 5.579 -3.726 1.00 90.94 379 SER A C 1
ATOM 2866 O O . SER A 1 379 ? 16.186 5.076 -4.823 1.00 90.94 379 SER A O 1
ATOM 2868 N N . THR A 1 380 ? 17.691 5.670 -3.251 1.00 92.62 380 THR A N 1
ATOM 2869 C CA . THR A 1 380 ? 18.883 5.194 -3.969 1.00 92.62 380 THR A CA 1
ATOM 2870 C C . THR A 1 380 ? 18.796 3.691 -4.206 1.00 92.62 380 THR A C 1
ATOM 2872 O O . THR A 1 380 ? 18.812 3.247 -5.353 1.00 92.62 380 THR A O 1
ATOM 2875 N N . LEU A 1 381 ? 18.575 2.908 -3.145 1.00 92.38 381 LEU A N 1
ATOM 2876 C CA . LEU A 1 381 ? 18.449 1.453 -3.247 1.00 92.38 381 LEU A CA 1
ATOM 2877 C C . LEU A 1 381 ? 17.256 1.042 -4.118 1.00 92.38 381 LEU A C 1
ATOM 2879 O O . LEU A 1 381 ? 17.383 0.153 -4.952 1.00 92.38 381 LEU A O 1
ATOM 2883 N N . THR A 1 382 ? 16.104 1.702 -3.990 1.00 89.00 382 THR A N 1
ATOM 2884 C CA . THR A 1 382 ? 14.934 1.409 -4.838 1.00 89.00 382 THR A CA 1
ATOM 2885 C C . THR A 1 382 ? 15.229 1.672 -6.317 1.00 89.00 382 THR A C 1
ATOM 2887 O O . THR A 1 382 ? 14.821 0.887 -7.172 1.00 89.00 382 THR A O 1
ATOM 2890 N N . THR A 1 383 ? 15.973 2.738 -6.625 1.00 85.81 383 THR A N 1
ATOM 2891 C CA . THR A 1 383 ? 16.384 3.073 -7.997 1.00 85.81 383 THR A CA 1
ATOM 2892 C C . THR A 1 383 ? 17.344 2.027 -8.560 1.00 85.81 383 THR A C 1
ATOM 2894 O O . THR A 1 383 ? 17.126 1.531 -9.664 1.00 85.81 383 THR A O 1
ATOM 2897 N N . GLU A 1 384 ? 18.363 1.638 -7.790 1.00 87.38 384 GLU A N 1
ATOM 2898 C CA . GLU A 1 384 ? 19.326 0.598 -8.175 1.00 87.38 384 GLU A CA 1
ATOM 2899 C C . GLU A 1 384 ? 18.650 -0.761 -8.400 1.00 87.38 384 GLU A C 1
ATOM 2901 O O . GLU A 1 384 ? 18.952 -1.478 -9.353 1.00 87.38 384 GLU A O 1
ATOM 2906 N N . LEU A 1 385 ? 17.698 -1.114 -7.537 1.00 84.81 385 LEU A N 1
ATOM 2907 C CA . LEU A 1 385 ? 16.974 -2.380 -7.600 1.00 84.81 385 LEU A CA 1
ATOM 2908 C C . LEU A 1 385 ? 15.882 -2.390 -8.674 1.00 84.81 385 LEU A C 1
ATOM 2910 O O . LEU A 1 385 ? 15.481 -3.469 -9.111 1.00 84.81 385 LEU A O 1
ATOM 2914 N N . GLY A 1 386 ? 15.398 -1.223 -9.100 1.00 75.69 386 GLY A N 1
ATOM 2915 C CA . GLY A 1 386 ? 14.123 -1.057 -9.794 1.00 75.69 386 GLY A CA 1
ATOM 2916 C C . GLY A 1 386 ? 13.978 -1.826 -11.105 1.00 75.69 386 GLY A C 1
ATOM 2917 O O . GLY A 1 386 ? 12.854 -2.179 -11.457 1.00 75.69 386 GLY A O 1
ATOM 2918 N N . ALA A 1 387 ? 15.074 -2.127 -11.812 1.00 72.94 387 ALA A N 1
ATOM 2919 C CA . ALA A 1 387 ? 15.059 -2.909 -13.054 1.00 72.94 387 ALA A CA 1
ATOM 2920 C C . ALA A 1 387 ? 15.222 -4.423 -12.824 1.00 72.94 387 ALA A C 1
ATOM 2922 O O . ALA A 1 387 ? 14.585 -5.220 -13.520 1.00 72.94 387 ALA A O 1
ATOM 2923 N N . GLU A 1 388 ? 15.997 -4.821 -11.816 1.00 77.75 388 GLU A N 1
ATOM 2924 C CA . GLU A 1 388 ? 16.475 -6.199 -11.618 1.00 77.75 388 GLU A CA 1
ATOM 2925 C C . GLU A 1 388 ? 15.701 -6.960 -10.540 1.00 77.75 388 GLU A C 1
ATOM 2927 O O . GLU A 1 388 ? 15.471 -8.163 -10.661 1.00 77.75 388 GLU A O 1
ATOM 2932 N N . THR A 1 389 ? 15.273 -6.252 -9.496 1.00 81.25 389 THR A N 1
ATOM 2933 C CA . THR A 1 389 ? 14.533 -6.818 -8.373 1.00 81.25 389 THR A CA 1
ATOM 2934 C C . THR A 1 389 ? 13.077 -6.430 -8.498 1.00 81.25 389 THR A C 1
ATOM 2936 O O . THR A 1 389 ? 12.711 -5.264 -8.651 1.00 81.25 389 THR A O 1
ATOM 2939 N N . ASP A 1 390 ? 12.220 -7.432 -8.422 1.00 80.31 390 ASP A N 1
ATOM 2940 C CA . ASP A 1 390 ? 10.789 -7.225 -8.501 1.00 80.31 390 ASP A CA 1
ATOM 2941 C C . ASP A 1 390 ? 10.255 -6.923 -7.091 1.00 80.31 390 ASP A C 1
ATOM 2943 O O . ASP A 1 390 ? 9.829 -7.814 -6.357 1.00 80.31 390 ASP A O 1
ATOM 2947 N N . LEU A 1 391 ? 10.402 -5.666 -6.669 1.00 88.62 391 LEU A N 1
ATOM 2948 C CA . LEU A 1 391 ? 9.867 -5.171 -5.401 1.00 88.62 391 LEU A CA 1
ATOM 2949 C C . LEU A 1 391 ? 8.344 -5.026 -5.485 1.00 88.62 391 LEU A C 1
ATOM 2951 O O . LEU A 1 391 ? 7.785 -4.734 -6.553 1.00 88.62 391 LEU A O 1
ATOM 2955 N N . TYR A 1 392 ? 7.676 -5.207 -4.349 1.00 91.06 392 TYR A N 1
ATOM 2956 C CA . TYR A 1 392 ? 6.232 -5.066 -4.246 1.00 91.06 392 TYR A CA 1
ATOM 2957 C C . TYR A 1 392 ? 5.800 -3.649 -4.648 1.00 91.06 392 TYR A C 1
ATOM 2959 O O . TYR A 1 392 ? 6.456 -2.679 -4.272 1.00 91.06 392 TYR A O 1
ATOM 2967 N N . PRO A 1 393 ? 4.691 -3.502 -5.398 1.00 85.38 393 PRO A N 1
ATOM 2968 C CA . PRO A 1 393 ? 4.126 -2.193 -5.739 1.00 85.38 393 PRO A CA 1
ATOM 2969 C C . PRO A 1 393 ? 3.713 -1.340 -4.531 1.00 85.38 393 PRO A C 1
ATOM 2971 O O . PRO A 1 393 ? 3.538 -0.137 -4.689 1.00 85.38 393 PRO A O 1
ATOM 2974 N N . GLY A 1 394 ? 3.524 -1.980 -3.375 1.00 86.44 394 GLY A N 1
ATOM 2975 C CA . GLY A 1 394 ? 3.154 -1.387 -2.097 1.00 86.44 394 GLY A CA 1
ATOM 2976 C C . GLY A 1 394 ? 2.926 -2.473 -1.039 1.00 86.44 394 GLY A C 1
ATOM 2977 O O . GLY A 1 394 ? 3.002 -3.673 -1.343 1.00 86.44 394 GLY A O 1
ATOM 2978 N N . ARG A 1 395 ? 2.621 -2.065 0.194 1.00 90.94 395 ARG A N 1
ATOM 2979 C CA . ARG A 1 395 ? 2.329 -2.938 1.344 1.00 90.94 395 ARG A CA 1
ATOM 2980 C C . ARG A 1 395 ? 0.912 -3.518 1.289 1.00 90.94 395 ARG A C 1
ATOM 2982 O O . ARG A 1 395 ? 0.080 -3.251 2.147 1.00 90.94 395 ARG A O 1
ATOM 2989 N N . LEU A 1 396 ? 0.649 -4.302 0.246 1.00 94.75 396 LEU A N 1
ATOM 2990 C CA . LEU A 1 396 ? -0.641 -4.943 -0.010 1.00 94.75 396 LEU A CA 1
ATOM 2991 C C . LEU A 1 396 ? -0.562 -6.446 0.253 1.00 94.75 396 LEU A C 1
ATOM 2993 O O . LEU A 1 396 ? 0.405 -7.105 -0.136 1.00 94.75 396 LEU A O 1
ATOM 2997 N N . ALA A 1 397 ? -1.602 -7.002 0.860 1.00 94.94 397 ALA A N 1
ATOM 2998 C CA . ALA A 1 397 ? -1.656 -8.387 1.300 1.00 94.94 397 ALA A CA 1
ATOM 2999 C C . ALA A 1 397 ? -1.457 -9.388 0.155 1.00 94.94 397 ALA A C 1
ATOM 3001 O O . ALA A 1 397 ? -0.728 -10.369 0.315 1.00 94.94 397 ALA A O 1
ATOM 3002 N N . CYS A 1 398 ? -2.025 -9.129 -1.029 1.00 93.12 398 CYS A N 1
ATOM 3003 C CA . CYS A 1 398 ? -1.836 -9.994 -2.198 1.00 93.12 398 CYS A CA 1
ATOM 3004 C C . CYS A 1 398 ? -0.371 -10.117 -2.639 1.00 93.12 398 CYS A C 1
ATOM 3006 O O . CYS A 1 398 ? -0.001 -11.112 -3.261 1.00 93.12 398 CYS A O 1
ATOM 3008 N N . CYS A 1 399 ? 0.481 -9.135 -2.326 1.00 93.00 399 CYS A N 1
ATOM 3009 C CA . CYS A 1 399 ? 1.898 -9.196 -2.670 1.00 93.00 399 CYS A CA 1
ATOM 3010 C C . CYS A 1 399 ? 2.648 -10.259 -1.854 1.00 93.00 399 CYS A C 1
ATOM 3012 O O . CYS A 1 399 ? 3.639 -10.798 -2.345 1.00 93.00 399 CYS A O 1
ATOM 3014 N N . SER A 1 400 ? 2.171 -10.598 -0.650 1.00 92.75 400 SER A N 1
ATOM 3015 C CA . SER A 1 400 ? 2.798 -11.604 0.218 1.00 92.75 400 SER A CA 1
ATOM 3016 C C . SER A 1 400 ? 2.685 -13.037 -0.305 1.00 92.75 400 SER A C 1
ATOM 3018 O O . SER A 1 400 ? 3.396 -13.903 0.196 1.00 92.75 400 SER A O 1
ATOM 3020 N N . LEU A 1 401 ? 1.831 -13.311 -1.297 1.00 91.44 401 LEU A N 1
ATOM 3021 C CA . LEU A 1 401 ? 1.691 -14.652 -1.866 1.00 91.44 401 LEU A CA 1
ATOM 3022 C C . LEU A 1 401 ? 2.990 -15.127 -2.552 1.00 91.44 401 LEU A C 1
ATOM 3024 O O . LEU A 1 401 ? 3.779 -14.346 -3.103 1.00 91.44 401 LEU A O 1
ATOM 3028 N N . ALA A 1 402 ? 3.235 -16.437 -2.519 1.00 82.56 402 ALA A N 1
ATOM 3029 C CA . ALA A 1 402 ? 4.380 -17.052 -3.181 1.00 82.56 402 ALA A CA 1
ATOM 3030 C C . ALA A 1 402 ? 4.309 -16.877 -4.714 1.00 82.56 402 ALA A C 1
ATOM 3032 O O . ALA A 1 402 ? 3.246 -16.948 -5.329 1.00 82.56 402 ALA A O 1
ATOM 3033 N N . ARG A 1 403 ? 5.465 -16.671 -5.366 1.00 64.88 403 ARG A N 1
ATOM 3034 C CA . ARG A 1 403 ? 5.551 -16.343 -6.808 1.00 64.88 403 ARG A CA 1
ATOM 3035 C C . ARG A 1 403 ? 5.160 -17.490 -7.751 1.00 64.88 403 ARG A C 1
ATOM 3037 O O . ARG A 1 403 ? 4.924 -17.234 -8.925 1.00 64.88 403 ARG A O 1
ATOM 3044 N N . GLY A 1 404 ? 5.047 -18.726 -7.258 1.00 50.66 404 GLY A N 1
ATOM 3045 C CA . GLY A 1 404 ? 4.716 -19.917 -8.060 1.00 50.66 404 GLY A CA 1
ATOM 3046 C C . GLY A 1 404 ? 3.298 -19.949 -8.647 1.00 50.66 404 GLY A C 1
ATOM 3047 O O . GLY A 1 404 ? 2.973 -20.861 -9.397 1.00 50.66 404 GLY A O 1
ATOM 3048 N N . ILE A 1 405 ? 2.469 -18.954 -8.332 1.00 46.41 405 ILE A N 1
ATOM 3049 C CA . ILE A 1 405 ? 1.080 -18.835 -8.794 1.00 46.41 405 ILE A CA 1
ATOM 3050 C C . ILE A 1 405 ? 0.968 -18.057 -10.120 1.00 46.41 405 ILE A C 1
ATOM 3052 O O . ILE A 1 405 ? -0.026 -18.173 -10.834 1.00 46.41 405 ILE A O 1
ATOM 3056 N N . GLN A 1 406 ? 1.991 -17.286 -10.497 1.00 43.12 406 GLN A N 1
ATOM 3057 C CA . GLN A 1 406 ? 2.023 -16.553 -11.764 1.00 43.12 406 GLN A CA 1
ATOM 3058 C C . GLN A 1 406 ? 3.077 -17.195 -12.665 1.00 43.12 406 GLN A C 1
ATOM 3060 O O . GLN A 1 406 ? 4.267 -17.156 -12.355 1.00 43.12 406 GLN A O 1
ATOM 3065 N N . SER A 1 407 ? 2.653 -17.829 -13.767 1.00 37.56 407 SER A N 1
ATOM 3066 C CA . SER A 1 407 ? 3.583 -18.429 -14.730 1.00 37.56 407 SER A CA 1
ATOM 3067 C C . SER A 1 407 ? 4.654 -17.406 -15.123 1.00 37.56 407 SER A C 1
ATOM 3069 O O . SER A 1 407 ? 4.292 -16.260 -15.401 1.00 37.56 407 SER A O 1
ATOM 3071 N N . PRO A 1 408 ? 5.948 -17.775 -15.166 1.00 48.84 408 PRO A N 1
ATOM 3072 C CA . PRO A 1 408 ? 7.002 -16.843 -15.533 1.00 48.84 408 PRO A CA 1
ATOM 3073 C C . PRO A 1 408 ? 6.805 -16.419 -16.988 1.00 48.84 408 PRO A C 1
ATOM 3075 O O . PRO A 1 408 ? 7.210 -17.103 -17.926 1.00 48.84 408 PRO A O 1
ATOM 3078 N N . THR A 1 409 ? 6.150 -15.281 -17.192 1.00 56.62 409 THR A N 1
ATOM 3079 C CA . THR A 1 409 ? 6.099 -14.637 -18.493 1.00 56.62 409 THR A CA 1
ATOM 3080 C C . THR A 1 409 ? 7.459 -14.001 -18.732 1.00 56.62 409 THR A C 1
ATOM 3082 O O . THR A 1 409 ? 7.980 -13.273 -17.891 1.00 56.62 409 THR A O 1
ATOM 3085 N N . THR A 1 410 ? 8.049 -14.241 -19.904 1.00 72.19 410 THR A N 1
ATOM 3086 C CA . THR A 1 410 ? 9.272 -13.538 -20.331 1.00 72.19 410 THR A CA 1
ATOM 3087 C C . THR A 1 410 ? 9.077 -12.013 -20.321 1.00 72.19 410 THR A C 1
ATOM 3089 O O . THR A 1 410 ? 10.045 -11.264 -20.212 1.00 72.19 410 THR A O 1
ATOM 3092 N N . TRP A 1 411 ? 7.821 -11.565 -20.415 1.00 87.62 411 TRP A N 1
ATOM 3093 C CA . TRP A 1 411 ? 7.392 -10.175 -20.364 1.00 87.62 411 TRP A CA 1
ATOM 3094 C C . TRP A 1 411 ? 6.934 -9.750 -18.961 1.00 87.62 411 TRP A C 1
ATOM 3096 O O . TRP A 1 411 ? 6.143 -10.445 -18.325 1.00 87.62 411 TRP A O 1
ATOM 3106 N N . GLU A 1 412 ? 7.389 -8.583 -18.510 1.00 89.06 412 GLU A N 1
ATOM 3107 C CA . GLU A 1 412 ? 7.017 -7.964 -17.233 1.00 89.06 412 GLU A CA 1
ATOM 3108 C C . GLU A 1 412 ? 5.530 -7.540 -17.228 1.00 89.06 412 GLU A C 1
ATOM 3110 O O . GLU A 1 412 ? 5.126 -6.758 -18.098 1.00 89.06 412 GLU A O 1
ATOM 3115 N N . PRO A 1 413 ? 4.705 -7.970 -16.248 1.00 90.00 413 PRO A N 1
ATOM 3116 C CA . PRO A 1 413 ? 3.285 -7.598 -16.161 1.00 90.00 413 PRO A CA 1
ATOM 3117 C C . PRO A 1 413 ? 3.024 -6.089 -16.208 1.00 90.00 413 PRO A C 1
ATOM 3119 O O . PRO A 1 413 ? 2.025 -5.631 -16.763 1.00 90.00 413 PRO A O 1
ATOM 3122 N N . SER A 1 414 ? 3.958 -5.301 -15.685 1.00 92.56 414 SER A N 1
ATOM 3123 C CA . SER A 1 414 ? 3.863 -3.838 -15.606 1.00 92.56 414 SER A CA 1
ATOM 3124 C C . SER A 1 414 ? 4.323 -3.116 -16.869 1.00 92.56 414 SER A C 1
ATOM 3126 O O . SER A 1 414 ? 4.215 -1.890 -16.951 1.00 92.56 414 SER A O 1
ATOM 3128 N N . ALA A 1 415 ? 4.847 -3.859 -17.845 1.00 94.38 415 ALA A N 1
ATOM 3129 C CA . ALA A 1 415 ? 5.271 -3.334 -19.126 1.00 94.38 415 ALA A CA 1
ATOM 3130 C C . ALA A 1 415 ? 4.183 -3.530 -20.186 1.00 94.38 415 ALA A C 1
ATOM 3132 O O . ALA A 1 415 ? 3.475 -4.541 -20.228 1.00 94.38 415 ALA A O 1
ATOM 3133 N N . THR A 1 416 ? 4.050 -2.568 -21.090 1.00 95.69 416 THR A N 1
ATOM 3134 C CA . THR A 1 416 ? 3.113 -2.646 -22.210 1.00 95.69 416 THR A CA 1
ATOM 3135 C C . THR A 1 416 ? 3.598 -1.834 -23.402 1.00 95.69 416 THR A C 1
ATOM 3137 O O . THR A 1 416 ? 4.430 -0.938 -23.263 1.00 95.69 416 THR A O 1
ATOM 3140 N N . VAL A 1 417 ? 3.056 -2.141 -24.579 1.00 95.94 417 VAL A N 1
ATOM 3141 C CA . VAL A 1 417 ? 3.218 -1.315 -25.776 1.00 95.94 417 VAL A CA 1
ATOM 3142 C C . VAL A 1 417 ? 1.979 -0.441 -25.925 1.00 95.94 417 VAL A C 1
ATOM 3144 O O . VAL A 1 417 ? 0.862 -0.952 -25.894 1.00 95.94 417 VAL A O 1
ATOM 3147 N N . VAL A 1 418 ? 2.167 0.866 -26.092 1.00 94.94 418 VAL A N 1
ATOM 3148 C CA . VAL A 1 418 ? 1.082 1.836 -26.301 1.00 94.94 418 VAL A CA 1
ATOM 3149 C C . VAL A 1 418 ? 1.354 2.709 -27.514 1.00 94.94 418 VAL A C 1
ATOM 3151 O O . VAL A 1 418 ? 2.502 3.024 -27.823 1.00 94.94 418 VAL A O 1
ATOM 3154 N N . ALA A 1 419 ? 0.291 3.105 -28.207 1.00 92.00 419 ALA A N 1
ATOM 3155 C CA . ALA A 1 419 ? 0.362 4.086 -29.280 1.00 92.00 419 ALA A CA 1
ATOM 3156 C C . ALA A 1 419 ? 0.042 5.483 -28.731 1.00 92.00 419 ALA A C 1
ATOM 3158 O O . ALA A 1 419 ? -0.968 5.666 -28.054 1.00 92.00 419 ALA A O 1
ATOM 3159 N N . ALA A 1 420 ? 0.886 6.460 -29.051 1.00 89.56 420 ALA A N 1
ATOM 3160 C CA . ALA A 1 420 ? 0.610 7.875 -28.852 1.00 89.56 420 ALA A CA 1
ATOM 3161 C C . ALA A 1 420 ? 0.093 8.479 -30.164 1.00 89.56 420 ALA A C 1
ATOM 3163 O O . ALA A 1 420 ? 0.726 8.331 -31.213 1.00 89.56 420 ALA A O 1
ATOM 3164 N N . SER A 1 421 ? -1.048 9.164 -30.098 1.00 84.69 421 SER A N 1
ATOM 3165 C CA . SER A 1 421 ? -1.678 9.853 -31.233 1.00 84.69 421 SER A CA 1
ATOM 3166 C C . SER A 1 421 ? -1.109 11.252 -31.497 1.00 84.69 421 SER A C 1
ATOM 3168 O O . SER A 1 421 ? -1.347 11.801 -32.568 1.00 84.69 421 SER A O 1
ATOM 3170 N N . GLY A 1 422 ? -0.360 11.821 -30.549 1.00 84.06 422 GLY A N 1
ATOM 3171 C CA . GLY A 1 422 ? 0.306 13.121 -30.653 1.00 84.06 422 GLY A CA 1
ATOM 3172 C C . GLY A 1 422 ? 1.813 13.026 -30.395 1.00 84.06 422 GLY A C 1
ATOM 3173 O O . GLY A 1 422 ? 2.373 11.925 -30.450 1.00 84.06 422 GLY A O 1
ATOM 3174 N N . PRO A 1 423 ? 2.486 14.161 -30.126 1.00 83.75 423 PRO A N 1
ATOM 3175 C CA . PRO A 1 423 ? 3.877 14.155 -29.708 1.00 83.75 423 PRO A CA 1
ATOM 3176 C C . PRO A 1 423 ? 4.084 13.282 -28.466 1.00 83.75 423 PRO A C 1
ATOM 3178 O O . PRO A 1 423 ? 3.322 13.374 -27.506 1.00 83.75 423 PRO A O 1
ATOM 3181 N N . GLY A 1 424 ? 5.089 12.411 -28.500 1.00 85.12 424 GLY A N 1
ATOM 3182 C CA . GLY A 1 424 ? 5.462 11.591 -27.349 1.00 85.12 424 GLY A CA 1
ATOM 3183 C C . GLY A 1 424 ? 6.419 12.311 -26.392 1.00 85.12 424 GLY A C 1
ATOM 3184 O O . GLY A 1 424 ? 6.816 13.447 -26.653 1.00 85.12 424 GLY A O 1
ATOM 3185 N N . PRO A 1 425 ? 6.875 11.627 -25.326 1.00 85.75 425 PRO A N 1
ATOM 3186 C CA . PRO A 1 425 ? 7.877 12.153 -24.388 1.00 85.75 425 PRO A CA 1
ATOM 3187 C C . PRO A 1 425 ? 9.209 12.553 -25.038 1.00 85.75 425 PRO A C 1
ATOM 3189 O O . PRO A 1 425 ? 9.991 13.295 -24.464 1.00 85.75 425 PRO A O 1
ATOM 3192 N N . ASP A 1 426 ? 9.492 12.055 -26.242 1.00 88.38 426 ASP A N 1
ATOM 3193 C CA . ASP A 1 426 ? 10.680 12.414 -27.017 1.00 88.38 426 ASP A CA 1
ATOM 3194 C C . ASP A 1 426 ? 10.485 13.664 -27.894 1.00 88.38 426 ASP A C 1
ATOM 3196 O O . ASP A 1 426 ? 11.339 13.968 -28.728 1.00 88.38 426 ASP A O 1
ATOM 3200 N N . GLY A 1 427 ? 9.344 14.353 -27.764 1.00 85.06 427 GLY A N 1
ATOM 3201 C CA . GLY A 1 427 ? 8.968 15.533 -28.548 1.00 85.06 427 GLY A CA 1
ATOM 3202 C C . GLY A 1 427 ? 8.659 15.244 -30.021 1.00 85.06 427 GLY A C 1
ATOM 3203 O O . GLY A 1 427 ? 8.292 16.146 -30.772 1.00 85.06 427 GLY A O 1
ATOM 3204 N N . ARG A 1 428 ? 8.793 13.989 -30.467 1.00 87.38 428 ARG A N 1
ATOM 3205 C CA . ARG A 1 428 ? 8.517 13.575 -31.850 1.00 87.38 428 ARG A CA 1
ATOM 3206 C C . ARG A 1 428 ? 7.040 13.228 -31.989 1.00 87.38 428 ARG A C 1
ATOM 3208 O O . ARG A 1 428 ? 6.429 12.818 -31.010 1.00 87.38 428 ARG A O 1
ATOM 3215 N N . GLY A 1 429 ? 6.490 13.334 -33.203 1.00 86.94 429 GLY A N 1
ATOM 3216 C CA . GLY A 1 429 ? 5.074 13.073 -33.523 1.00 86.94 429 GLY A CA 1
ATOM 3217 C C . GLY A 1 429 ? 4.564 11.653 -33.191 1.00 86.94 429 GLY A C 1
ATOM 3218 O O . GLY A 1 429 ? 5.235 10.905 -32.487 1.00 86.94 429 GLY A O 1
ATOM 3219 N N . PRO A 1 430 ? 3.405 11.225 -33.711 1.00 90.56 430 PRO A N 1
ATOM 3220 C CA . PRO A 1 430 ? 2.757 9.964 -33.320 1.00 90.56 430 PRO A CA 1
ATOM 3221 C C . PRO A 1 430 ? 3.679 8.734 -33.395 1.00 90.56 430 PRO A C 1
ATOM 3223 O O . PRO A 1 430 ? 4.599 8.678 -34.218 1.00 90.56 430 PRO A O 1
ATOM 3226 N N . GLY A 1 431 ? 3.465 7.731 -32.540 1.00 93.81 431 GLY A N 1
ATOM 3227 C CA . GLY A 1 431 ? 4.287 6.515 -32.548 1.00 93.81 431 GLY A CA 1
ATOM 3228 C C . GLY A 1 431 ? 3.959 5.497 -31.462 1.00 93.81 431 GLY A C 1
ATOM 3229 O O . GLY A 1 431 ? 3.108 5.730 -30.611 1.00 93.81 431 GLY A O 1
ATOM 3230 N N . SER A 1 432 ? 4.651 4.356 -31.496 1.00 96.38 432 SER A N 1
ATOM 3231 C CA . SER A 1 432 ? 4.509 3.284 -30.504 1.00 96.38 432 SER A CA 1
ATOM 3232 C C . SER A 1 432 ? 5.629 3.338 -29.471 1.00 96.38 432 SER A C 1
ATOM 3234 O O . SER A 1 432 ? 6.793 3.527 -29.826 1.00 96.38 432 SER A O 1
ATOM 3236 N N . PHE A 1 433 ? 5.287 3.119 -28.208 1.00 97.00 433 PHE A N 1
ATOM 3237 C CA . PHE A 1 433 ? 6.206 3.181 -27.079 1.00 97.00 433 PHE A CA 1
ATOM 3238 C C . PHE A 1 433 ? 6.103 1.918 -26.241 1.00 97.00 433 PHE A C 1
ATOM 3240 O O . PHE A 1 433 ? 5.002 1.426 -26.004 1.00 97.00 433 PHE A O 1
ATOM 3247 N N . VAL A 1 434 ? 7.243 1.426 -25.760 1.00 97.00 434 VAL A N 1
ATOM 3248 C CA . VAL A 1 434 ? 7.260 0.529 -24.601 1.00 97.00 434 VAL A CA 1
ATOM 3249 C C . VAL A 1 434 ? 7.224 1.406 -23.366 1.00 97.00 434 VAL A C 1
ATOM 3251 O O . VAL A 1 434 ? 8.032 2.325 -23.253 1.00 97.00 434 VAL A O 1
ATOM 3254 N N . VAL A 1 435 ? 6.302 1.113 -22.460 1.00 96.94 435 VAL A N 1
ATOM 3255 C CA . VAL A 1 435 ? 6.153 1.794 -21.174 1.00 96.94 435 VAL A CA 1
ATOM 3256 C C . VAL A 1 435 ? 6.183 0.748 -20.082 1.00 96.94 435 VAL A C 1
ATOM 3258 O O . VAL A 1 435 ? 5.520 -0.281 -20.209 1.00 96.94 435 VAL A O 1
ATOM 3261 N N . ASN A 1 436 ? 6.925 1.013 -19.013 1.00 95.12 436 ASN A N 1
ATOM 3262 C CA . ASN A 1 436 ? 6.956 0.167 -17.833 1.00 95.12 436 ASN A CA 1
ATOM 3263 C C . ASN A 1 436 ? 6.579 0.969 -16.588 1.00 95.12 436 ASN A C 1
ATOM 3265 O O . ASN A 1 436 ? 7.313 1.863 -16.165 1.00 95.12 436 ASN A O 1
ATOM 3269 N N . LEU A 1 437 ? 5.441 0.619 -15.984 1.00 94.38 437 LEU A N 1
ATOM 3270 C CA . LEU A 1 437 ? 4.949 1.290 -14.781 1.00 94.38 437 LEU A CA 1
ATOM 3271 C C . LEU A 1 437 ? 5.822 1.021 -13.547 1.00 94.38 437 LEU A C 1
ATOM 3273 O O . LEU A 1 437 ? 5.768 1.794 -12.599 1.00 94.38 437 LEU A O 1
ATOM 3277 N N . ARG A 1 438 ? 6.631 -0.050 -13.552 1.00 91.00 438 ARG A N 1
ATOM 3278 C CA . ARG A 1 438 ? 7.573 -0.370 -12.466 1.00 91.00 438 ARG A CA 1
ATOM 3279 C C . ARG A 1 438 ? 8.747 0.592 -12.429 1.00 91.00 438 ARG A C 1
ATOM 3281 O O . ARG A 1 438 ? 9.052 1.148 -11.386 1.00 91.00 438 ARG A O 1
ATOM 3288 N N . THR A 1 439 ? 9.417 0.750 -13.563 1.00 89.44 439 THR A N 1
ATOM 3289 C CA . THR A 1 439 ? 10.672 1.505 -13.653 1.00 89.44 439 THR A CA 1
ATOM 3290 C C . THR A 1 439 ? 10.448 2.974 -14.002 1.00 89.44 439 THR A C 1
ATOM 3292 O O . THR A 1 439 ? 11.409 3.732 -14.086 1.00 89.44 439 THR A O 1
ATOM 3295 N N . GLY A 1 440 ? 9.206 3.378 -14.300 1.00 91.44 440 GLY A N 1
ATOM 3296 C CA . GLY A 1 440 ? 8.913 4.714 -14.821 1.00 91.44 440 GLY A CA 1
ATOM 3297 C C . GLY A 1 440 ? 9.534 4.970 -16.199 1.00 91.44 440 GLY A C 1
ATOM 3298 O O . GLY A 1 440 ? 9.647 6.116 -16.624 1.00 91.44 440 GLY A O 1
ATOM 3299 N N . SER A 1 441 ? 9.966 3.924 -16.911 1.00 92.06 441 SER A N 1
ATOM 3300 C CA . SER A 1 441 ? 10.659 4.063 -18.192 1.00 92.06 441 SER A CA 1
ATOM 3301 C C . SER A 1 441 ? 9.681 4.053 -19.362 1.00 92.06 441 SER A C 1
ATOM 3303 O O . SER A 1 441 ? 8.754 3.243 -19.407 1.00 92.06 441 SER A O 1
ATOM 3305 N N . ALA A 1 442 ? 9.947 4.896 -20.359 1.00 94.69 442 ALA A N 1
ATOM 3306 C CA . ALA A 1 442 ? 9.281 4.852 -21.651 1.00 94.69 442 ALA A CA 1
ATOM 3307 C C . ALA A 1 442 ? 10.286 5.082 -22.783 1.00 94.69 442 ALA A C 1
ATOM 3309 O O . ALA A 1 442 ? 11.156 5.946 -22.678 1.00 94.69 442 ALA A O 1
ATOM 3310 N N . PHE A 1 443 ? 10.170 4.333 -23.881 1.00 94.94 443 PHE A N 1
ATOM 3311 C CA . PHE A 1 443 ? 10.974 4.591 -25.078 1.00 94.94 443 PHE A CA 1
ATOM 3312 C C . PHE A 1 443 ? 10.212 4.289 -26.366 1.00 94.94 443 PHE A C 1
ATOM 3314 O O . PHE A 1 443 ? 9.403 3.360 -26.435 1.00 94.94 443 PHE A O 1
ATOM 3321 N N . ARG A 1 444 ? 10.488 5.083 -27.406 1.00 95.94 444 ARG A N 1
ATOM 3322 C CA . ARG A 1 444 ? 9.874 4.930 -28.726 1.00 95.94 444 ARG A CA 1
ATOM 3323 C C . ARG A 1 444 ? 10.430 3.704 -29.447 1.00 95.94 444 ARG A C 1
ATOM 3325 O O . ARG A 1 444 ? 11.643 3.531 -29.569 1.00 95.94 444 ARG A O 1
ATOM 3332 N N . LEU A 1 445 ? 9.534 2.901 -30.010 1.00 95.81 445 LEU A N 1
ATOM 3333 C CA . LEU A 1 445 ? 9.867 1.802 -30.905 1.00 95.81 445 LEU A CA 1
ATOM 3334 C C . LEU A 1 445 ? 10.038 2.292 -32.342 1.00 95.81 445 LEU A C 1
ATOM 3336 O O . LEU A 1 445 ? 9.296 3.141 -32.837 1.00 95.81 445 LEU A O 1
ATOM 3340 N N . HIS A 1 446 ? 10.986 1.685 -33.053 1.00 93.81 446 HIS A N 1
ATOM 3341 C CA . HIS A 1 446 ? 11.028 1.809 -34.504 1.00 93.81 446 HIS A CA 1
ATOM 3342 C C . HIS A 1 446 ? 9.752 1.180 -35.105 1.00 93.81 446 HIS A C 1
ATOM 3344 O O . HIS A 1 446 ? 9.397 0.076 -34.683 1.00 93.81 446 HIS A O 1
ATOM 3350 N N . PRO A 1 447 ? 9.089 1.786 -36.114 1.00 92.88 447 PRO A N 1
ATOM 3351 C CA . PRO A 1 447 ? 7.809 1.289 -36.639 1.00 92.88 447 PRO A CA 1
ATOM 3352 C C . PRO A 1 447 ? 7.826 -0.186 -37.063 1.00 92.88 447 PRO A C 1
ATOM 3354 O O . PRO A 1 447 ? 6.884 -0.921 -36.798 1.00 92.88 447 PRO A O 1
ATOM 3357 N N . ARG A 1 448 ? 8.939 -0.654 -37.647 1.00 92.75 448 ARG A N 1
ATOM 3358 C CA . ARG A 1 448 ? 9.122 -2.071 -38.031 1.00 92.75 448 ARG A CA 1
ATOM 3359 C C . ARG A 1 448 ? 9.244 -3.039 -36.844 1.00 92.75 448 ARG A C 1
ATOM 3361 O O . ARG A 1 448 ? 9.019 -4.228 -37.019 1.00 92.75 448 ARG A O 1
ATOM 3368 N N . LEU A 1 449 ? 9.627 -2.551 -35.663 1.00 94.00 449 LEU A N 1
ATOM 3369 C CA . LEU A 1 449 ? 9.783 -3.363 -34.451 1.00 94.00 449 LEU A CA 1
ATOM 3370 C C . LEU A 1 449 ? 8.527 -3.351 -33.573 1.00 94.00 449 LEU A C 1
ATOM 3372 O O . LEU A 1 449 ? 8.366 -4.256 -32.761 1.00 94.00 449 LEU A O 1
ATOM 3376 N N . ALA A 1 450 ? 7.627 -2.376 -33.737 1.00 94.31 450 ALA A N 1
ATOM 3377 C CA . ALA A 1 450 ? 6.416 -2.281 -32.922 1.00 94.31 450 ALA A CA 1
ATOM 3378 C C . ALA A 1 450 ? 5.539 -3.553 -32.969 1.00 94.31 450 ALA A C 1
ATOM 3380 O O . ALA A 1 450 ? 5.230 -4.070 -31.894 1.00 94.31 450 ALA A O 1
ATOM 3381 N N . PRO A 1 451 ? 5.235 -4.149 -34.144 1.00 93.62 451 PRO A N 1
ATOM 3382 C CA . PRO A 1 451 ? 4.462 -5.394 -34.203 1.00 93.62 451 PRO A CA 1
ATOM 3383 C C . PRO A 1 451 ? 5.175 -6.579 -33.537 1.00 93.62 451 PRO A C 1
ATOM 3385 O O . PRO A 1 451 ? 4.534 -7.434 -32.931 1.00 93.62 451 PRO A O 1
ATOM 3388 N N . VAL A 1 452 ? 6.509 -6.622 -33.622 1.00 92.75 452 VAL A N 1
ATOM 3389 C CA . VAL A 1 452 ? 7.326 -7.680 -33.010 1.00 92.75 452 VAL A CA 1
ATOM 3390 C C . VAL A 1 452 ? 7.245 -7.598 -31.489 1.00 92.75 452 VAL A C 1
ATOM 3392 O O . VAL A 1 452 ? 6.951 -8.591 -30.832 1.00 92.75 452 VAL A O 1
ATOM 3395 N N . VAL A 1 453 ? 7.448 -6.406 -30.923 1.00 93.50 453 VAL A N 1
ATOM 3396 C CA . VAL A 1 453 ? 7.389 -6.198 -29.470 1.00 93.50 453 VAL A CA 1
ATOM 3397 C C . VAL A 1 453 ? 5.971 -6.388 -28.934 1.00 93.50 453 VAL A C 1
ATOM 3399 O O . VAL A 1 453 ? 5.801 -6.913 -27.840 1.00 93.50 453 VAL A O 1
ATOM 3402 N N . GLN A 1 454 ? 4.942 -6.040 -29.708 1.00 92.75 454 GLN A N 1
ATOM 3403 C CA . GLN A 1 454 ? 3.556 -6.294 -29.319 1.00 92.75 454 GLN A CA 1
ATOM 3404 C C . GLN A 1 454 ? 3.240 -7.796 -29.247 1.00 92.75 454 GLN A C 1
ATOM 3406 O O . GLN A 1 454 ? 2.598 -8.234 -28.293 1.00 92.75 454 GLN A O 1
ATOM 3411 N N . ARG A 1 455 ? 3.754 -8.601 -30.189 1.00 91.31 455 ARG A N 1
ATOM 3412 C CA . ARG A 1 455 ? 3.667 -10.071 -30.121 1.00 91.31 455 ARG A CA 1
ATOM 3413 C C . ARG A 1 455 ? 4.419 -10.634 -28.913 1.00 91.31 455 ARG A C 1
ATOM 3415 O O . ARG A 1 455 ? 3.858 -11.458 -28.191 1.00 91.31 455 ARG A O 1
ATOM 3422 N N . LEU A 1 456 ? 5.620 -10.126 -28.623 1.00 89.69 456 LEU A N 1
ATOM 3423 C CA . LEU A 1 456 ? 6.363 -10.490 -27.407 1.00 89.69 456 LEU A CA 1
ATOM 3424 C C . LEU A 1 456 ? 5.563 -10.191 -26.134 1.00 89.69 456 LEU A C 1
ATOM 3426 O O . LEU A 1 456 ? 5.450 -11.055 -25.268 1.00 89.69 456 LEU A O 1
ATOM 3430 N N . ALA A 1 457 ? 4.961 -9.004 -26.044 1.00 89.25 457 ALA A N 1
ATOM 3431 C CA . ALA A 1 457 ? 4.130 -8.609 -24.908 1.00 89.25 457 ALA A CA 1
ATOM 3432 C C . ALA A 1 457 ? 2.878 -9.489 -24.745 1.00 89.25 457 ALA A C 1
ATOM 3434 O O . ALA A 1 457 ? 2.382 -9.656 -23.633 1.00 89.25 457 ALA A O 1
ATOM 3435 N N . SER A 1 458 ? 2.389 -10.088 -25.836 1.00 86.69 458 SER A N 1
ATOM 3436 C CA . SER A 1 458 ? 1.303 -11.077 -25.810 1.00 86.69 458 SER A CA 1
ATOM 3437 C C . SER A 1 458 ? 1.752 -12.512 -25.487 1.00 86.69 458 SER A C 1
ATOM 3439 O O . SER A 1 458 ? 0.911 -13.400 -25.401 1.00 86.69 458 SER A O 1
ATOM 3441 N N . GLY A 1 459 ? 3.053 -12.744 -25.272 1.00 85.19 459 GLY A N 1
ATOM 3442 C CA . GLY A 1 459 ? 3.616 -14.043 -24.885 1.00 85.19 459 GLY A CA 1
ATOM 3443 C C . GLY A 1 459 ? 4.183 -14.880 -26.036 1.00 85.19 459 GLY A C 1
ATOM 3444 O O . GLY A 1 459 ? 4.674 -15.982 -25.803 1.00 85.19 459 GLY A O 1
ATOM 3445 N N . ASP A 1 460 ? 4.169 -14.378 -27.271 1.00 88.06 460 ASP A N 1
ATOM 3446 C CA . ASP A 1 460 ? 4.733 -15.092 -28.415 1.00 88.06 460 ASP A CA 1
ATOM 3447 C C . ASP A 1 460 ? 6.253 -14.897 -28.486 1.00 88.06 460 ASP A C 1
ATOM 3449 O O . ASP A 1 460 ? 6.751 -13.977 -29.133 1.00 88.06 460 ASP A O 1
ATOM 3453 N N . ALA A 1 461 ? 7.002 -15.775 -27.819 1.00 84.31 461 ALA A N 1
ATOM 3454 C CA . ALA A 1 461 ? 8.465 -15.741 -27.808 1.00 84.31 461 ALA A CA 1
ATOM 3455 C C . ALA A 1 461 ? 9.107 -16.155 -29.151 1.00 84.31 461 ALA A C 1
ATOM 3457 O O . ALA A 1 461 ? 10.289 -15.884 -29.375 1.00 84.31 461 ALA A O 1
ATOM 3458 N N . THR A 1 462 ? 8.357 -16.779 -30.070 1.00 85.88 462 THR A N 1
ATOM 3459 C CA . THR A 1 462 ? 8.904 -17.303 -31.339 1.00 85.88 462 THR A CA 1
ATOM 3460 C C . THR A 1 462 ? 9.347 -16.190 -32.290 1.00 85.88 462 THR A C 1
ATOM 3462 O O . THR A 1 462 ? 10.231 -16.378 -33.129 1.00 85.88 462 THR A O 1
ATOM 3465 N N . VAL A 1 463 ? 8.811 -14.977 -32.126 1.00 87.88 463 VAL A N 1
ATOM 3466 C CA . VAL A 1 463 ? 9.203 -13.810 -32.933 1.00 87.88 463 VAL A CA 1
ATOM 3467 C C . VAL A 1 463 ? 10.670 -13.426 -32.777 1.00 87.88 463 VAL A C 1
ATOM 3469 O O . VAL A 1 463 ? 11.235 -12.850 -33.705 1.00 87.88 463 VAL A O 1
ATOM 3472 N N . TRP A 1 464 ? 11.324 -13.801 -31.672 1.00 85.75 464 TRP A N 1
ATOM 3473 C CA . TRP A 1 464 ? 12.762 -13.593 -31.515 1.00 85.75 464 TRP A CA 1
ATOM 3474 C C . TRP A 1 464 ? 13.575 -14.277 -32.615 1.00 85.75 464 TRP A C 1
ATOM 3476 O O . TRP A 1 464 ? 14.560 -13.705 -33.087 1.00 85.75 464 TRP A O 1
ATOM 3486 N N . GLN A 1 465 ? 13.144 -15.465 -33.050 1.00 85.94 465 GLN A N 1
ATOM 3487 C CA . GLN A 1 465 ? 13.843 -16.292 -34.039 1.00 85.94 465 GLN A CA 1
ATOM 3488 C C . GLN A 1 465 ? 13.878 -15.639 -35.427 1.00 85.94 465 GLN A C 1
ATOM 3490 O O . GLN A 1 465 ? 14.803 -15.878 -36.195 1.00 85.94 465 GLN A O 1
ATOM 3495 N N . HIS A 1 466 ? 12.921 -14.755 -35.709 1.00 86.50 466 HIS A N 1
ATOM 3496 C CA . HIS A 1 466 ? 12.770 -14.072 -36.993 1.00 86.50 466 HIS A CA 1
ATOM 3497 C C . HIS A 1 466 ? 13.605 -12.783 -37.099 1.00 86.50 466 HIS A C 1
ATOM 3499 O O . HIS A 1 466 ? 13.648 -12.154 -38.156 1.00 86.50 466 HIS A O 1
ATOM 3505 N N . LEU A 1 467 ? 14.263 -12.364 -36.012 1.00 90.25 467 LEU A N 1
ATOM 3506 C CA . LEU A 1 467 ? 15.165 -11.214 -36.002 1.00 90.25 467 LEU A CA 1
ATOM 3507 C C . LEU A 1 467 ? 16.608 -11.653 -36.248 1.00 90.25 467 LEU A C 1
ATOM 3509 O O . LEU A 1 467 ? 17.053 -12.659 -35.687 1.00 90.25 467 LEU A O 1
ATOM 3513 N N . SER A 1 468 ? 17.359 -10.841 -37.000 1.00 93.12 468 SER A N 1
ATOM 3514 C CA . SER A 1 468 ? 18.816 -10.980 -37.077 1.00 93.12 468 SER A CA 1
ATOM 3515 C C . SER A 1 468 ? 19.450 -10.798 -35.697 1.00 93.12 468 SER A C 1
ATOM 3517 O O . SER A 1 468 ? 18.918 -10.082 -34.843 1.00 93.12 468 SER A O 1
ATOM 3519 N N . GLU A 1 469 ? 20.605 -11.421 -35.478 1.00 91.38 469 GLU A N 1
ATOM 3520 C CA . GLU A 1 469 ? 21.301 -11.409 -34.188 1.00 91.38 469 GLU A CA 1
ATOM 3521 C C . GLU A 1 469 ? 21.576 -9.987 -33.676 1.00 91.38 469 GLU A C 1
ATOM 3523 O O . GLU A 1 469 ? 21.279 -9.665 -32.526 1.00 91.38 469 GLU A O 1
ATOM 3528 N N . THR A 1 470 ? 22.037 -9.090 -34.552 1.00 93.00 470 THR A N 1
ATOM 3529 C CA . THR A 1 470 ? 22.303 -7.688 -34.204 1.00 93.00 470 THR A CA 1
ATOM 3530 C C . THR A 1 470 ? 21.043 -6.957 -33.733 1.00 93.00 470 THR A C 1
ATOM 3532 O O . THR A 1 470 ? 21.077 -6.230 -32.738 1.00 93.00 470 THR A O 1
ATOM 3535 N N . VAL A 1 471 ? 19.914 -7.147 -34.426 1.00 91.62 471 VAL A N 1
ATOM 3536 C CA . VAL A 1 471 ? 18.638 -6.509 -34.061 1.00 91.62 471 VAL A CA 1
ATOM 3537 C C . VAL A 1 471 ? 18.099 -7.105 -32.765 1.00 91.62 471 VAL A C 1
ATOM 3539 O O . VAL A 1 471 ? 17.660 -6.356 -31.893 1.00 91.62 471 VAL A O 1
ATOM 3542 N N . ARG A 1 472 ? 18.183 -8.431 -32.613 1.00 91.25 472 ARG A N 1
ATOM 3543 C CA . ARG A 1 472 ? 17.786 -9.157 -31.403 1.00 91.25 472 ARG A CA 1
ATOM 3544 C C . ARG A 1 472 ? 18.556 -8.661 -30.182 1.00 91.25 472 ARG A C 1
ATOM 3546 O O . ARG A 1 472 ? 17.930 -8.294 -29.194 1.00 91.25 472 ARG A O 1
ATOM 3553 N N . SER A 1 473 ? 19.884 -8.584 -30.273 1.00 89.81 473 SER A N 1
ATOM 3554 C CA . SER A 1 473 ? 20.755 -8.116 -29.189 1.00 89.81 473 SER A CA 1
ATOM 3555 C C . SER A 1 473 ? 20.440 -6.670 -28.790 1.00 89.81 473 SER A C 1
ATOM 3557 O O . SER A 1 473 ? 20.184 -6.383 -27.618 1.00 89.81 473 SER A O 1
ATOM 3559 N N . LYS A 1 474 ? 20.330 -5.758 -29.768 1.00 92.38 474 LYS A N 1
ATOM 3560 C CA . LYS A 1 474 ? 19.999 -4.349 -29.505 1.00 92.38 474 LYS A CA 1
ATOM 3561 C C . LYS A 1 474 ? 18.614 -4.176 -28.875 1.00 92.38 474 LYS A C 1
ATOM 3563 O O . LYS A 1 474 ? 18.478 -3.414 -27.918 1.00 92.38 474 LYS A O 1
ATOM 3568 N N . LEU A 1 475 ? 17.598 -4.867 -29.400 1.00 92.44 475 LEU A N 1
ATOM 3569 C CA . LEU A 1 475 ? 16.231 -4.802 -28.882 1.00 92.44 475 LEU A CA 1
ATOM 3570 C C . LEU A 1 475 ? 16.141 -5.407 -27.479 1.00 92.44 475 LEU A C 1
ATOM 3572 O O . LEU A 1 475 ? 15.570 -4.782 -26.591 1.00 92.44 475 LEU A O 1
ATOM 3576 N N . SER A 1 476 ? 16.753 -6.572 -27.256 1.00 90.44 476 SER A N 1
ATOM 3577 C CA . SER A 1 476 ? 16.825 -7.200 -25.934 1.00 90.44 476 SER A CA 1
ATOM 3578 C C . SER A 1 476 ? 17.484 -6.266 -24.921 1.00 90.44 476 SER A C 1
ATOM 3580 O O . SER A 1 476 ? 16.912 -6.005 -23.870 1.00 90.44 476 SER A O 1
ATOM 3582 N N . GLY A 1 477 ? 18.622 -5.650 -25.264 1.00 90.19 477 GLY A N 1
ATOM 3583 C CA . GLY A 1 477 ? 19.284 -4.675 -24.393 1.00 90.19 477 GLY A CA 1
ATOM 3584 C C . GLY A 1 477 ? 18.439 -3.427 -24.099 1.00 90.19 477 GLY A C 1
ATOM 3585 O O . GLY A 1 477 ? 18.541 -2.847 -23.019 1.00 90.19 477 GLY A O 1
ATOM 3586 N N . GLN A 1 478 ? 17.581 -2.984 -25.024 1.00 92.38 478 GLN A N 1
ATOM 3587 C CA . GLN A 1 478 ? 16.613 -1.911 -24.752 1.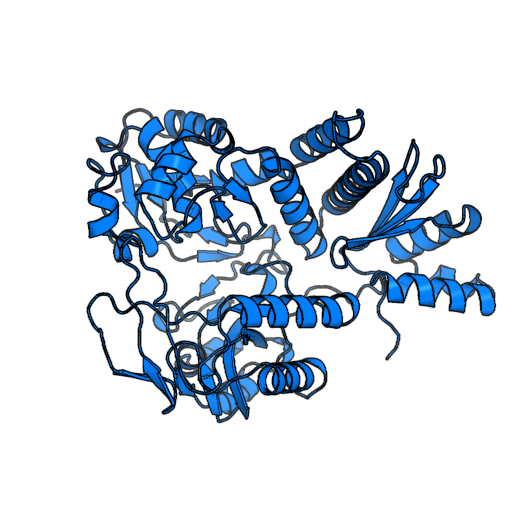00 92.38 478 GLN A CA 1
ATOM 3588 C C . GLN A 1 478 ? 15.479 -2.372 -23.828 1.00 92.38 478 GLN A C 1
ATOM 3590 O O . GLN A 1 478 ? 15.155 -1.662 -22.880 1.00 92.38 478 GLN A O 1
ATOM 3595 N N . LEU A 1 479 ? 14.912 -3.557 -24.065 1.00 91.81 479 LEU A N 1
ATOM 3596 C CA . LEU A 1 479 ? 13.827 -4.108 -23.251 1.00 91.81 479 LEU A CA 1
ATOM 3597 C C . LEU A 1 479 ? 14.284 -4.450 -21.825 1.00 91.81 479 LEU A C 1
ATOM 3599 O O . LEU A 1 479 ? 13.549 -4.159 -20.887 1.00 91.81 479 LEU A O 1
ATOM 3603 N N . VAL A 1 480 ? 15.496 -4.988 -21.651 1.00 89.44 480 VAL A N 1
ATOM 3604 C CA . VAL A 1 480 ? 16.102 -5.252 -20.333 1.00 89.44 480 VAL A CA 1
ATOM 3605 C C . VAL A 1 480 ? 16.337 -3.947 -19.575 1.00 89.44 480 VAL A C 1
ATOM 3607 O O . VAL A 1 480 ? 15.913 -3.829 -18.431 1.00 89.44 480 VAL A O 1
ATOM 3610 N N . ARG A 1 481 ? 16.930 -2.926 -20.215 1.00 88.19 481 ARG A N 1
ATOM 3611 C CA . ARG A 1 481 ? 17.131 -1.610 -19.574 1.00 88.19 481 ARG A CA 1
ATOM 3612 C C . ARG A 1 481 ? 15.821 -0.936 -19.174 1.00 88.19 481 ARG A C 1
ATOM 3614 O O . ARG A 1 481 ? 15.771 -0.276 -18.147 1.00 88.19 481 ARG A O 1
ATOM 3621 N N . ALA A 1 482 ? 14.762 -1.116 -19.961 1.00 88.69 482 ALA A N 1
ATOM 3622 C CA . ALA A 1 482 ? 13.423 -0.640 -19.618 1.00 88.69 482 ALA A CA 1
ATOM 3623 C C . ALA A 1 482 ? 12.690 -1.550 -18.610 1.00 88.69 482 ALA A C 1
ATOM 3625 O O . ALA A 1 482 ? 11.536 -1.286 -18.276 1.00 88.69 482 ALA A O 1
ATOM 3626 N N . GLY A 1 483 ? 13.304 -2.654 -18.171 1.00 88.19 483 GLY A N 1
ATOM 3627 C CA . GLY A 1 483 ? 12.717 -3.635 -17.259 1.00 88.19 483 GLY A CA 1
ATOM 3628 C C . GLY A 1 483 ? 11.513 -4.397 -17.825 1.00 88.19 483 GLY A C 1
ATOM 3629 O O . GLY A 1 483 ? 10.729 -4.926 -17.039 1.00 88.19 483 GLY A O 1
ATOM 3630 N N . ALA A 1 484 ? 11.324 -4.400 -19.150 1.00 90.06 484 ALA A N 1
ATOM 3631 C CA . ALA A 1 484 ? 10.190 -5.024 -19.839 1.00 90.06 484 ALA A CA 1
ATOM 3632 C C . ALA A 1 484 ? 10.356 -6.541 -20.020 1.00 90.06 484 ALA A C 1
ATOM 3634 O O . ALA A 1 484 ? 9.366 -7.260 -20.130 1.00 90.06 484 ALA A O 1
ATOM 3635 N N . ILE A 1 485 ? 11.600 -7.022 -20.034 1.00 87.88 485 ILE A N 1
ATOM 3636 C CA . ILE A 1 485 ? 11.958 -8.443 -19.965 1.00 87.88 485 ILE A CA 1
ATOM 3637 C C . ILE A 1 485 ? 13.106 -8.610 -18.967 1.00 87.88 485 ILE A C 1
ATOM 3639 O O . ILE A 1 485 ? 13.876 -7.672 -18.748 1.00 87.88 485 ILE A O 1
ATOM 3643 N N . ARG A 1 486 ? 13.243 -9.800 -18.379 1.00 77.69 486 ARG A N 1
ATOM 3644 C CA . ARG A 1 486 ? 14.405 -10.135 -17.541 1.00 77.69 486 ARG A CA 1
ATOM 3645 C C . ARG A 1 486 ? 15.586 -10.544 -18.424 1.00 77.69 486 ARG A C 1
ATOM 3647 O O . ARG A 1 486 ? 15.384 -11.148 -19.478 1.00 77.69 486 ARG A O 1
ATOM 3654 N N . SER A 1 487 ? 16.812 -10.220 -18.011 1.00 65.56 487 SER A N 1
ATOM 3655 C CA . SER A 1 487 ? 18.004 -10.796 -18.640 1.00 65.56 487 SER A CA 1
ATOM 3656 C C . SER A 1 487 ? 18.005 -12.308 -18.416 1.00 65.56 487 SER A C 1
ATOM 3658 O O . SER A 1 487 ? 17.676 -12.758 -17.318 1.00 65.56 487 SER A O 1
ATOM 3660 N N . ALA A 1 488 ? 18.382 -13.094 -19.428 1.00 55.28 488 ALA A N 1
ATOM 3661 C CA . ALA A 1 488 ? 18.791 -14.471 -19.172 1.00 55.28 488 ALA A CA 1
ATOM 3662 C C . ALA A 1 488 ? 19.995 -14.405 -18.218 1.00 55.28 488 ALA A C 1
ATOM 3664 O O . ALA A 1 488 ? 20.975 -13.734 -18.547 1.00 55.28 488 ALA A O 1
ATOM 3665 N N . GLN A 1 489 ? 19.847 -14.966 -17.016 1.00 41.22 489 GLN A N 1
ATOM 3666 C CA . GLN A 1 489 ? 20.953 -15.131 -16.073 1.00 41.22 489 GLN A CA 1
ATOM 3667 C C . GLN A 1 489 ? 21.840 -16.286 -16.515 1.00 41.22 489 GLN A C 1
ATOM 3669 O O . GLN A 1 489 ? 21.272 -17.295 -16.996 1.00 41.22 489 GLN A O 1
#

Radius of gyration: 23.49 Å; chains: 1; bounding box: 58×53×66 Å

Organism: Salinispora arenicola (strain CNS-205) (NCBI:txid391037)

Foldseek 3Di:
DAAAEEEFAQDFPQKDFDDDPRHHYDDLNVVLLCCQLNPPNLVVQLVVLVDDDPPDDVLVSLLSNQLSLLLNVLVVVVADDLLVLLSSQSSQQSVCVPQQFWGDGSNAIAGPPDGLLFLVSLLVSLVRGPSLVVSLVVLCVSDPPAAHEYECADSRRSSRSLNNLVSNPQLSYEYEHDLCVVLVVLQCVHPSNVNHHYDDDDGWMFGQQSLDQPSFGATEDEAQVSDDDDAAYEYEYEQVRLQSHDLRNLVRYQFYEYEFAAPPDCCFTAHLQLDTHNCPVVCVSNPQLRYAYAYAFFDAQQALVNSVVVQCCQPPNPGHHYAAYHHRFRADPPPDAAWDDRNNWIKHWDDDPRRSNDGGTDIDTHRGDDPVRRVVSRVVVCLVCQQAGDHRSYPHRSSRGGPPSDPDQQFDSQWDKDWDCAQHSVRDGTAIWIAGSRNSDIDGDDPVCSVLVRCSNVRNPCSLVVDDPVVSVVVVVVCSVNSGGPDDD